Protein AF-0000000076581038 (afdb_homodimer)

Solvent-accessible surface area (backbone atoms only — not comparable to full-atom values): 29362 Å² total; per-residue (Å²): 140,92,84,80,91,83,83,88,86,78,83,76,82,76,78,74,77,76,75,76,72,80,78,78,79,77,73,75,74,76,73,72,72,69,72,64,71,64,76,73,76,75,49,70,55,57,52,50,34,45,50,47,41,51,53,52,46,51,52,49,62,71,68,61,69,85,53,66,61,55,73,74,45,67,60,78,71,39,43,80,50,76,55,88,66,41,22,48,43,40,33,36,36,78,54,90,86,31,41,36,38,36,43,33,49,62,84,66,49,65,72,66,48,67,80,57,34,60,64,59,61,66,53,83,82,69,84,74,78,71,70,77,70,70,72,54,38,56,35,35,39,35,43,29,47,91,62,31,29,46,33,34,38,33,36,21,63,32,70,45,74,42,75,58,34,49,30,74,47,50,46,60,81,56,55,71,61,86,76,73,76,82,75,82,67,78,74,84,54,62,64,60,38,84,75,47,56,69,68,56,50,49,50,53,51,51,54,39,35,77,71,38,59,34,34,66,37,26,33,45,46,37,53,41,52,53,49,49,51,49,55,50,47,51,53,46,45,52,52,51,40,51,56,70,72,99,135,87,78,84,78,82,84,75,82,80,81,81,78,77,80,80,80,81,78,79,76,79,78,77,81,75,75,76,74,77,70,76,72,70,71,64,73,62,75,69,74,71,49,71,67,56,50,49,52,46,50,51,43,52,50,50,43,52,52,51,59,71,68,60,70,83,54,67,61,55,74,72,46,65,60,77,69,39,44,79,50,77,55,87,94,50,59,51,43,39,32,37,33,78,56,89,86,28,42,38,39,37,41,33,50,62,84,71,45,68,69,65,49,65,77,59,30,54,64,56,59,69,52,79,82,73,80,77,77,73,70,74,71,69,70,55,38,55,36,35,39,35,44,30,47,91,63,31,31,46,33,33,38,34,37,22,64,32,70,46,72,44,75,59,33,52,32,71,45,46,47,67,78,58,56,66,60,86,77,69,69,90,67,85,66,55,62,54,55,64,63,60,37,89,75,46,54,67,69,52,48,49,32,54,50,49,46,40,36,76,72,40,60,34,36,67,37,26,33,44,47,38,52,41,53,53,49,50,52,51,53,51,48,52,52,47,46,51,53,50,42,51,57,73,72,103

Structure (mmCIF, N/CA/C/O backbone):
data_AF-0000000076581038-model_v1
#
loop_
_entity.id
_entity.type
_entity.pdbx_description
1 polymer 'Mitochondrial glycoprotein domain-containing protein'
#
loop_
_atom_site.group_PDB
_atom_site.id
_atom_site.type_symbol
_atom_site.label_atom_id
_atom_site.label_alt_id
_atom_site.label_comp_id
_atom_site.label_asym_id
_atom_site.label_entity_id
_atom_site.label_seq_id
_atom_site.pdbx_PDB_ins_code
_atom_site.Cartn_x
_atom_site.Cartn_y
_atom_site.Cartn_z
_atom_site.occupancy
_atom_site.B_iso_or_equiv
_atom_site.auth_seq_id
_atom_site.auth_comp_id
_atom_site.auth_asym_id
_atom_site.auth_atom_id
_atom_site.pdbx_PDB_model_num
ATOM 1 N N . MET A 1 1 ? 28.25 116.375 -14.672 1 19.3 1 MET A N 1
ATOM 2 C CA . MET A 1 1 ? 29.297 116.5 -15.68 1 19.3 1 MET A CA 1
ATOM 3 C C . MET A 1 1 ? 29.891 115.188 -16.047 1 19.3 1 MET A C 1
ATOM 5 O O . MET A 1 1 ? 29.844 114.75 -17.203 1 19.3 1 MET A O 1
ATOM 9 N N . LEU A 1 2 ? 31.25 114.812 -15.812 1 19.81 2 LEU A N 1
ATOM 10 C CA . LEU A 1 2 ? 32.406 114.5 -16.625 1 19.81 2 LEU A CA 1
ATOM 11 C C . LEU A 1 2 ? 32.562 113 -16.797 1 19.81 2 LEU A C 1
ATOM 13 O O . LEU A 1 2 ? 31.812 112.25 -16.203 1 19.81 2 LEU A O 1
ATOM 17 N N . SER A 1 3 ? 33.875 112.312 -16.578 1 18.75 3 SER A N 1
ATOM 18 C CA . SER A 1 3 ? 35 111.812 -17.359 1 18.75 3 SER A CA 1
ATOM 19 C C . SER A 1 3 ? 35.062 110.312 -17.406 1 18.75 3 SER A C 1
ATOM 21 O O . SER A 1 3 ? 35.188 109.688 -18.484 1 18.75 3 SER A O 1
ATOM 23 N N . SER A 1 4 ? 35.625 109.5 -16.438 1 18.16 4 SER A N 1
ATOM 24 C CA . SER A 1 4 ? 36.906 108.875 -16.641 1 18.16 4 SER A CA 1
ATOM 25 C C . SER A 1 4 ? 36.781 107.5 -17.328 1 18.16 4 SER A C 1
ATOM 27 O O . SER A 1 4 ? 37.469 107.25 -18.312 1 18.16 4 SER A O 1
ATOM 29 N N . SER A 1 5 ? 36.562 106.312 -16.516 1 21.77 5 SER A N 1
ATOM 30 C CA . SER A 1 5 ? 37.594 105.312 -16.391 1 21.77 5 SER A CA 1
ATOM 31 C C . SER A 1 5 ? 37.469 104.25 -17.484 1 21.77 5 SER A C 1
ATOM 33 O O . SER A 1 5 ? 36.375 103.75 -17.734 1 21.77 5 SER A O 1
ATOM 35 N N . SER A 1 6 ? 38.5 103.875 -18.266 1 19.55 6 SER A N 1
ATOM 36 C CA . SER A 1 6 ? 39.062 103.5 -19.547 1 19.55 6 SER A CA 1
ATOM 37 C C . SER A 1 6 ? 38.688 102.062 -19.922 1 19.55 6 SER A C 1
ATOM 39 O O . SER A 1 6 ? 37.938 101.438 -19.188 1 19.55 6 SER A O 1
ATOM 41 N N . SER A 1 7 ? 39.812 101.125 -20.062 1 18.39 7 SER A N 1
ATOM 42 C CA . SER A 1 7 ? 40.406 100.562 -21.281 1 18.39 7 SER A CA 1
ATOM 43 C C . SER A 1 7 ? 39.844 99.188 -21.547 1 18.39 7 SER A C 1
ATOM 45 O O . SER A 1 7 ? 39.375 98.875 -22.656 1 18.39 7 SER A O 1
ATOM 47 N N . LEU A 1 8 ? 40.438 98.062 -20.781 1 22.95 8 LEU A N 1
ATOM 48 C CA . LEU A 1 8 ? 41.375 97.125 -21.375 1 22.95 8 LEU A CA 1
ATOM 49 C C . LEU A 1 8 ? 40.625 96 -22.094 1 22.95 8 LEU A C 1
ATOM 51 O O . LEU A 1 8 ? 39.594 95.562 -21.609 1 22.95 8 LEU A O 1
ATOM 55 N N . ARG A 1 9 ? 41.219 95.5 -23.234 1 19.67 9 ARG A N 1
ATOM 56 C CA . ARG A 1 9 ? 40.969 94.875 -24.562 1 19.67 9 ARG A CA 1
ATOM 57 C C . ARG A 1 9 ? 40.5 93.438 -24.438 1 19.67 9 ARG A C 1
ATOM 59 O O . ARG A 1 9 ? 40.688 92.812 -23.391 1 19.67 9 ARG A O 1
ATOM 66 N N . HIS A 1 10 ? 40.531 92.625 -25.688 1 20.48 10 HIS A N 1
ATOM 67 C CA . HIS A 1 10 ? 39.781 91.812 -26.656 1 20.48 10 HIS A CA 1
ATOM 68 C C . HIS A 1 10 ? 40.156 90.375 -26.562 1 20.48 10 HIS A C 1
ATOM 70 O O . HIS A 1 10 ? 39.688 89.562 -27.359 1 20.48 10 HIS A O 1
ATOM 76 N N . HIS A 1 11 ? 41.125 89.938 -25.562 1 22.47 11 HIS A N 1
ATOM 77 C CA . HIS A 1 11 ? 41.969 88.875 -26.062 1 22.47 11 HIS A CA 1
ATOM 78 C C . HIS A 1 11 ? 41.156 87.625 -26.469 1 22.47 11 HIS A C 1
ATOM 80 O O . HIS A 1 11 ? 40.156 87.312 -25.812 1 22.47 11 HIS A O 1
ATOM 86 N N . SER A 1 12 ? 41.438 87.188 -27.688 1 21.52 12 SER A N 1
ATOM 87 C CA . SER A 1 12 ? 40.969 86.25 -28.688 1 21.52 12 SER A CA 1
ATOM 88 C C . SER A 1 12 ? 40.906 84.812 -28.125 1 21.52 12 SER A C 1
ATOM 90 O O . SER A 1 12 ? 41.719 84.438 -27.266 1 21.52 12 SER A O 1
ATOM 92 N N . ARG A 1 13 ? 39.719 84.188 -28.266 1 22.08 13 ARG A N 1
ATOM 93 C CA . ARG A 1 13 ? 39 82.938 -27.828 1 22.08 13 ARG A CA 1
ATOM 94 C C . ARG A 1 13 ? 39.656 81.688 -28.391 1 22.08 13 ARG A C 1
ATOM 96 O O . ARG A 1 13 ? 39.625 81.438 -29.594 1 22.08 13 ARG A O 1
ATOM 103 N N . GLY A 1 14 ? 40.969 81.438 -27.844 1 21.12 14 GLY A N 1
ATOM 104 C CA . GLY A 1 14 ? 41.781 80.312 -28.297 1 21.12 14 GLY A CA 1
ATOM 105 C C . GLY A 1 14 ? 40.969 79 -28.453 1 21.12 14 GLY A C 1
ATOM 106 O O . GLY A 1 14 ? 40.156 78.688 -27.594 1 21.12 14 GLY A O 1
ATOM 107 N N . SER A 1 15 ? 40.594 78.625 -29.688 1 23.81 15 SER A N 1
ATOM 108 C CA . SER A 1 15 ? 39.844 77.5 -30.203 1 23.81 15 SER A CA 1
ATOM 109 C C . SER A 1 15 ? 40.469 76.188 -29.797 1 23.81 15 SER A C 1
ATOM 111 O O . SER A 1 15 ? 41.531 75.75 -30.312 1 23.81 15 SER A O 1
ATOM 113 N N . THR A 1 16 ? 40.844 76 -28.469 1 24.17 16 THR A N 1
ATOM 114 C CA . THR A 1 16 ? 41.688 74.875 -28.125 1 24.17 16 THR A CA 1
ATOM 115 C C . THR A 1 16 ? 41.094 73.625 -28.688 1 24.17 16 THR A C 1
ATOM 117 O O . THR A 1 16 ? 39.875 73.438 -28.719 1 24.17 16 THR A O 1
ATOM 120 N N . SER A 1 17 ? 41.781 73 -29.656 1 25.77 17 SER A N 1
ATOM 121 C CA . SER A 1 17 ? 41.75 71.75 -30.453 1 25.77 17 SER A CA 1
ATOM 122 C C . SER A 1 17 ? 41.438 70.562 -29.578 1 25.77 17 SER A C 1
ATOM 124 O O . SER A 1 17 ? 42.125 70.312 -28.578 1 25.77 17 SER A O 1
ATOM 126 N N . SER A 1 18 ? 40.156 70.188 -29.453 1 24.52 18 SER A N 1
ATOM 127 C CA . SER A 1 18 ? 39.562 69.125 -28.625 1 24.52 18 SER A CA 1
ATOM 128 C C . SER A 1 18 ? 40.188 67.812 -28.891 1 24.52 18 SER A C 1
ATOM 130 O O . SER A 1 18 ? 40.281 67.375 -30.031 1 24.52 18 SER A O 1
ATOM 132 N N . ARG A 1 19 ? 41.25 67.562 -28.125 1 23.86 19 ARG A N 1
ATOM 133 C CA . ARG A 1 19 ? 42 66.312 -28.047 1 23.86 19 ARG A CA 1
ATOM 134 C C . ARG A 1 19 ? 41.094 65.062 -27.969 1 23.86 19 ARG A C 1
ATOM 136 O O . ARG A 1 19 ? 40.344 64.938 -27 1 23.86 19 ARG A O 1
ATOM 143 N N . ARG A 1 20 ? 40.469 64.75 -29.109 1 25 20 ARG A N 1
ATOM 144 C CA . ARG A 1 20 ? 39.562 63.625 -29.109 1 25 20 ARG A CA 1
ATOM 145 C C . ARG A 1 20 ? 40.281 62.375 -28.547 1 25 20 ARG A C 1
ATOM 147 O O . ARG A 1 20 ? 41.281 61.938 -29.078 1 25 20 ARG A O 1
ATOM 154 N N . HIS A 1 21 ? 40.438 62.281 -27.203 1 24.59 21 HIS A N 1
ATOM 155 C CA . HIS A 1 21 ? 41.094 61.125 -26.609 1 24.59 21 HIS A CA 1
ATOM 156 C C . HIS A 1 21 ? 40.594 59.812 -27.188 1 24.59 21 HIS A C 1
ATOM 158 O O . HIS A 1 21 ? 39.406 59.688 -27.484 1 24.59 21 HIS A O 1
ATOM 164 N N . PRO A 1 22 ? 41.375 59.062 -27.891 1 27.88 22 PRO A N 1
ATOM 165 C CA . PRO A 1 22 ? 41.062 57.781 -28.531 1 27.88 22 PRO A CA 1
ATOM 166 C C . PRO A 1 22 ? 40.406 56.812 -27.578 1 27.88 22 PRO A C 1
ATOM 168 O O . PRO A 1 22 ? 40.625 56.844 -26.375 1 27.88 22 PRO A O 1
ATOM 171 N N . ARG A 1 23 ? 39.125 56.375 -27.828 1 25.41 23 ARG A N 1
ATOM 172 C CA . ARG A 1 23 ? 38.312 55.438 -27.047 1 25.41 23 ARG A CA 1
ATOM 173 C C . ARG A 1 23 ? 39.031 54.125 -26.781 1 25.41 23 ARG A C 1
ATOM 175 O O . ARG A 1 23 ? 39.656 53.562 -27.688 1 25.41 23 ARG A O 1
ATOM 182 N N . PRO A 1 24 ? 39.5 53.875 -25.578 1 28 24 PRO A N 1
ATOM 183 C CA . PRO A 1 24 ? 40.219 52.625 -25.297 1 28 24 PRO A CA 1
ATOM 184 C C . PRO A 1 24 ? 39.469 51.375 -25.75 1 28 24 PRO A C 1
ATOM 186 O O . PRO A 1 24 ? 38.219 51.406 -25.828 1 28 24 PRO A O 1
ATOM 189 N N . PHE A 1 25 ? 40 50.5 -26.609 1 27.48 25 PHE A N 1
ATOM 190 C CA . PHE A 1 25 ? 39.594 49.188 -27.062 1 27.48 25 PHE A CA 1
ATOM 191 C C . PHE A 1 25 ? 39.281 48.281 -25.875 1 27.48 25 PHE A C 1
ATOM 193 O O . PHE A 1 25 ? 40.156 47.969 -25.078 1 27.48 25 PHE A O 1
ATOM 200 N N . VAL A 1 26 ? 38.094 48.375 -25.266 1 25.88 26 VAL A N 1
ATOM 201 C CA . VAL A 1 26 ? 37.688 47.469 -24.203 1 25.88 26 VAL A CA 1
ATOM 202 C C . VAL A 1 26 ? 37.906 46 -24.656 1 25.88 26 VAL A C 1
ATOM 204 O O . VAL A 1 26 ? 37.375 45.594 -25.688 1 25.88 26 VAL A O 1
ATOM 207 N N . THR A 1 27 ? 39.094 45.469 -24.547 1 27.86 27 THR A N 1
ATOM 208 C CA . THR A 1 27 ? 39.312 44.031 -24.641 1 27.86 27 THR A CA 1
ATOM 209 C C . THR A 1 27 ? 38.281 43.281 -23.812 1 27.86 27 THR A C 1
ATOM 211 O O . THR A 1 27 ? 38.156 43.5 -22.625 1 27.86 27 THR A O 1
ATOM 214 N N . SER A 1 28 ? 37.156 42.969 -24.422 1 27.53 28 SER A N 1
ATOM 215 C CA . SER A 1 28 ? 36.156 42.062 -23.828 1 27.53 28 SER A CA 1
ATOM 216 C C . SER A 1 28 ? 36.812 40.781 -23.281 1 27.53 28 SER A C 1
ATOM 218 O O . SER A 1 28 ? 37.406 40.031 -24.047 1 27.53 28 SER A O 1
ATOM 220 N N . TYR A 1 29 ? 37.5 40.812 -22.141 1 26.2 29 TYR A N 1
ATOM 221 C CA . TYR A 1 29 ? 37.844 39.594 -21.438 1 26.2 29 TYR A CA 1
ATOM 222 C C . TYR A 1 29 ? 36.625 38.656 -21.344 1 26.2 29 TYR A C 1
ATOM 224 O O . TYR A 1 29 ? 35.625 39 -20.719 1 26.2 29 TYR A O 1
ATOM 232 N N . SER A 1 30 ? 36.312 37.938 -22.438 1 30.08 30 SER A N 1
ATOM 233 C CA . SER A 1 30 ? 35.406 36.781 -22.328 1 30.08 30 SER A CA 1
ATOM 234 C C . SER A 1 30 ? 35.781 35.906 -21.125 1 30.08 30 SER A C 1
ATOM 236 O O . SER A 1 30 ? 36.781 35.219 -21.125 1 30.08 30 SER A O 1
ATOM 238 N N . ARG A 1 31 ? 35.531 36.406 -19.906 1 31.5 31 ARG A N 1
ATOM 239 C CA . ARG A 1 31 ? 35.562 35.531 -18.734 1 31.5 31 ARG A CA 1
ATOM 240 C C . ARG A 1 31 ? 34.875 34.219 -19.031 1 31.5 31 ARG A C 1
ATOM 242 O O . ARG A 1 31 ? 33.656 34.188 -19.297 1 31.5 31 ARG A O 1
ATOM 249 N N . ARG A 1 32 ? 35.562 33.25 -19.641 1 30.39 32 ARG A N 1
ATOM 250 C CA . ARG A 1 32 ? 35.156 31.828 -19.625 1 30.39 32 ARG A CA 1
ATOM 251 C C . ARG A 1 32 ? 34.688 31.406 -18.25 1 30.39 32 ARG A C 1
ATOM 253 O O . ARG A 1 32 ? 35.5 31.297 -17.312 1 30.39 32 ARG A O 1
ATOM 260 N N . ILE A 1 33 ? 33.625 31.984 -17.797 1 33.16 33 ILE A N 1
ATOM 261 C CA . ILE A 1 33 ? 33.031 31.359 -16.625 1 33.16 33 ILE A CA 1
ATOM 262 C C . ILE A 1 33 ? 33.062 29.844 -16.781 1 33.16 33 ILE A C 1
ATOM 264 O O . ILE A 1 33 ? 32.406 29.281 -17.672 1 33.16 33 ILE A O 1
ATOM 268 N N . CYS A 1 34 ? 34.25 29.219 -16.672 1 32.69 34 CYS A N 1
ATOM 269 C CA . CYS A 1 34 ? 34.25 27.766 -16.453 1 32.69 34 CYS A CA 1
ATOM 270 C C . CYS A 1 34 ? 33.188 27.359 -15.445 1 32.69 34 CYS A C 1
ATOM 272 O O . CYS A 1 34 ? 33.344 27.625 -14.25 1 32.69 34 CYS A O 1
ATOM 274 N N . VAL A 1 35 ? 32.031 27.531 -15.82 1 34.62 35 VAL A N 1
ATOM 275 C CA . VAL A 1 35 ? 31.078 26.75 -15.023 1 34.62 35 VAL A CA 1
ATOM 276 C C . VAL A 1 35 ? 31.656 25.375 -14.734 1 34.62 35 VAL A C 1
ATOM 278 O O . VAL A 1 35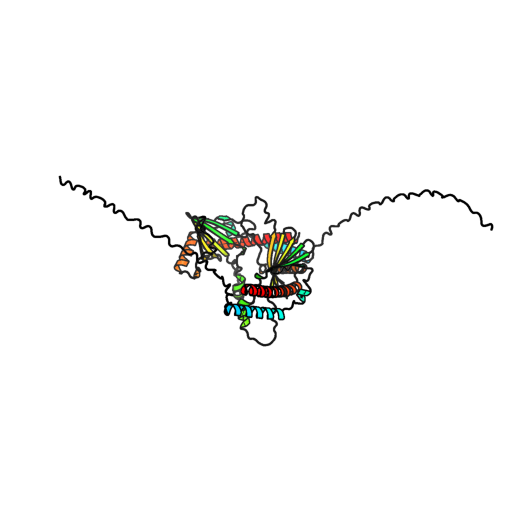 ? 31.781 24.531 -15.633 1 34.62 35 VAL A O 1
ATOM 281 N N . VAL A 1 36 ? 32.875 25.266 -14.109 1 34.34 36 VAL A N 1
ATOM 282 C CA . VAL A 1 36 ? 33.156 23.969 -13.531 1 34.34 36 VAL A CA 1
ATOM 283 C C . VAL A 1 36 ? 31.875 23.312 -13.023 1 34.34 36 VAL A C 1
ATOM 285 O O . VAL A 1 36 ? 31.219 23.844 -12.125 1 34.34 36 VAL A O 1
ATOM 288 N N . ALA A 1 37 ? 31.172 22.781 -13.938 1 37.47 37 ALA A N 1
ATOM 289 C CA . ALA A 1 37 ? 30.234 21.781 -13.438 1 37.47 37 ALA A CA 1
ATOM 290 C C . ALA A 1 37 ? 30.812 21.047 -12.234 1 37.47 37 ALA A C 1
ATOM 292 O O . ALA A 1 37 ? 31.75 20.25 -12.375 1 37.47 37 ALA A O 1
ATOM 293 N N . GLN A 1 38 ? 31.172 21.688 -11.078 1 36.16 38 GLN A N 1
ATOM 294 C CA . GLN A 1 38 ? 31.516 20.953 -9.859 1 36.16 38 GLN A CA 1
ATOM 295 C C . GLN A 1 38 ? 30.906 19.547 -9.875 1 36.16 38 GLN A C 1
ATOM 297 O O . GLN A 1 38 ? 29.703 19.391 -10.039 1 36.16 38 GLN A O 1
ATOM 302 N N . ALA A 1 39 ? 31.562 18.672 -10.477 1 42.62 39 ALA A N 1
ATOM 303 C CA . ALA A 1 39 ? 31.234 17.266 -10.234 1 42.62 39 ALA A CA 1
ATOM 304 C C . ALA A 1 39 ? 30.625 17.078 -8.852 1 42.62 39 ALA A C 1
ATOM 306 O O . ALA A 1 39 ? 31.328 17.156 -7.84 1 42.62 39 ALA A O 1
ATOM 307 N N . LYS A 1 40 ? 29.516 17.734 -8.531 1 50.94 40 LYS A N 1
ATOM 308 C CA . LYS A 1 40 ? 28.844 17.719 -7.234 1 50.94 40 LYS A CA 1
ATOM 309 C C . LYS A 1 40 ? 29.078 16.406 -6.5 1 50.94 40 LYS A C 1
ATOM 311 O O . LYS A 1 40 ? 28.75 15.336 -7.02 1 50.94 40 LYS A O 1
ATOM 316 N N . LYS A 1 41 ? 30.141 16.172 -5.66 1 62.38 41 LYS A N 1
ATOM 317 C CA . LYS A 1 41 ? 30.531 15.094 -4.754 1 62.38 41 LYS A CA 1
ATOM 318 C C . LYS A 1 41 ? 29.297 14.492 -4.066 1 62.38 41 LYS A C 1
ATOM 320 O O . LYS A 1 41 ? 28.5 15.219 -3.471 1 62.38 41 LYS A O 1
ATOM 325 N N . ARG A 1 42 ? 28.984 13.227 -4.434 1 74.56 42 ARG A N 1
ATOM 326 C CA . ARG A 1 42 ? 27.906 12.5 -3.771 1 74.56 42 ARG A CA 1
ATOM 327 C C . ARG A 1 42 ? 28.125 12.438 -2.266 1 74.56 42 ARG A C 1
ATOM 329 O O . ARG A 1 42 ? 29.266 12.336 -1.809 1 74.56 42 ARG A O 1
ATOM 336 N N . SER A 1 43 ? 27.141 12.719 -1.561 1 88.81 43 SER A N 1
ATOM 337 C CA . SER A 1 43 ? 27.203 12.656 -0.104 1 88.81 43 SER A CA 1
ATOM 338 C C . SER A 1 43 ? 27.609 11.266 0.377 1 88.81 43 SER A C 1
ATOM 340 O O . SER A 1 43 ? 27.297 10.266 -0.277 1 88.81 43 SER A O 1
ATOM 342 N N . PRO A 1 44 ? 28.375 11.227 1.461 1 93 44 PRO A N 1
ATOM 343 C CA . PRO A 1 44 ? 28.734 9.93 2.043 1 93 44 PRO A CA 1
ATOM 344 C C . PRO A 1 44 ? 27.516 9.047 2.301 1 93 44 PRO A C 1
ATOM 346 O O . PRO A 1 44 ? 27.609 7.82 2.195 1 93 44 PRO A O 1
ATOM 349 N N . VAL A 1 45 ? 26.453 9.625 2.67 1 95.19 45 VAL A N 1
ATOM 350 C CA . VAL A 1 45 ? 25.25 8.867 2.955 1 95.19 45 VAL A CA 1
ATOM 351 C C . VAL A 1 45 ? 24.734 8.211 1.676 1 95.19 45 VAL A C 1
ATOM 353 O O . VAL A 1 45 ? 24.375 7.031 1.677 1 95.19 45 VAL A O 1
ATOM 356 N N . THR A 1 46 ? 24.719 8.93 0.559 1 94.94 46 THR A N 1
ATOM 357 C CA . THR A 1 46 ? 24.266 8.398 -0.722 1 94.94 46 THR A CA 1
ATOM 358 C C . THR A 1 46 ? 25.203 7.293 -1.204 1 94.94 46 THR A C 1
ATOM 360 O O . THR A 1 46 ? 24.75 6.262 -1.707 1 94.94 46 THR A O 1
ATOM 363 N N . GLU A 1 47 ? 26.469 7.551 -1.002 1 95.75 47 GLU A N 1
ATOM 364 C CA . GLU A 1 47 ? 27.453 6.527 -1.368 1 95.75 47 GLU A CA 1
ATOM 365 C C . GLU A 1 47 ? 27.266 5.262 -0.54 1 95.75 47 GLU A C 1
ATOM 367 O O . GLU A 1 47 ? 27.406 4.148 -1.056 1 95.75 47 GLU A O 1
ATOM 372 N N . GLY A 1 48 ? 26.984 5.441 0.744 1 96.81 48 GLY A N 1
ATOM 373 C CA . GLY A 1 48 ? 26.703 4.305 1.61 1 96.81 48 GLY A CA 1
ATOM 374 C C . GLY A 1 48 ? 25.516 3.486 1.162 1 96.81 48 GLY A C 1
ATOM 375 O O . GLY A 1 48 ? 25.578 2.256 1.144 1 96.81 48 GLY A O 1
ATOM 376 N N . LEU A 1 49 ? 24.484 4.156 0.781 1 98.06 49 LEU A N 1
ATOM 377 C CA . LEU A 1 49 ? 23.297 3.467 0.305 1 98.06 49 LEU A CA 1
ATOM 378 C C . LEU A 1 49 ? 23.578 2.705 -0.983 1 98.06 49 LEU A C 1
ATOM 380 O O . LEU A 1 49 ? 23.156 1.557 -1.138 1 98.06 49 LEU A O 1
ATOM 384 N N . GLN A 1 50 ? 24.281 3.32 -1.873 1 97.31 50 GLN A N 1
ATOM 385 C CA . GLN A 1 50 ? 24.641 2.658 -3.121 1 97.31 50 GLN A CA 1
ATOM 386 C C . GLN A 1 50 ? 25.438 1.375 -2.857 1 97.31 50 GLN A C 1
ATOM 388 O O . GLN A 1 50 ? 25.188 0.348 -3.494 1 97.31 50 GLN A O 1
ATOM 393 N N . LEU A 1 51 ? 26.391 1.503 -1.962 1 97.5 51 LEU A N 1
ATOM 394 C CA . LEU A 1 51 ? 27.219 0.349 -1.645 1 97.5 51 LEU A CA 1
ATOM 395 C C . LEU A 1 51 ? 26.375 -0.786 -1.066 1 97.5 51 LEU A C 1
ATOM 397 O O . LEU A 1 51 ? 26.562 -1.948 -1.436 1 97.5 51 LEU A O 1
ATOM 401 N N . VAL A 1 52 ? 25.5 -0.475 -0.137 1 98.38 52 VAL A N 1
ATOM 402 C CA . VAL A 1 52 ? 24.656 -1.483 0.498 1 98.38 52 VAL A CA 1
ATOM 403 C C . VAL A 1 52 ? 23.75 -2.139 -0.547 1 98.38 52 VAL A C 1
ATOM 405 O O . VAL A 1 52 ? 23.562 -3.355 -0.529 1 98.38 52 VAL A O 1
ATOM 408 N N . LEU A 1 53 ? 23.219 -1.327 -1.484 1 98.31 53 LEU A N 1
ATOM 409 C CA . LEU A 1 53 ? 22.375 -1.841 -2.553 1 98.31 53 LEU A CA 1
ATOM 410 C C . LEU A 1 53 ? 23.141 -2.789 -3.459 1 98.31 53 LEU A C 1
ATOM 412 O O . LEU A 1 53 ? 22.656 -3.861 -3.814 1 98.31 53 LEU A O 1
ATOM 416 N N . LYS A 1 54 ? 24.328 -2.389 -3.787 1 97.81 54 LYS A N 1
ATOM 417 C CA . LYS A 1 54 ? 25.172 -3.219 -4.633 1 97.81 54 LYS A CA 1
ATOM 418 C C . LYS A 1 54 ? 25.5 -4.551 -3.957 1 97.81 54 LYS A C 1
ATOM 420 O O . LYS A 1 54 ? 25.438 -5.605 -4.594 1 97.81 54 LYS A O 1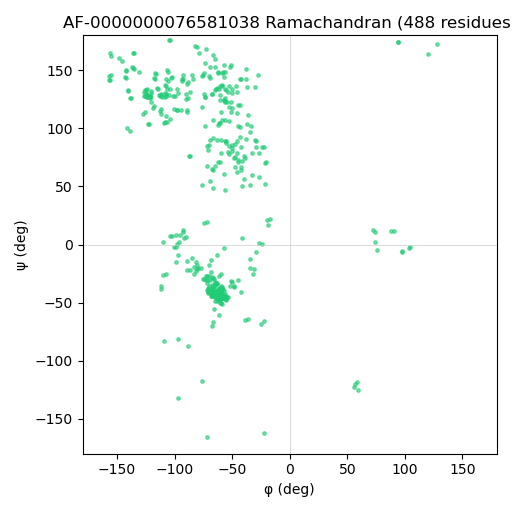
ATOM 425 N N . ASP A 1 55 ? 25.844 -4.457 -2.713 1 97.94 55 ASP A N 1
ATOM 426 C CA . ASP A 1 55 ? 26.156 -5.664 -1.958 1 97.94 55 ASP A CA 1
ATOM 427 C C . ASP A 1 55 ? 24.938 -6.59 -1.876 1 97.94 55 ASP A C 1
ATOM 429 O O . ASP A 1 55 ? 25.062 -7.805 -2.049 1 97.94 55 ASP A O 1
ATOM 433 N N . GLU A 1 56 ? 23.766 -6.027 -1.538 1 97.44 56 GLU A N 1
ATOM 434 C CA . GLU A 1 56 ? 22.531 -6.812 -1.456 1 97.44 56 GLU A CA 1
ATOM 435 C C . GLU A 1 56 ? 22.219 -7.488 -2.787 1 97.44 56 GLU A C 1
ATOM 437 O O . GLU A 1 56 ? 21.891 -8.672 -2.824 1 97.44 56 GLU A O 1
ATOM 442 N N . LEU A 1 57 ? 22.359 -6.758 -3.896 1 97.94 57 LEU A N 1
ATOM 443 C CA . LEU A 1 57 ? 22.094 -7.305 -5.223 1 97.94 57 LEU A CA 1
ATOM 444 C C . LEU A 1 57 ? 23.047 -8.453 -5.543 1 97.94 57 LEU A C 1
ATOM 446 O O . LEU A 1 57 ? 22.625 -9.484 -6.074 1 97.94 57 LEU A O 1
ATOM 450 N N . LYS A 1 58 ? 24.297 -8.234 -5.215 1 98.06 58 LYS A N 1
ATOM 451 C CA . LYS A 1 58 ? 25.281 -9.281 -5.445 1 98.06 58 LYS A CA 1
ATOM 452 C C . LYS A 1 58 ? 24.922 -10.562 -4.695 1 98.06 58 LYS A C 1
ATOM 454 O O . LYS A 1 58 ? 24.969 -11.656 -5.262 1 98.06 58 LYS A O 1
ATOM 459 N N . ILE A 1 59 ? 24.562 -10.438 -3.445 1 97.25 59 ILE A N 1
ATOM 460 C CA . ILE A 1 59 ? 24.203 -11.578 -2.605 1 97.25 59 ILE A CA 1
ATOM 461 C C . ILE A 1 59 ? 23 -12.297 -3.199 1 97.25 59 ILE A C 1
ATOM 463 O O . ILE A 1 59 ? 22.984 -13.523 -3.314 1 97.25 59 ILE A O 1
ATOM 467 N N . GLU A 1 60 ? 21.969 -11.531 -3.51 1 96.38 60 GLU A N 1
ATOM 468 C CA . GLU A 1 60 ? 20.75 -12.117 -4.059 1 96.38 60 GLU A CA 1
ATOM 469 C C . GLU A 1 60 ? 21.031 -12.844 -5.371 1 96.38 60 GLU A C 1
ATOM 471 O O . GLU A 1 60 ? 20.5 -13.938 -5.602 1 96.38 60 GLU A O 1
ATOM 476 N N . LYS A 1 61 ? 21.859 -12.258 -6.254 1 97.56 61 LYS A N 1
ATOM 477 C CA . LYS A 1 61 ? 22.172 -12.859 -7.543 1 97.56 61 LYS A CA 1
ATOM 478 C C . LYS A 1 61 ? 22.938 -14.172 -7.359 1 97.56 61 LYS A C 1
ATOM 480 O O . LYS A 1 61 ? 22.719 -15.133 -8.102 1 97.56 61 LYS A O 1
ATOM 485 N N . GLU A 1 62 ? 23.734 -14.203 -6.406 1 97.75 62 GLU A N 1
ATOM 486 C CA . GLU A 1 62 ? 24.531 -15.398 -6.148 1 97.75 62 GLU A CA 1
ATOM 487 C C . GLU A 1 62 ? 23.656 -16.531 -5.594 1 97.75 62 GLU A C 1
ATOM 489 O O . GLU A 1 62 ? 23.922 -17.703 -5.844 1 97.75 62 GLU A O 1
ATOM 494 N N . ARG A 1 63 ? 22.641 -16.141 -4.82 1 96.31 63 ARG A N 1
ATOM 495 C CA . ARG A 1 63 ? 21.797 -17.109 -4.141 1 96.31 63 ARG A CA 1
ATOM 496 C C . ARG A 1 63 ? 20.656 -17.578 -5.043 1 96.31 63 ARG A C 1
ATOM 498 O O . ARG A 1 63 ? 20.125 -18.672 -4.863 1 96.31 63 ARG A O 1
ATOM 505 N N . TYR A 1 64 ? 20.328 -16.812 -6.004 1 96.69 64 TYR A N 1
ATOM 506 C CA . TYR A 1 64 ? 19.109 -17.031 -6.777 1 96.69 64 TYR A CA 1
ATOM 507 C C . TYR A 1 64 ? 19.281 -18.234 -7.707 1 96.69 64 TYR A C 1
ATOM 509 O O . TYR A 1 64 ? 20.281 -18.359 -8.414 1 96.69 64 TYR A O 1
ATOM 517 N N . ARG A 1 65 ? 18.297 -19.109 -7.535 1 96.94 65 ARG A N 1
ATOM 518 C CA . ARG A 1 65 ? 18.094 -20.203 -8.477 1 96.94 65 ARG A CA 1
ATOM 519 C C . ARG A 1 65 ? 16.609 -20.438 -8.742 1 96.94 65 ARG A C 1
ATOM 521 O O . ARG A 1 65 ? 15.805 -20.484 -7.805 1 96.94 65 ARG A O 1
ATOM 528 N N . THR A 1 66 ? 16.359 -20.562 -10.055 1 96.5 66 THR A N 1
ATOM 529 C CA . THR A 1 66 ? 14.969 -20.875 -10.359 1 96.5 66 THR A CA 1
ATOM 530 C C . THR A 1 66 ? 14.609 -22.281 -9.875 1 96.5 66 THR A C 1
ATOM 532 O O . THR A 1 66 ? 15.312 -23.25 -10.172 1 96.5 66 THR A O 1
ATOM 535 N N . PRO A 1 67 ? 13.539 -22.375 -9.164 1 96.25 67 PRO A N 1
ATOM 536 C CA . PRO A 1 67 ? 13.125 -23.703 -8.719 1 96.25 67 PRO A CA 1
ATOM 537 C C . PRO A 1 67 ? 12.789 -24.641 -9.875 1 96.25 67 PRO A C 1
ATOM 539 O O . PRO A 1 67 ? 12.25 -24.203 -10.898 1 96.25 67 PRO A O 1
ATOM 542 N N . GLU A 1 68 ? 13.031 -25.891 -9.664 1 97.12 68 GLU A N 1
ATOM 543 C CA . GLU A 1 68 ? 12.766 -26.906 -10.68 1 97.12 68 GLU A CA 1
ATOM 544 C C . GLU A 1 68 ? 11.289 -26.922 -11.062 1 97.12 68 GLU A C 1
ATOM 546 O O . GLU A 1 68 ? 10.953 -27.062 -12.242 1 97.12 68 GLU A O 1
ATOM 551 N N . ALA A 1 69 ? 10.453 -26.781 -10.094 1 96 69 ALA A N 1
ATOM 552 C CA . ALA A 1 69 ? 9.016 -26.812 -10.344 1 96 69 ALA A CA 1
ATOM 553 C C . ALA A 1 69 ? 8.609 -25.734 -11.336 1 96 69 ALA A C 1
ATOM 555 O O . ALA A 1 69 ? 7.73 -25.953 -12.172 1 96 69 ALA A O 1
ATOM 556 N N . VAL A 1 70 ? 9.211 -24.641 -11.219 1 97.44 70 VAL A N 1
ATOM 557 C CA . VAL A 1 70 ? 8.906 -23.516 -12.102 1 97.44 70 VAL A CA 1
ATOM 558 C C . VAL A 1 70 ? 9.414 -23.812 -13.516 1 97.44 70 VAL A C 1
ATOM 560 O O . VAL A 1 70 ? 8.734 -23.516 -14.5 1 97.44 70 VAL A O 1
ATOM 563 N N . LEU A 1 71 ? 10.555 -24.438 -13.609 1 97.06 71 LEU A N 1
ATOM 564 C CA . LEU A 1 71 ? 11.141 -24.797 -14.898 1 97.06 71 LEU A CA 1
ATOM 565 C C . LEU A 1 71 ? 10.273 -25.812 -15.633 1 97.06 71 LEU A C 1
ATOM 567 O O . LEU A 1 71 ? 10.164 -25.781 -16.859 1 97.06 71 LEU A O 1
ATOM 571 N N . GLU A 1 72 ? 9.664 -26.656 -14.914 1 97 72 GLU A N 1
ATOM 572 C CA . GLU A 1 72 ? 8.82 -27.703 -15.492 1 97 72 GLU A CA 1
ATOM 573 C C . GLU A 1 72 ? 7.523 -27.125 -16.047 1 97 72 GLU A C 1
ATOM 575 O O . GLU A 1 72 ? 6.922 -27.688 -16.953 1 97 72 GLU A O 1
ATOM 580 N N . GLY A 1 73 ? 7.086 -26 -15.492 1 97.5 73 GLY A N 1
ATOM 581 C CA . GLY A 1 73 ? 5.871 -25.359 -15.953 1 97.5 73 GLY A CA 1
ATOM 582 C C . GLY A 1 73 ? 4.641 -25.75 -15.164 1 97.5 73 GLY A C 1
ATOM 583 O O . GLY A 1 73 ? 4.707 -26.625 -14.305 1 97.5 73 GLY A O 1
ATOM 584 N N . PRO A 1 74 ? 3.586 -25.094 -15.5 1 98.25 74 PRO A N 1
ATOM 585 C CA . PRO A 1 74 ? 2.361 -25.328 -14.734 1 98.25 74 PRO A CA 1
ATOM 586 C C . PRO A 1 74 ? 1.77 -26.719 -14.992 1 98.25 74 PRO A C 1
ATOM 588 O O . PRO A 1 74 ? 1.809 -27.219 -16.125 1 98.25 74 PRO A O 1
ATOM 591 N N . PRO A 1 75 ? 1.199 -27.297 -13.961 1 97.62 75 PRO A N 1
ATOM 592 C CA . PRO A 1 75 ? 0.493 -28.578 -14.156 1 97.62 75 PRO A CA 1
ATOM 593 C C . PRO A 1 75 ? -0.927 -28.375 -14.688 1 97.62 75 PRO A C 1
ATOM 595 O O . PRO A 1 75 ? -1.411 -27.25 -14.773 1 97.62 75 PRO A O 1
ATOM 598 N N . GLY A 1 76 ? -1.564 -29.469 -15.062 1 94.19 76 GLY A N 1
ATOM 599 C CA . GLY A 1 76 ? -2.99 -29.516 -15.344 1 94.19 76 GLY A CA 1
ATOM 600 C C . GLY A 1 76 ? -3.361 -28.828 -16.656 1 94.19 76 GLY A C 1
ATOM 601 O O . GLY A 1 76 ? -4.531 -28.516 -16.875 1 94.19 76 GLY A O 1
ATOM 602 N N . GLY A 1 77 ? -2.428 -28.5 -17.5 1 96.25 77 GLY A N 1
ATOM 603 C CA . GLY A 1 77 ? -2.725 -27.906 -18.797 1 96.25 77 GLY A CA 1
ATOM 604 C C . GLY A 1 77 ? -2.834 -26.406 -18.766 1 96.25 77 GLY A C 1
ATOM 605 O O . GLY A 1 77 ? -3.271 -25.781 -19.734 1 96.25 77 GLY A O 1
ATOM 606 N N . PHE A 1 78 ? -2.443 -25.812 -17.703 1 98.5 78 PHE A N 1
ATOM 607 C CA . PHE A 1 78 ? -2.467 -24.359 -17.609 1 98.5 78 PHE A CA 1
ATOM 608 C C . PHE A 1 78 ? -1.328 -23.75 -18.422 1 98.5 78 PHE A C 1
ATOM 610 O O . PHE A 1 78 ? -0.238 -24.312 -18.5 1 98.5 78 PHE A O 1
ATOM 617 N N . GLU A 1 79 ? -1.66 -22.531 -18.969 1 98.25 79 GLU A N 1
ATOM 618 C CA . GLU A 1 79 ? -0.66 -21.672 -19.609 1 98.25 79 GLU A CA 1
ATOM 619 C C . GLU A 1 79 ? -0.359 -20.453 -18.766 1 98.25 79 GLU A C 1
ATOM 621 O O . GLU A 1 79 ? -1.272 -19.828 -18.203 1 98.25 79 GLU A O 1
ATOM 626 N N . LEU A 1 80 ? 0.934 -20.172 -18.703 1 98.19 80 LEU A N 1
ATOM 627 C CA . LEU A 1 80 ? 1.369 -19.078 -17.859 1 98.19 80 LEU A CA 1
ATOM 628 C C . LEU A 1 80 ? 1.654 -17.828 -18.672 1 98.19 80 LEU A C 1
ATOM 630 O O . LEU A 1 80 ? 2.352 -17.891 -19.688 1 98.19 80 LEU A O 1
ATOM 634 N N . GLU A 1 81 ? 1.068 -16.75 -18.281 1 96.5 81 GLU A N 1
ATOM 635 C CA . GLU A 1 81 ? 1.43 -15.406 -18.766 1 96.5 81 GLU A CA 1
ATOM 636 C C . GLU A 1 81 ? 2.119 -14.602 -17.672 1 96.5 81 GLU A C 1
ATOM 638 O O . GLU A 1 81 ? 1.47 -14.148 -16.719 1 96.5 81 GLU A O 1
ATOM 643 N N . ASP A 1 82 ? 3.41 -14.438 -17.75 1 94.38 82 ASP A N 1
ATOM 644 C CA . ASP A 1 82 ? 4.25 -13.703 -16.812 1 94.38 82 ASP A CA 1
ATOM 645 C C . ASP A 1 82 ? 5.016 -12.586 -17.5 1 94.38 82 ASP A C 1
ATOM 647 O O . ASP A 1 82 ? 6.027 -12.828 -18.156 1 94.38 82 ASP A O 1
ATOM 651 N N . ARG A 1 83 ? 4.578 -11.383 -17.312 1 89.38 83 ARG A N 1
ATOM 652 C CA . ARG A 1 83 ? 5.242 -10.242 -17.938 1 89.38 83 ARG A CA 1
ATOM 653 C C . ARG A 1 83 ? 6.273 -9.625 -17 1 89.38 83 ARG A C 1
ATOM 655 O O . ARG A 1 83 ? 6.039 -9.516 -15.805 1 89.38 83 ARG A O 1
ATOM 662 N N . PRO A 1 84 ? 7.387 -9.195 -17.594 1 86 84 PRO A N 1
ATOM 663 C CA . PRO A 1 84 ? 8.398 -8.547 -16.766 1 86 84 PRO A CA 1
ATOM 664 C C . PRO A 1 84 ? 7.871 -7.289 -16.078 1 86 84 PRO A C 1
ATOM 666 O O . PRO A 1 84 ? 7.102 -6.527 -16.672 1 86 84 PRO A O 1
ATOM 669 N N . HIS A 1 85 ? 8.164 -7.094 -14.82 1 85.06 85 HIS A N 1
ATOM 670 C CA . HIS A 1 85 ? 7.902 -5.918 -14 1 85.06 85 HIS A CA 1
ATOM 671 C C . HIS A 1 85 ? 6.434 -5.844 -13.602 1 85.06 85 HIS A C 1
ATOM 673 O O . HIS A 1 85 ? 6.031 -4.941 -12.867 1 85.06 85 HIS A O 1
ATOM 679 N N . SER A 1 86 ? 5.707 -6.746 -14.133 1 87.75 86 SER A N 1
ATOM 680 C CA . SER A 1 86 ? 4.297 -6.789 -13.75 1 87.75 86 SER A CA 1
ATOM 681 C C . SER A 1 86 ? 4.121 -7.391 -12.359 1 87.75 86 SER A C 1
ATOM 683 O O . SER A 1 86 ? 4.84 -8.32 -11.977 1 87.75 86 SER A O 1
ATOM 685 N N . ASN A 1 87 ? 3.129 -6.84 -11.664 1 91.25 87 ASN A N 1
ATOM 686 C CA . ASN A 1 87 ? 2.816 -7.414 -10.359 1 91.25 87 ASN A CA 1
ATOM 687 C C . ASN A 1 87 ? 1.732 -8.484 -10.461 1 91.25 87 ASN A C 1
ATOM 689 O O . ASN A 1 87 ? 1.192 -8.922 -9.445 1 91.25 87 ASN A O 1
ATOM 693 N N . VAL A 1 88 ? 1.374 -8.914 -11.656 1 93.94 88 VAL A N 1
ATOM 694 C CA . VAL A 1 88 ? 0.28 -9.867 -11.82 1 93.94 88 VAL A CA 1
ATOM 695 C C . VAL A 1 88 ? 0.771 -11.086 -12.586 1 93.94 88 VAL A C 1
ATOM 697 O O . VAL A 1 88 ? 1.509 -10.961 -13.57 1 93.94 88 VAL A O 1
ATOM 700 N N . LEU A 1 89 ? 0.428 -12.258 -12.078 1 96.69 89 LEU A N 1
ATOM 701 C CA . LEU A 1 89 ? 0.569 -13.516 -12.797 1 96.69 89 LEU A CA 1
ATOM 702 C C . LEU A 1 89 ? -0.79 -14.039 -13.25 1 96.69 89 LEU A C 1
ATOM 704 O O . LEU A 1 89 ? -1.757 -14.008 -12.484 1 96.69 89 LEU A O 1
ATOM 708 N N . LEU A 1 90 ? -0.809 -14.453 -14.539 1 97.69 90 LEU A N 1
ATOM 709 C CA . LEU A 1 90 ? -2.049 -15 -15.07 1 97.69 90 LEU A CA 1
ATOM 710 C C . LEU A 1 90 ? -1.821 -16.406 -15.633 1 97.69 90 LEU A C 1
ATOM 712 O O . LEU A 1 90 ? -0.867 -16.625 -16.375 1 97.69 90 LEU A O 1
ATOM 716 N N . LEU A 1 91 ? -2.639 -17.328 -15.203 1 98.69 91 LEU A N 1
ATOM 717 C CA . LEU A 1 91 ? -2.686 -18.656 -15.797 1 98.69 91 LEU A CA 1
ATOM 718 C C . LEU A 1 91 ? -4.059 -18.938 -16.406 1 98.69 91 LEU A C 1
ATOM 720 O O . LEU A 1 91 ? -5.082 -18.547 -15.836 1 98.69 91 LEU A O 1
ATOM 724 N N . SER A 1 92 ? -4.039 -19.625 -17.516 1 98.5 92 SER A N 1
ATOM 725 C CA . SER A 1 92 ? -5.301 -19.906 -18.188 1 98.5 92 SER A CA 1
ATOM 726 C C . SER A 1 92 ? -5.355 -21.344 -18.672 1 98.5 92 SER A C 1
ATOM 728 O O . SER A 1 92 ? -4.316 -21.953 -18.953 1 98.5 92 SER A O 1
ATOM 730 N N . ARG A 1 93 ? -6.527 -21.828 -18.766 1 97.81 93 ARG A N 1
ATOM 731 C CA . ARG A 1 93 ? -6.824 -23.188 -19.25 1 97.81 93 ARG A CA 1
ATOM 732 C C . ARG A 1 93 ? -8.258 -23.281 -19.766 1 97.81 93 ARG A C 1
ATOM 734 O O . ARG A 1 93 ? -9.164 -22.656 -19.203 1 97.81 93 ARG A O 1
ATOM 741 N N . SER A 1 94 ? -8.344 -24.047 -20.844 1 97.62 94 SER A N 1
ATOM 742 C CA . SER A 1 94 ? -9.695 -24.375 -21.297 1 97.62 94 SER A CA 1
ATOM 743 C C . SER A 1 94 ? -10.164 -25.688 -20.703 1 97.62 94 SER A C 1
ATOM 745 O O . SER A 1 94 ? -9.383 -26.625 -20.547 1 97.62 94 SER A O 1
ATOM 747 N N . HIS A 1 95 ? -11.398 -25.797 -20.422 1 96.94 95 HIS A N 1
ATOM 748 C CA . HIS A 1 95 ? -12.07 -26.984 -19.922 1 96.94 95 HIS A CA 1
ATOM 749 C C . HIS A 1 95 ? -13.461 -27.141 -20.531 1 96.94 95 HIS A C 1
ATOM 751 O O . HIS A 1 95 ? -14.43 -26.547 -20.031 1 96.94 95 HIS A O 1
ATOM 757 N N . GLY A 1 96 ? -13.594 -27.969 -21.5 1 95.88 96 GLY A N 1
ATOM 758 C CA . GLY A 1 96 ? -14.836 -27.969 -22.25 1 95.88 96 GLY A CA 1
ATOM 759 C C . GLY A 1 96 ? -15.188 -26.609 -22.844 1 95.88 96 GLY A C 1
ATOM 760 O O . GLY A 1 96 ? -14.383 -26.031 -23.562 1 95.88 96 GLY A O 1
ATOM 761 N N . SER A 1 97 ? -16.359 -26.125 -22.484 1 96.12 97 SER A N 1
ATOM 762 C CA . SER A 1 97 ? -16.812 -24.828 -22.984 1 96.12 97 SER A CA 1
ATOM 763 C C . SER A 1 97 ? -16.422 -23.703 -22.031 1 96.12 97 SER A C 1
ATOM 765 O O . SER A 1 97 ? -16.812 -22.547 -22.219 1 96.12 97 SER A O 1
ATOM 767 N N . GLU A 1 98 ? -15.688 -24.047 -21.031 1 97.69 98 GLU A N 1
ATOM 768 C CA . GLU A 1 98 ? -15.305 -23.078 -20 1 97.69 98 GLU A CA 1
ATOM 769 C C . GLU A 1 98 ? -13.867 -22.609 -20.203 1 97.69 98 GLU A C 1
ATOM 771 O O . GLU A 1 98 ? -13.023 -23.359 -20.688 1 97.69 98 GLU A O 1
ATOM 776 N N . GLU A 1 99 ? -13.719 -21.328 -19.875 1 97.81 99 GLU A N 1
ATOM 777 C CA . GLU A 1 99 ? -12.359 -20.797 -19.734 1 97.81 99 GLU A CA 1
ATOM 778 C C . GLU A 1 99 ? -12.031 -20.531 -18.266 1 97.81 99 GLU A C 1
ATOM 780 O O . GLU A 1 99 ? -12.781 -19.844 -17.578 1 97.81 99 GLU A O 1
ATOM 785 N N . ILE A 1 100 ? -10.883 -21.031 -17.859 1 98.56 100 ILE A N 1
ATOM 786 C CA . ILE A 1 100 ? -10.469 -20.891 -16.469 1 98.56 100 ILE A CA 1
ATOM 787 C C . ILE A 1 100 ? -9.273 -19.938 -16.375 1 98.56 100 ILE A C 1
ATOM 789 O O . ILE A 1 100 ? -8.273 -20.125 -17.062 1 98.56 100 ILE A O 1
ATOM 793 N N . TYR A 1 101 ? -9.422 -18.922 -15.5 1 98.12 101 TYR A N 1
ATOM 794 C CA . TYR A 1 101 ? -8.344 -17.969 -15.273 1 98.12 101 TYR A CA 1
ATOM 795 C C . TYR A 1 101 ? -7.922 -17.969 -13.805 1 98.12 101 TYR A C 1
ATOM 797 O O . TYR A 1 101 ? -8.766 -17.891 -12.914 1 98.12 101 TYR A O 1
ATOM 805 N N . VAL A 1 102 ? -6.629 -18.047 -13.602 1 98.69 102 VAL A N 1
ATOM 806 C CA . VAL A 1 102 ? -6.047 -17.875 -12.273 1 98.69 102 VAL A CA 1
ATOM 807 C C . VAL A 1 102 ? -5.207 -16.594 -12.242 1 98.69 102 VAL A C 1
ATOM 809 O O . VAL A 1 102 ? -4.344 -16.391 -13.102 1 98.69 102 VAL A O 1
ATOM 812 N N . GLU A 1 103 ? -5.5 -15.789 -11.242 1 97.62 103 GLU A N 1
ATOM 813 C CA . GLU A 1 103 ? -4.789 -14.523 -11.133 1 97.62 103 GLU A CA 1
ATOM 814 C C . GLU A 1 103 ? -4.145 -14.367 -9.758 1 97.62 103 GLU A C 1
ATOM 816 O O . GLU A 1 103 ? -4.781 -14.609 -8.734 1 97.62 103 GLU A O 1
ATOM 821 N N . VAL A 1 104 ? -2.883 -13.969 -9.789 1 96.81 104 VAL A N 1
ATOM 822 C CA . VAL A 1 104 ? -2.148 -13.664 -8.562 1 96.81 104 VAL A CA 1
ATOM 823 C C . VAL A 1 104 ? -1.661 -12.219 -8.602 1 96.81 104 VAL A C 1
ATOM 825 O O . VAL A 1 104 ? -1.023 -11.797 -9.57 1 96.81 104 VAL A O 1
ATOM 828 N N . ASP A 1 105 ? -1.994 -11.516 -7.605 1 93.38 105 ASP A N 1
ATOM 829 C CA . ASP A 1 105 ? -1.488 -10.164 -7.402 1 93.38 105 ASP A CA 1
ATOM 830 C C . ASP A 1 105 ? -0.352 -10.148 -6.383 1 93.38 105 ASP A C 1
ATOM 832 O O . ASP A 1 105 ? -0.572 -10.406 -5.195 1 93.38 105 ASP A O 1
ATOM 836 N N . LEU A 1 106 ? 0.82 -9.773 -6.766 1 90.44 106 LEU A N 1
ATOM 837 C CA . LEU A 1 106 ? 2.008 -9.852 -5.922 1 90.44 106 LEU A CA 1
ATOM 838 C C . LEU A 1 106 ? 1.934 -8.828 -4.789 1 90.44 106 LEU A C 1
ATOM 840 O O . LEU A 1 106 ? 2.484 -9.055 -3.709 1 90.44 106 LEU A O 1
ATOM 844 N N . ASP A 1 107 ? 1.232 -7.742 -4.977 1 83 107 ASP A N 1
ATOM 845 C CA . ASP A 1 107 ? 1.188 -6.68 -3.979 1 83 107 ASP A CA 1
ATOM 846 C C . ASP A 1 107 ? 0.209 -7.02 -2.857 1 83 107 ASP A C 1
ATOM 848 O O . ASP A 1 107 ? 0.236 -6.398 -1.793 1 83 107 ASP A O 1
ATOM 852 N N . THR A 1 108 ? -0.629 -7.91 -3.07 1 80.44 108 THR A N 1
ATOM 853 C CA . THR A 1 108 ? -1.626 -8.266 -2.068 1 80.44 108 THR A CA 1
ATOM 854 C C . THR A 1 108 ? -1.184 -9.5 -1.282 1 80.44 108 THR A C 1
ATOM 856 O O . THR A 1 108 ? -1.928 -10.008 -0.439 1 80.44 108 THR A O 1
ATOM 859 N N . GLN A 1 109 ? -0.093 -10.023 -1.558 1 79.25 109 GLN A N 1
ATOM 860 C CA . GLN A 1 109 ? 0.363 -11.227 -0.863 1 79.25 109 GLN A CA 1
ATOM 861 C C . GLN A 1 109 ? 0.722 -10.914 0.588 1 79.25 109 GLN A C 1
ATOM 863 O O . GLN A 1 109 ? 1.316 -9.875 0.879 1 79.25 109 GLN A O 1
ATOM 868 N N . GLN A 1 110 ? -0.416 -10.953 1.526 1 59.84 110 GLN A N 1
ATOM 869 C CA . GLN A 1 110 ? -0.276 -10.656 2.949 1 59.84 110 GLN A CA 1
ATOM 870 C C . GLN A 1 110 ? 0.95 -11.352 3.535 1 59.84 110 GLN A C 1
ATOM 872 O O . GLN A 1 110 ? 1.247 -12.5 3.189 1 59.84 110 GLN A O 1
ATOM 877 N N . ASP A 1 111 ? 1.891 -10.672 4.062 1 52.56 111 ASP A N 1
ATOM 878 C CA . ASP A 1 111 ? 2.814 -11.367 4.953 1 52.56 111 ASP A CA 1
ATOM 879 C C . ASP A 1 111 ? 2.09 -11.906 6.184 1 52.56 111 ASP A C 1
ATOM 881 O O . ASP A 1 111 ? 1.409 -11.156 6.887 1 52.56 111 ASP A O 1
ATOM 885 N N . GLU A 1 112 ? 1.583 -13.078 6.168 1 45.31 112 GLU A N 1
ATOM 886 C CA . GLU A 1 112 ? 1.052 -13.695 7.379 1 45.31 112 GLU A CA 1
ATOM 887 C C . GLU A 1 112 ? 1.863 -13.289 8.609 1 45.31 112 GLU A C 1
ATOM 889 O O . GLU A 1 112 ? 1.549 -13.695 9.727 1 45.31 112 GLU A O 1
ATOM 894 N N . THR A 1 113 ? 3.035 -12.844 8.492 1 40.16 113 THR A N 1
ATOM 895 C CA . THR A 1 113 ? 3.844 -12.805 9.703 1 40.16 113 THR A CA 1
ATOM 896 C C . THR A 1 113 ? 3.258 -11.82 10.711 1 40.16 113 THR A C 1
ATOM 898 O O . THR A 1 113 ? 3.539 -11.906 11.906 1 40.16 113 THR A O 1
ATOM 901 N N . ASP A 1 114 ? 2.631 -10.75 10.367 1 38.22 114 ASP A N 1
ATOM 902 C CA . ASP A 1 114 ? 2.477 -9.828 11.484 1 38.22 114 ASP A CA 1
ATOM 903 C C . ASP A 1 114 ? 1.554 -10.406 12.555 1 38.22 114 ASP A C 1
ATOM 905 O O . ASP A 1 114 ? 1.816 -10.266 13.75 1 38.22 114 ASP A O 1
ATOM 909 N N . GLU A 1 115 ? 0.211 -10.609 12.305 1 36.84 115 GLU A N 1
ATOM 910 C CA . GLU A 1 115 ? -0.576 -11 13.469 1 36.84 115 GLU A CA 1
ATOM 911 C C . GLU A 1 115 ? -0.082 -12.32 14.047 1 36.84 115 GLU A C 1
ATOM 913 O O . GLU A 1 115 ? 0.032 -12.461 15.273 1 36.84 115 GLU A O 1
ATOM 918 N N . ASP A 1 116 ? -0.092 -13.469 13.312 1 35.5 116 ASP A N 1
ATOM 919 C CA . ASP A 1 116 ? 0.155 -14.797 13.867 1 35.5 116 ASP A CA 1
ATOM 920 C C . ASP A 1 116 ? 1.652 -15.062 14.023 1 35.5 116 ASP A C 1
ATOM 922 O O . ASP A 1 116 ? 2.055 -16.031 14.656 1 35.5 116 ASP A O 1
ATOM 926 N N . ALA A 1 117 ? 2.531 -14.43 13.328 1 34.38 117 ALA A N 1
ATOM 927 C CA . ALA A 1 117 ? 3.949 -14.742 13.484 1 34.38 117 ALA A CA 1
ATOM 928 C C . ALA A 1 117 ? 4.48 -14.242 14.828 1 34.38 117 ALA A C 1
ATOM 930 O O . ALA A 1 117 ? 5.434 -14.805 15.367 1 34.38 117 ALA A O 1
ATOM 931 N N . GLU A 1 118 ? 3.924 -13.156 15.375 1 33.16 118 GLU A N 1
ATOM 932 C CA . GLU A 1 118 ? 4.363 -12.898 16.75 1 33.16 118 GLU A CA 1
ATOM 933 C C . GLU A 1 118 ? 4.098 -14.102 17.641 1 33.16 118 GLU A C 1
ATOM 935 O O . GLU A 1 118 ? 4.891 -14.398 18.547 1 33.16 118 GLU A O 1
ATOM 940 N N . ALA A 1 119 ? 2.867 -14.734 17.516 1 30.81 119 ALA A N 1
ATOM 941 C CA . ALA A 1 119 ? 2.561 -15.859 18.391 1 30.81 119 ALA A CA 1
ATOM 942 C C . ALA A 1 119 ? 3.4 -17.078 18.031 1 30.81 119 ALA A C 1
ATOM 944 O O . ALA A 1 119 ? 3.771 -17.875 18.906 1 30.81 119 ALA A O 1
ATOM 945 N N . ALA A 1 120 ? 3.631 -17.234 16.75 1 30.25 120 ALA A N 1
ATOM 946 C CA . ALA A 1 120 ? 4.359 -18.453 16.391 1 30.25 120 ALA A CA 1
ATOM 947 C C . ALA A 1 120 ? 5.859 -18.281 16.625 1 30.25 120 ALA A C 1
ATOM 949 O O . ALA A 1 120 ? 6.621 -19.25 16.562 1 30.25 120 ALA A O 1
ATOM 950 N N . LEU A 1 121 ? 6.367 -17 16.672 1 31.2 121 LEU A N 1
ATOM 951 C CA . LEU A 1 121 ? 7.793 -16.891 16.969 1 31.2 121 LEU A CA 1
ATOM 952 C C . LEU A 1 121 ? 8.086 -17.297 18.406 1 31.2 121 LEU A C 1
ATOM 954 O O . LEU A 1 121 ? 9.25 -17.391 18.797 1 31.2 121 LEU A O 1
ATOM 958 N N . LEU A 1 122 ? 7.113 -17.078 19.328 1 30.67 122 LEU A N 1
ATOM 959 C CA . LEU A 1 122 ? 7.527 -17.5 20.656 1 30.67 122 LEU A CA 1
ATOM 960 C C . LEU A 1 122 ? 7.699 -19.016 20.719 1 30.67 122 LEU A C 1
ATOM 962 O O . LEU A 1 122 ? 8.031 -19.562 21.766 1 30.67 122 LEU A O 1
ATOM 966 N N . GLU A 1 123 ? 7.004 -19.797 19.953 1 30.7 123 GLU A N 1
ATOM 967 C CA . GLU A 1 123 ? 7.398 -21.172 20.219 1 30.7 123 GLU A CA 1
ATOM 968 C C . GLU A 1 123 ? 8.898 -21.375 20 1 30.7 123 GLU A C 1
ATOM 970 O O . GLU A 1 123 ? 9.523 -20.625 19.25 1 30.7 123 GLU A O 1
ATOM 975 N N . GLU A 1 124 ? 9.648 -22.453 20.703 1 30 124 GLU A N 1
ATOM 976 C CA . GLU A 1 124 ? 11.016 -22.906 20.938 1 30 124 GLU A CA 1
ATOM 977 C C . GLU A 1 124 ? 11.844 -22.844 19.656 1 30 124 GLU A C 1
ATOM 979 O O . GLU A 1 124 ? 11.328 -23.109 18.562 1 30 124 GLU A O 1
ATOM 984 N N . GLU A 1 125 ? 13 -22.078 19.531 1 33.03 125 GLU A N 1
ATOM 985 C CA . GLU A 1 125 ? 14.297 -22.312 18.906 1 33.03 125 GLU A CA 1
ATOM 986 C C . GLU A 1 125 ? 14.586 -23.812 18.797 1 33.03 125 GLU A C 1
ATOM 988 O O . GLU A 1 125 ? 15.664 -24.266 19.188 1 33.03 125 GLU A O 1
ATOM 993 N N . ASP A 1 126 ? 13.859 -24.781 19.156 1 31.56 126 ASP A N 1
ATOM 994 C CA . ASP A 1 126 ? 14.547 -26.047 18.953 1 31.56 126 ASP A CA 1
ATOM 995 C C . ASP A 1 126 ? 15.266 -26.078 17.609 1 31.56 126 ASP A C 1
ATOM 997 O O . ASP A 1 126 ? 14.859 -25.391 16.672 1 31.56 126 ASP A O 1
ATOM 1001 N N . GLU A 1 127 ? 16.594 -26.75 17.516 1 32.28 127 GLU A N 1
ATOM 1002 C CA . GLU A 1 127 ? 17.719 -27.047 16.641 1 32.28 127 GLU A CA 1
ATOM 1003 C C . GLU A 1 127 ? 17.234 -27.297 15.211 1 32.28 127 GLU A C 1
ATOM 1005 O O . GLU A 1 127 ? 18 -27.109 14.25 1 32.28 127 GLU A O 1
ATOM 1010 N N . GLU A 1 128 ? 16.422 -28.391 15.039 1 33.25 128 GLU A N 1
ATOM 1011 C CA . GLU A 1 128 ? 16.281 -29.016 13.727 1 33.25 128 GLU A CA 1
ATOM 1012 C C . GLU A 1 128 ? 15.703 -28.031 12.703 1 33.25 128 GLU A C 1
ATOM 1014 O O . GLU A 1 128 ? 14.883 -27.172 13.055 1 33.25 128 GLU A O 1
ATOM 1019 N N . GLY A 1 129 ? 16.406 -27.75 11.484 1 34.12 129 GLY A N 1
ATOM 1020 C CA . GLY A 1 129 ? 16.141 -27.172 10.172 1 34.12 129 GLY A CA 1
ATOM 1021 C C . GLY A 1 129 ? 14.664 -27.094 9.844 1 34.12 129 GLY A C 1
ATOM 1022 O O . GLY A 1 129 ? 14.195 -27.703 8.883 1 34.12 129 GLY A O 1
ATOM 1023 N N . SER A 1 130 ? 13.883 -27.094 10.648 1 36.22 130 SER A N 1
ATOM 1024 C CA . SER A 1 130 ? 12.547 -27.125 10.055 1 36.22 130 SER A CA 1
ATOM 1025 C C . SER A 1 130 ? 12.367 -26 9.047 1 36.22 130 SER A C 1
ATOM 1027 O O . SER A 1 130 ? 12.57 -24.828 9.375 1 36.22 130 SER A O 1
ATOM 1029 N N . MET A 1 131 ? 12.859 -26.016 7.711 1 39.84 131 MET A N 1
ATOM 1030 C CA . MET A 1 131 ? 12.672 -25.203 6.516 1 39.84 131 MET A CA 1
ATOM 1031 C C . MET A 1 131 ? 11.367 -24.422 6.598 1 39.84 131 MET A C 1
ATOM 1033 O O . MET A 1 131 ? 10.281 -25 6.539 1 39.84 131 MET A O 1
ATOM 1037 N N . ARG A 1 132 ? 11.242 -23.484 7.387 1 50.72 132 ARG A N 1
ATOM 1038 C CA . ARG A 1 132 ? 10.07 -22.625 7.348 1 50.72 132 ARG A CA 1
ATOM 1039 C C . ARG A 1 132 ? 9.516 -22.516 5.93 1 50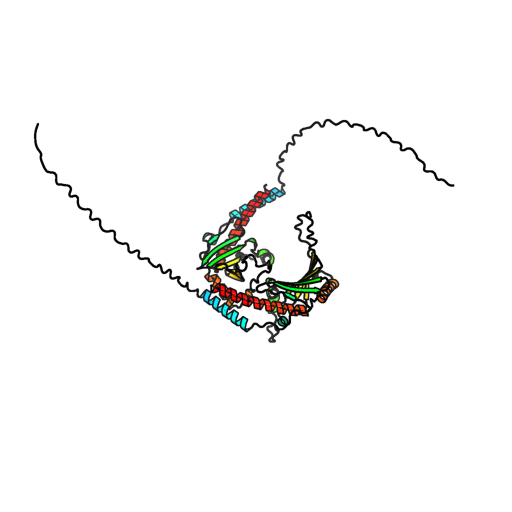.72 132 ARG A C 1
ATOM 1041 O O . ARG A 1 132 ? 10.234 -22.109 5.012 1 50.72 132 ARG A O 1
ATOM 1048 N N . GLY A 1 133 ? 8.617 -23.391 5.547 1 73.81 133 GLY A N 1
ATOM 1049 C CA . GLY A 1 133 ? 7.957 -23.406 4.254 1 73.81 133 GLY A CA 1
ATOM 1050 C C . GLY A 1 133 ? 7.633 -22.016 3.727 1 73.81 133 GLY A C 1
ATOM 1051 O O . GLY A 1 133 ? 7.785 -21.031 4.441 1 73.81 133 GLY A O 1
ATOM 1052 N N . LEU A 1 134 ? 7.602 -21.859 2.432 1 86.75 134 LEU A N 1
ATOM 1053 C CA . LEU A 1 134 ? 7.23 -20.641 1.744 1 86.75 134 LEU A CA 1
ATOM 1054 C C . LEU A 1 134 ? 5.879 -20.125 2.232 1 86.75 134 LEU A C 1
ATOM 1056 O O . LEU A 1 134 ? 4.984 -20.906 2.537 1 86.75 134 LEU A O 1
ATOM 1060 N N . PRO A 1 135 ? 5.793 -18.781 2.453 1 89.44 135 PRO A N 1
ATOM 1061 C CA . PRO A 1 135 ? 4.5 -18.219 2.852 1 89.44 135 PRO A CA 1
ATOM 1062 C C . PRO A 1 135 ? 3.365 -18.641 1.915 1 89.44 135 PRO A C 1
ATOM 1064 O O . PRO A 1 135 ? 3.596 -18.875 0.726 1 89.44 135 PRO A O 1
ATOM 1067 N N . PRO A 1 136 ? 2.191 -18.641 2.447 1 94.81 136 PRO A N 1
ATOM 1068 C CA . PRO A 1 136 ? 1.036 -18.969 1.604 1 94.81 136 PRO A CA 1
ATOM 1069 C C . PRO A 1 136 ? 0.78 -17.906 0.529 1 94.81 136 PRO A C 1
ATOM 1071 O O . PRO A 1 136 ? 1.249 -16.781 0.648 1 94.81 136 PRO A O 1
ATOM 1074 N N . VAL A 1 137 ? 0.011 -18.312 -0.45 1 96.56 137 VAL A N 1
ATOM 1075 C CA . VAL A 1 137 ? -0.254 -17.453 -1.599 1 96.56 137 VAL A CA 1
ATOM 1076 C C . VAL A 1 137 ? -1.76 -17.266 -1.767 1 96.56 137 VAL A C 1
ATOM 1078 O O . VAL A 1 137 ? -2.52 -18.234 -1.748 1 96.56 137 VAL A O 1
ATOM 1081 N N . ALA A 1 138 ? -2.154 -16.031 -1.839 1 97.12 138 ALA A N 1
ATOM 1082 C CA . ALA A 1 138 ? -3.535 -15.703 -2.184 1 97.12 138 ALA A CA 1
ATOM 1083 C C . ALA A 1 138 ? -3.711 -15.594 -3.695 1 97.12 138 ALA A C 1
ATOM 1085 O O . ALA A 1 138 ? -2.85 -15.047 -4.387 1 97.12 138 ALA A O 1
ATOM 1086 N N . PHE A 1 139 ? -4.852 -16.109 -4.215 1 97.81 139 PHE A N 1
ATOM 1087 C CA . PHE A 1 139 ? -5.121 -16.031 -5.645 1 97.81 139 PHE A CA 1
ATOM 1088 C C . PHE A 1 139 ? -6.617 -16.109 -5.922 1 97.81 139 PHE A C 1
ATOM 1090 O O . PHE A 1 139 ? -7.395 -16.484 -5.039 1 97.81 139 PHE A O 1
ATOM 1097 N N . SER A 1 140 ? -6.93 -15.719 -7.145 1 97.94 140 SER A N 1
ATOM 1098 C CA . SER A 1 140 ? -8.32 -15.828 -7.578 1 97.94 140 SER A CA 1
ATOM 1099 C C . SER A 1 140 ? -8.461 -16.797 -8.75 1 97.94 140 SER A C 1
ATOM 1101 O O . SER A 1 140 ? -7.551 -16.922 -9.57 1 97.94 140 SER A O 1
ATOM 1103 N N . VAL A 1 141 ? -9.586 -17.469 -8.789 1 98.69 141 VAL A N 1
ATOM 1104 C CA . VAL A 1 141 ? -9.953 -18.328 -9.898 1 98.69 141 VAL A CA 1
ATOM 1105 C C . VAL A 1 141 ? -11.273 -17.875 -10.508 1 98.69 141 VAL A C 1
ATOM 1107 O O . VAL A 1 141 ? -12.266 -17.719 -9.797 1 98.69 141 VAL A O 1
ATOM 1110 N N . ASN A 1 142 ? -11.234 -17.672 -11.789 1 98.12 142 ASN A N 1
ATOM 1111 C CA . ASN A 1 142 ? -12.461 -17.328 -12.508 1 98.12 142 ASN A CA 1
ATOM 1112 C C . ASN A 1 142 ? -12.805 -18.391 -13.555 1 98.12 142 ASN A C 1
ATOM 1114 O O . ASN A 1 142 ? -12.008 -18.672 -14.453 1 98.12 142 ASN A O 1
ATOM 1118 N N . VAL A 1 143 ? -13.953 -18.969 -13.375 1 98.31 143 VAL A N 1
ATOM 1119 C CA . VAL A 1 143 ? -14.508 -19.875 -14.367 1 98.31 143 VAL A CA 1
ATOM 1120 C C . VAL A 1 143 ? -15.516 -19.125 -15.242 1 98.31 143 VAL A C 1
ATOM 1122 O O . VAL A 1 143 ? -16.594 -18.75 -14.773 1 98.31 143 VAL A O 1
ATOM 1125 N N . VAL A 1 144 ? -15.195 -19.031 -16.484 1 97.5 144 VAL A N 1
ATOM 1126 C CA . VAL A 1 144 ? -15.977 -18.156 -17.344 1 97.5 144 VAL A CA 1
ATOM 1127 C C . VAL A 1 144 ? -16.766 -18.984 -18.359 1 97.5 144 VAL A C 1
ATOM 1129 O O . VAL A 1 144 ? -16.219 -19.891 -18.984 1 97.5 144 VAL A O 1
ATOM 1132 N N . LYS A 1 145 ? -18.016 -18.719 -18.438 1 95.75 145 LYS A N 1
ATOM 1133 C CA . LYS A 1 145 ? -18.922 -19.234 -19.453 1 95.75 145 LYS A CA 1
ATOM 1134 C C . LYS A 1 145 ? -19.688 -18.109 -20.141 1 95.75 145 LYS A C 1
ATOM 1136 O O . LYS A 1 145 ? -20.578 -17.516 -19.547 1 95.75 145 LYS A O 1
ATOM 1141 N N . GLY A 1 146 ? -19.375 -17.938 -21.375 1 91.25 146 GLY A N 1
ATOM 1142 C CA . GLY A 1 146 ? -20.016 -16.797 -22.016 1 91.25 146 GLY A CA 1
ATOM 1143 C C . GLY A 1 146 ? -19.703 -15.484 -21.312 1 91.25 146 GLY A C 1
ATOM 1144 O O . GLY A 1 146 ? -18.547 -15.109 -21.172 1 91.25 146 GLY A O 1
ATOM 1145 N N . ARG A 1 147 ? -20.781 -14.82 -20.797 1 89.69 147 ARG A N 1
ATOM 1146 C CA . ARG A 1 147 ? -20.594 -13.5 -20.188 1 89.69 147 ARG A CA 1
ATOM 1147 C C . ARG A 1 147 ? -20.562 -13.586 -18.672 1 89.69 147 ARG A C 1
ATOM 1149 O O . ARG A 1 147 ? -20.391 -12.578 -17.984 1 89.69 147 ARG A O 1
ATOM 1156 N N . ALA A 1 148 ? -20.734 -14.742 -18.203 1 92.06 148 ALA A N 1
ATOM 1157 C CA . ALA A 1 148 ? -20.797 -14.914 -16.75 1 92.06 148 ALA A CA 1
ATOM 1158 C C . ALA A 1 148 ? -19.516 -15.555 -16.234 1 92.06 148 ALA A C 1
ATOM 1160 O O . ALA A 1 148 ? -18.859 -16.312 -16.938 1 92.06 148 ALA A O 1
ATOM 1161 N N . ALA A 1 149 ? -19.188 -15.203 -15.008 1 95.38 149 ALA A N 1
ATOM 1162 C CA . ALA A 1 149 ? -18 -15.773 -14.383 1 95.38 149 ALA A CA 1
ATOM 1163 C C . ALA A 1 149 ? -18.266 -16.125 -12.922 1 95.38 149 ALA A C 1
ATOM 1165 O O . ALA A 1 149 ? -18.781 -15.305 -12.156 1 95.38 149 ALA A O 1
ATOM 1166 N N . LEU A 1 150 ? -18 -17.281 -12.625 1 96.69 150 LEU A N 1
ATOM 1167 C CA . LEU A 1 150 ? -17.953 -17.703 -11.227 1 96.69 150 LEU A CA 1
ATOM 1168 C C . LEU A 1 150 ? -16.547 -17.516 -10.641 1 96.69 150 LEU A C 1
ATOM 1170 O O . LEU A 1 150 ? -15.609 -18.188 -11.055 1 96.69 150 LEU A O 1
ATOM 1174 N N . GL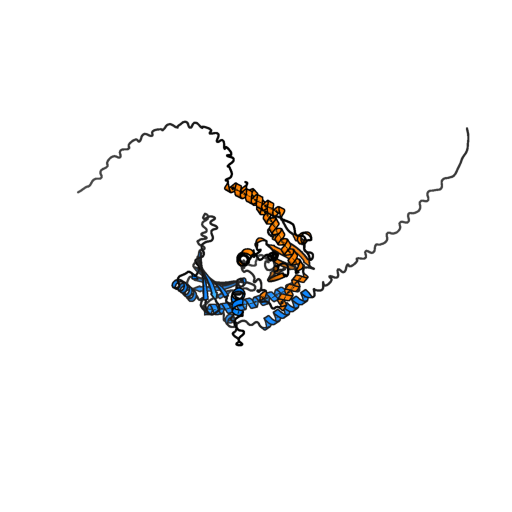Y A 1 151 ? -16.531 -16.625 -9.656 1 96.88 151 GLY A N 1
ATOM 1175 C CA . GLY A 1 151 ? -15.227 -16.266 -9.109 1 96.88 151 GLY A CA 1
ATOM 1176 C C . GLY A 1 151 ? -14.984 -16.844 -7.73 1 96.88 151 GLY A C 1
ATOM 1177 O O . GLY A 1 151 ? -15.883 -16.859 -6.891 1 96.88 151 GLY A O 1
ATOM 1178 N N . PHE A 1 152 ? -13.695 -17.25 -7.531 1 97.88 152 PHE A N 1
ATOM 1179 C CA . PHE A 1 152 ? -13.281 -17.828 -6.254 1 97.88 152 PHE A CA 1
ATOM 1180 C C . PHE A 1 152 ? -12.078 -17.078 -5.691 1 97.88 152 PHE A C 1
ATOM 1182 O O . PHE A 1 152 ? -11.078 -16.875 -6.395 1 97.88 152 PHE A O 1
ATOM 1189 N N . SER A 1 153 ? -12.172 -16.625 -4.422 1 97.12 153 SER A N 1
ATOM 1190 C CA . SER A 1 153 ? -11 -16.188 -3.676 1 97.12 153 SER A CA 1
ATOM 1191 C C . SER A 1 153 ? -10.367 -17.344 -2.91 1 97.12 153 SER A C 1
ATOM 1193 O O . SER A 1 153 ? -11.023 -17.984 -2.086 1 97.12 153 SER A O 1
ATOM 1195 N N . CYS A 1 154 ? -9.07 -17.484 -3.203 1 97.81 154 CYS A N 1
ATOM 1196 C CA . CYS A 1 154 ? -8.445 -18.703 -2.674 1 97.81 154 CYS A CA 1
ATOM 1197 C C . CYS A 1 154 ? -7.094 -18.375 -2.047 1 97.81 154 CYS A C 1
ATOM 1199 O O . CYS A 1 154 ? -6.559 -17.281 -2.234 1 97.81 154 CYS A O 1
ATOM 1201 N N . GLN A 1 155 ? -6.605 -19.328 -1.267 1 97.56 155 GLN A N 1
ATOM 1202 C CA . GLN A 1 155 ? -5.25 -19.328 -0.722 1 97.56 155 GLN A CA 1
ATOM 1203 C C . GLN A 1 155 ? -4.668 -20.75 -0.7 1 97.56 155 GLN A C 1
ATOM 1205 O O . GLN A 1 155 ? -5.406 -21.719 -0.596 1 97.56 155 GLN A O 1
ATOM 1210 N N . THR A 1 156 ? -3.334 -20.828 -0.855 1 97.5 156 THR A N 1
ATOM 1211 C CA . THR A 1 156 ? -2.674 -22.125 -0.756 1 97.5 156 THR A CA 1
ATOM 1212 C C . THR A 1 156 ? -1.322 -21.984 -0.059 1 97.5 156 THR A C 1
ATOM 1214 O O . THR A 1 156 ? -0.631 -20.984 -0.221 1 97.5 156 THR A O 1
ATOM 1217 N N . ASP A 1 157 ? -0.971 -22.922 0.712 1 95.75 157 ASP A N 1
ATOM 1218 C CA . ASP A 1 157 ? 0.359 -23.016 1.307 1 95.75 157 ASP A CA 1
ATOM 1219 C C . ASP A 1 157 ? 1.215 -24.047 0.573 1 95.75 157 ASP A C 1
ATOM 1221 O O . ASP A 1 157 ? 2.301 -24.406 1.037 1 95.75 157 ASP A O 1
ATOM 1225 N N . GLY A 1 158 ? 0.699 -24.562 -0.532 1 96.81 158 GLY A N 1
ATOM 1226 C CA . GLY A 1 158 ? 1.407 -25.578 -1.302 1 96.81 158 GLY A CA 1
ATOM 1227 C C . GLY A 1 158 ? 0.954 -26.984 -0.991 1 96.81 158 GLY A C 1
ATOM 1228 O O . GLY A 1 158 ? 1.355 -27.938 -1.667 1 96.81 158 GLY A O 1
ATOM 1229 N N . GLU A 1 159 ? 0.108 -27.141 -0.003 1 97.06 159 GLU A N 1
ATOM 1230 C CA . GLU A 1 159 ? -0.38 -28.469 0.372 1 97.06 159 GLU A CA 1
ATOM 1231 C C . GLU A 1 159 ? -1.863 -28.625 0.047 1 97.06 159 GLU A C 1
ATOM 1233 O O . GLU A 1 159 ? -2.318 -29.703 -0.302 1 97.06 159 GLU A O 1
ATOM 1238 N N . ALA A 1 160 ? -2.582 -27.562 0.209 1 97.75 160 ALA A N 1
ATOM 1239 C CA . ALA A 1 160 ? -4.016 -27.578 -0.068 1 97.75 160 ALA A CA 1
ATOM 1240 C C . ALA A 1 160 ? -4.488 -26.203 -0.573 1 97.75 160 ALA A C 1
ATOM 1242 O O . ALA A 1 160 ? -3.82 -25.203 -0.357 1 97.75 160 ALA A O 1
ATOM 1243 N N . VAL A 1 161 ? -5.613 -26.234 -1.199 1 98.25 161 VAL A N 1
ATOM 1244 C CA . VAL A 1 161 ? -6.254 -25 -1.647 1 98.25 161 VAL A CA 1
ATOM 1245 C C . VAL A 1 161 ? -7.48 -24.703 -0.783 1 98.25 161 VAL A C 1
ATOM 1247 O O . VAL A 1 161 ? -8.328 -25.578 -0.585 1 98.25 161 VAL A O 1
ATOM 1250 N N . VAL A 1 162 ? -7.523 -23.484 -0.29 1 97.62 162 VAL A N 1
ATOM 1251 C CA . VAL A 1 162 ? -8.641 -23.062 0.555 1 97.62 162 VAL A CA 1
ATOM 1252 C C . VAL A 1 162 ? -9.43 -21.953 -0.138 1 97.62 162 VAL A C 1
ATOM 1254 O O . VAL A 1 162 ? -8.852 -20.984 -0.626 1 97.62 162 VAL A O 1
ATOM 1257 N N . ILE A 1 163 ? -10.734 -22.094 -0.107 1 98.19 163 ILE A N 1
ATOM 1258 C CA . ILE A 1 163 ? -11.609 -21.078 -0.682 1 98.19 163 ILE A CA 1
ATOM 1259 C C . ILE A 1 163 ? -12.117 -20.156 0.42 1 98.19 163 ILE A C 1
ATOM 1261 O O . ILE A 1 163 ? -12.578 -20.625 1.466 1 98.19 163 ILE A O 1
ATOM 1265 N N . SER A 1 164 ? -12.086 -18.859 0.212 1 96 164 SER A N 1
ATOM 1266 C CA . SER A 1 164 ? -12.562 -17.922 1.216 1 96 164 SER A CA 1
ATOM 1267 C C . SER A 1 164 ? -13.859 -17.234 0.771 1 96 164 SER A C 1
ATOM 1269 O O . SER A 1 164 ? -14.625 -16.75 1.602 1 96 164 SER A O 1
ATOM 1271 N N . HIS A 1 165 ? -14.031 -17.141 -0.55 1 96.06 165 HIS A N 1
ATOM 1272 C CA . HIS A 1 165 ? -15.195 -16.438 -1.072 1 96.06 165 HIS A CA 1
ATOM 1273 C C . HIS A 1 165 ? -15.555 -16.938 -2.471 1 96.06 165 HIS A C 1
ATOM 1275 O O . HIS A 1 165 ? -14.672 -17.312 -3.244 1 96.06 165 HIS A O 1
ATOM 1281 N N . VAL A 1 166 ? -16.859 -16.938 -2.711 1 96.88 166 VAL A N 1
ATOM 1282 C CA . VAL A 1 166 ? -17.375 -17.25 -4.039 1 96.88 166 VAL A CA 1
ATOM 1283 C C . VAL A 1 166 ? -18.312 -16.141 -4.512 1 96.88 166 VAL A C 1
ATOM 1285 O O . VAL A 1 166 ? -19.188 -15.703 -3.768 1 96.88 166 VAL A O 1
ATOM 1288 N N . SER A 1 167 ? -18.062 -15.727 -5.715 1 93.88 167 SER A N 1
ATOM 1289 C CA . SER A 1 167 ? -18.906 -14.672 -6.277 1 93.88 167 SER A CA 1
ATOM 1290 C C . SER A 1 167 ? -19.312 -15 -7.711 1 93.88 167 SER A C 1
ATOM 1292 O O . SER A 1 167 ? -18.625 -15.75 -8.406 1 93.88 167 SER A O 1
ATOM 1294 N N . LEU A 1 168 ? -20.5 -14.484 -8.078 1 93 168 LEU A N 1
ATOM 1295 C CA . LEU A 1 168 ? -20.969 -14.586 -9.453 1 93 168 LEU A CA 1
ATOM 1296 C C . LEU A 1 168 ? -21.016 -13.211 -10.109 1 93 168 LEU A C 1
ATOM 1298 O O . LEU A 1 168 ? -21.672 -12.297 -9.609 1 93 168 LEU A O 1
ATOM 1302 N N . ASN A 1 169 ? -20.172 -13.133 -11.078 1 85.31 169 ASN A N 1
ATOM 1303 C CA . ASN A 1 169 ? -20.172 -11.891 -11.844 1 85.31 169 ASN A CA 1
ATOM 1304 C C . ASN A 1 169 ? -20.781 -12.094 -13.227 1 85.31 169 ASN A C 1
ATOM 1306 O O . ASN A 1 169 ? -20.359 -12.969 -13.984 1 85.31 169 ASN A O 1
ATOM 1310 N N . ASP A 1 170 ? -21.922 -11.547 -13.445 1 75.06 170 ASP A N 1
ATOM 1311 C CA . ASP A 1 170 ? -22.578 -11.648 -14.75 1 75.06 170 ASP A CA 1
ATOM 1312 C C . ASP A 1 170 ? -22.516 -10.32 -15.5 1 75.06 170 ASP A C 1
ATOM 1314 O O . ASP A 1 170 ? -22.609 -9.25 -14.891 1 75.06 170 ASP A O 1
ATOM 1318 N N . SER A 1 171 ? -21.656 -10.281 -16.484 1 60.94 171 SER A N 1
ATOM 1319 C CA . SER A 1 171 ? -21.719 -9.078 -17.297 1 60.94 171 SER A CA 1
ATOM 1320 C C . SER A 1 171 ? -23.156 -8.773 -17.703 1 60.94 171 SER A C 1
ATOM 1322 O O . SER A 1 171 ? -23.438 -7.707 -18.266 1 60.94 171 SER A O 1
ATOM 1324 N N . ALA A 1 172 ? -24.016 -9.852 -17.969 1 47.94 172 ALA A N 1
ATOM 1325 C CA . ALA A 1 172 ? -25.375 -9.469 -18.344 1 47.94 172 ALA A CA 1
ATOM 1326 C C . ALA A 1 172 ? -25.938 -8.438 -17.375 1 47.94 172 ALA A C 1
ATOM 1328 O O . ALA A 1 172 ? -26.938 -7.777 -17.656 1 47.94 172 ALA A O 1
ATOM 1329 N N . GLY A 1 173 ? -25.656 -8.523 -16.188 1 46.56 173 GLY A N 1
ATOM 1330 C CA . GLY A 1 173 ? -26.078 -7.375 -15.406 1 46.56 173 GLY A CA 1
ATOM 1331 C C . GLY A 1 173 ? -25.641 -6.051 -15.992 1 46.56 173 GLY A C 1
ATOM 1332 O O . GLY A 1 173 ? -26.016 -4.988 -15.492 1 46.56 173 GLY A O 1
ATOM 1333 N N . GLY A 1 174 ? -24.438 -6.117 -16.688 1 40.97 174 GLY A N 1
ATOM 1334 C CA . GLY A 1 174 ? -24.266 -4.98 -17.578 1 40.97 174 GLY A CA 1
ATOM 1335 C C . GLY A 1 174 ? -25.188 -5.023 -18.797 1 40.97 174 GLY A C 1
ATOM 1336 O O . GLY A 1 174 ? -24.719 -5.102 -19.922 1 40.97 174 GLY A O 1
ATOM 1337 N N . THR A 1 175 ? -26.266 -5.754 -18.828 1 36.44 175 THR A N 1
ATOM 1338 C CA . THR A 1 175 ? -27.062 -5.543 -20.031 1 36.44 175 THR A CA 1
ATOM 1339 C C . THR A 1 175 ? -26.969 -4.09 -20.5 1 36.44 175 THR A C 1
ATOM 1341 O O . THR A 1 175 ? -27.172 -3.166 -19.703 1 36.44 175 THR A O 1
ATOM 1344 N N . GLY A 1 176 ? -26.219 -3.777 -21.484 1 37.28 176 GLY A N 1
ATOM 1345 C CA . GLY A 1 176 ? -26.266 -2.623 -22.359 1 37.28 176 GLY A CA 1
ATOM 1346 C C . GLY A 1 176 ? -27.672 -2.094 -22.578 1 37.28 176 GLY A C 1
ATOM 1347 O O . GLY A 1 176 ? -27.922 -1.383 -23.547 1 37.28 176 GLY A O 1
ATOM 1348 N N . GLY A 1 177 ? -28.781 -2.822 -22.391 1 38.09 177 GLY A N 1
ATOM 1349 C CA . GLY A 1 177 ? -29.844 -1.933 -22.859 1 38.09 177 GLY A CA 1
ATOM 1350 C C . GLY A 1 177 ? -29.703 -0.518 -22.328 1 38.09 177 GLY A C 1
ATOM 1351 O O . GLY A 1 177 ? -29.031 -0.29 -21.312 1 38.09 177 GLY A O 1
ATOM 1352 N N . GLU A 1 178 ? -29.797 0.559 -23.266 1 40.22 178 GLU A N 1
ATOM 1353 C CA . GLU A 1 178 ? -29.844 2.006 -23.078 1 40.22 178 GLU A CA 1
ATOM 1354 C C . GLU A 1 178 ? -30.312 2.371 -21.688 1 40.22 178 GLU A C 1
ATOM 1356 O O . GLU A 1 178 ? -29.797 3.312 -21.078 1 40.22 178 GLU A O 1
ATOM 1361 N N . ASP A 1 179 ? -31.609 2.031 -21.375 1 38.66 179 ASP A N 1
ATOM 1362 C CA . ASP A 1 179 ? -32.406 2.682 -20.328 1 38.66 179 ASP A CA 1
ATOM 1363 C C . ASP A 1 179 ? -31.953 2.221 -18.938 1 38.66 179 ASP A C 1
ATOM 1365 O O . ASP A 1 179 ? -32.625 2.518 -17.953 1 38.66 179 ASP A O 1
ATOM 1369 N N . GLU A 1 180 ? -31.469 1.035 -18.828 1 42.19 180 GLU A N 1
ATOM 1370 C CA . GLU A 1 180 ? -31.375 0.734 -17.406 1 42.19 180 GLU A CA 1
ATOM 1371 C C . GLU A 1 180 ? -30.297 1.568 -16.719 1 42.19 180 GLU A C 1
ATOM 1373 O O . GLU A 1 180 ? -29.125 1.457 -17.062 1 42.19 180 GLU A O 1
ATOM 1378 N N . GLU A 1 181 ? -30.625 2.668 -16.234 1 41.81 181 GLU A N 1
ATOM 1379 C CA . GLU A 1 181 ? -30.156 3.76 -15.383 1 41.81 181 GLU A CA 1
ATOM 1380 C C . GLU A 1 181 ? -29.031 3.295 -14.461 1 41.81 181 GLU A C 1
ATOM 1382 O O . GLU A 1 181 ? -28.797 2.094 -14.32 1 41.81 181 GLU A O 1
ATOM 1387 N N . ASP A 1 182 ? -28.766 4.211 -13.242 1 43.22 182 ASP A N 1
ATOM 1388 C CA . ASP A 1 182 ? -28.125 4.777 -12.062 1 43.22 182 ASP A CA 1
ATOM 1389 C C . ASP A 1 182 ? -27.953 3.717 -10.977 1 43.22 182 ASP A C 1
ATOM 1391 O O . ASP A 1 182 ? -27.781 4.047 -9.805 1 43.22 182 ASP A O 1
ATOM 1395 N N . ASP A 1 183 ? -28.375 2.523 -11.07 1 46.72 183 ASP A N 1
ATOM 1396 C CA . ASP A 1 183 ? -28.359 1.874 -9.766 1 46.72 183 ASP A CA 1
ATOM 1397 C C . ASP A 1 183 ? -26.938 1.567 -9.328 1 46.72 183 ASP A C 1
ATOM 1399 O O . ASP A 1 183 ? -26.281 0.671 -9.875 1 46.72 183 ASP A O 1
ATOM 1403 N N . ASP A 1 184 ? -26.062 2.467 -9.023 1 52.78 184 ASP A N 1
ATOM 1404 C CA . ASP A 1 184 ? -24.797 2.535 -8.289 1 52.78 184 ASP A CA 1
ATOM 1405 C C . ASP A 1 184 ? -24.719 1.45 -7.223 1 52.78 184 ASP A C 1
ATOM 1407 O O . ASP A 1 184 ? -23.859 1.502 -6.336 1 52.78 184 ASP A O 1
ATOM 1411 N N . SER A 1 185 ? -25.781 0.604 -7.141 1 61.91 185 SER A N 1
ATOM 1412 C CA . SER A 1 185 ? -25.734 -0.335 -6.023 1 61.91 185 SER A CA 1
ATOM 1413 C C . SER A 1 185 ? -24.75 -1.466 -6.293 1 61.91 185 SER A C 1
ATOM 1415 O O . SER A 1 185 ? -24.688 -1.991 -7.406 1 61.91 185 SER A O 1
ATOM 1417 N N . MET A 1 186 ? -23.719 -1.646 -5.527 1 67.5 186 MET A N 1
ATOM 1418 C CA . MET A 1 186 ? -22.797 -2.781 -5.555 1 67.5 186 MET A CA 1
ATOM 1419 C C . MET A 1 186 ? -23.531 -4.086 -5.289 1 67.5 186 MET A C 1
ATOM 1421 O O . MET A 1 186 ? -24.219 -4.219 -4.281 1 67.5 186 MET A O 1
ATOM 1425 N N . PRO A 1 187 ? -23.547 -4.934 -6.324 1 73.56 187 PRO A N 1
ATOM 1426 C CA . PRO A 1 187 ? -24.266 -6.195 -6.125 1 73.56 187 PRO A CA 1
ATOM 1427 C C . PRO A 1 187 ? -23.719 -7 -4.945 1 73.56 187 PRO A C 1
ATOM 1429 O O . PRO A 1 187 ? -22.562 -6.812 -4.547 1 73.56 187 PRO A O 1
ATOM 1432 N N . TYR A 1 188 ? -24.625 -7.703 -4.355 1 81.81 188 TYR A N 1
ATOM 1433 C CA . TYR A 1 188 ? -24.219 -8.695 -3.363 1 81.81 188 TYR A CA 1
ATOM 1434 C C . TYR A 1 188 ? -23.188 -9.656 -3.947 1 81.81 188 TYR A C 1
ATOM 1436 O O . TYR A 1 188 ? -23.391 -10.195 -5.043 1 81.81 188 TYR A O 1
ATOM 1444 N N . THR A 1 189 ? -22.094 -9.891 -3.248 1 83.62 189 THR A N 1
ATOM 1445 C CA . THR A 1 189 ? -21 -10.695 -3.811 1 83.62 189 THR A CA 1
ATOM 1446 C C . THR A 1 189 ? -21.094 -12.141 -3.338 1 83.62 189 THR A C 1
ATOM 1448 O O . THR A 1 189 ? -20.484 -13.031 -3.922 1 83.62 189 THR A O 1
ATOM 1451 N N . GLY A 1 190 ? -21.922 -12.477 -2.428 1 83.94 190 GLY A N 1
ATOM 1452 C CA . GLY A 1 190 ? -22.047 -13.828 -1.909 1 83.94 190 GLY A CA 1
ATOM 1453 C C . GLY A 1 190 ? -21.781 -13.922 -0.419 1 83.94 190 GLY A C 1
ATOM 1454 O O . GLY A 1 190 ? -21.297 -12.969 0.192 1 83.94 190 GLY A O 1
ATOM 1455 N N . PRO A 1 191 ? -22.172 -15 0.153 1 86.5 191 PRO A N 1
ATOM 1456 C CA . PRO A 1 191 ? -21.922 -15.219 1.58 1 86.5 191 PRO A CA 1
ATOM 1457 C C . PRO A 1 191 ? -20.453 -15.523 1.886 1 86.5 191 PRO A C 1
ATOM 1459 O O . PRO A 1 191 ? -19.656 -15.742 0.968 1 86.5 191 PRO A O 1
ATOM 1462 N N . LEU A 1 192 ? -20.219 -15.453 3.234 1 91.19 192 LEU A N 1
ATOM 1463 C CA . LEU A 1 192 ? -18.938 -15.984 3.658 1 91.19 192 LEU A CA 1
ATOM 1464 C C . LEU A 1 192 ? -18.859 -17.484 3.406 1 91.19 192 LEU A C 1
ATOM 1466 O O . LEU A 1 192 ? -19.797 -18.219 3.736 1 91.19 192 LEU A O 1
ATOM 1470 N N . PHE A 1 193 ? -17.812 -17.859 2.863 1 96.19 193 PHE A N 1
ATOM 1471 C CA . PHE A 1 193 ? -17.672 -19.25 2.463 1 96.19 193 PHE A CA 1
ATOM 1472 C C . PHE A 1 193 ? -17.797 -20.188 3.666 1 96.19 193 PHE A C 1
ATOM 1474 O O . PHE A 1 193 ? -18.406 -21.25 3.566 1 96.19 193 PHE A O 1
ATOM 1481 N N . THR A 1 194 ? -17.281 -19.719 4.793 1 94.44 194 THR A N 1
ATOM 1482 C CA . THR A 1 194 ? -17.266 -20.531 5.996 1 94.44 194 THR A CA 1
ATOM 1483 C C . THR A 1 194 ? -18.672 -20.703 6.562 1 94.44 194 THR A C 1
ATOM 1485 O O . THR A 1 194 ? -18.906 -21.578 7.398 1 94.44 194 THR A O 1
ATOM 1488 N N . GLU A 1 195 ? -19.547 -19.859 6.145 1 94.19 195 GLU A N 1
ATOM 1489 C CA . GLU A 1 195 ? -20.922 -19.938 6.621 1 94.19 195 GLU A CA 1
ATOM 1490 C C . GLU A 1 195 ? -21.734 -20.938 5.801 1 94.19 195 GLU A C 1
ATOM 1492 O O . GLU A 1 195 ? -22.844 -21.328 6.191 1 94.19 195 GLU A O 1
ATOM 1497 N N . LEU A 1 196 ? -21.203 -21.359 4.727 1 96.38 196 LEU A N 1
ATOM 1498 C CA . LEU A 1 196 ? -21.891 -22.359 3.91 1 96.38 196 LEU A CA 1
ATOM 1499 C C . LEU A 1 196 ? -21.828 -23.719 4.578 1 96.38 196 LEU A C 1
ATOM 1501 O O . LEU A 1 196 ? -20.906 -24.016 5.344 1 96.38 196 LEU A O 1
ATOM 1505 N N . ASP A 1 197 ? -22.844 -24.625 4.211 1 97 197 ASP A N 1
ATOM 1506 C CA . ASP A 1 197 ? -22.844 -26.016 4.648 1 97 197 ASP A CA 1
ATOM 1507 C C . ASP A 1 197 ? -21.578 -26.734 4.191 1 97 197 ASP A C 1
ATOM 1509 O O . ASP A 1 197 ? -21.109 -26.516 3.07 1 97 197 ASP A O 1
ATOM 1513 N N . ASP A 1 198 ? -21.125 -27.688 5.023 1 97.62 198 ASP A N 1
ATOM 1514 C CA . ASP A 1 198 ? -19.891 -28.422 4.738 1 97.62 198 ASP A CA 1
ATOM 1515 C C . ASP A 1 198 ? -19.984 -29.156 3.4 1 97.62 198 ASP A C 1
ATOM 1517 O O . ASP A 1 198 ? -19 -29.25 2.674 1 97.62 198 ASP A O 1
ATOM 1521 N N . THR A 1 199 ? -21.109 -29.656 3.16 1 98.38 199 THR A N 1
ATOM 1522 C CA . THR A 1 199 ? -21.281 -30.406 1.923 1 98.38 199 THR A CA 1
ATOM 1523 C C . THR A 1 199 ? -21.156 -29.5 0.709 1 98.38 199 THR A C 1
ATOM 1525 O O . THR A 1 199 ? -20.547 -29.875 -0.298 1 98.38 199 THR A O 1
ATOM 1528 N N . LEU A 1 200 ? -21.672 -28.312 0.849 1 98.12 200 LEU A N 1
ATOM 1529 C CA . LEU A 1 200 ? -21.562 -27.344 -0.24 1 98.12 200 LEU A CA 1
ATOM 1530 C C . LEU A 1 200 ? -20.125 -26.844 -0.394 1 98.12 200 LEU A C 1
ATOM 1532 O O . LEU A 1 200 ? -19.641 -26.703 -1.515 1 98.12 200 LEU A O 1
ATOM 1536 N N . GLN A 1 201 ? -19.484 -26.578 0.727 1 98.19 201 GLN A N 1
ATOM 1537 C CA . GLN A 1 201 ? -18.062 -26.203 0.689 1 98.19 201 GLN A CA 1
ATOM 1538 C C . GLN A 1 201 ? -17.234 -27.25 -0.041 1 98.19 201 GLN A C 1
ATOM 1540 O O . GLN A 1 201 ? -16.453 -26.922 -0.929 1 98.19 201 GLN A O 1
ATOM 1545 N N . GLN A 1 202 ? -17.484 -28.453 0.329 1 98.38 202 GLN A N 1
ATOM 1546 C CA . GLN A 1 202 ? -16.734 -29.547 -0.284 1 98.38 202 GLN A CA 1
ATOM 1547 C C . GLN A 1 202 ? -17.031 -29.641 -1.778 1 98.38 202 GLN A C 1
ATOM 1549 O O . GLN A 1 202 ? -16.141 -29.906 -2.578 1 98.38 202 GLN A O 1
ATOM 1554 N N . ALA A 1 203 ? -18.266 -29.484 -2.166 1 98.69 203 ALA A N 1
ATOM 1555 C CA . ALA A 1 203 ? -18.656 -29.562 -3.572 1 98.69 203 ALA A CA 1
ATOM 1556 C C . ALA A 1 203 ? -17.938 -28.5 -4.398 1 98.69 203 ALA A C 1
ATOM 1558 O O . ALA A 1 203 ? -17.531 -28.766 -5.531 1 98.69 203 ALA A O 1
ATOM 1559 N N . PHE A 1 204 ? -17.75 -27.328 -3.832 1 98.56 204 PHE A N 1
ATOM 1560 C CA . PHE A 1 204 ? -17.016 -26.266 -4.527 1 98.56 204 PHE A CA 1
ATOM 1561 C C . PHE A 1 204 ? -15.547 -26.641 -4.656 1 98.56 204 PHE A C 1
ATOM 1563 O O . PHE A 1 204 ? -14.922 -26.375 -5.688 1 98.56 204 PHE A O 1
ATOM 1570 N N . SER A 1 205 ? -15.008 -27.188 -3.648 1 98.5 205 SER A N 1
ATOM 1571 C CA . SER A 1 205 ? -13.617 -27.625 -3.707 1 98.5 205 SER A CA 1
ATOM 1572 C C . SER A 1 205 ? -13.414 -28.688 -4.793 1 98.5 205 SER A C 1
ATOM 1574 O O . SER A 1 205 ? -12.461 -28.594 -5.57 1 98.5 205 SER A O 1
ATOM 1576 N N . ASP A 1 206 ? -14.32 -29.625 -4.848 1 98.69 206 ASP A N 1
ATOM 1577 C CA . ASP A 1 206 ? -14.258 -30.656 -5.875 1 98.69 206 ASP A CA 1
ATOM 1578 C C . ASP A 1 206 ? -14.391 -30.047 -7.27 1 98.69 206 ASP A C 1
ATOM 1580 O O . ASP A 1 206 ? -13.727 -30.5 -8.211 1 98.69 206 ASP A O 1
ATOM 1584 N N . TYR A 1 207 ? -15.258 -29.109 -7.301 1 98.69 207 TYR A N 1
ATOM 1585 C CA . TYR A 1 207 ? -15.477 -28.391 -8.555 1 98.69 207 TYR A CA 1
ATOM 1586 C C . TYR A 1 207 ? -14.18 -27.781 -9.07 1 98.69 207 TYR A C 1
ATOM 1588 O O . TYR A 1 207 ? -13.836 -27.938 -10.242 1 98.69 207 TYR A O 1
ATOM 1596 N N . LEU A 1 208 ? -13.43 -27.172 -8.266 1 98.62 208 LEU A N 1
ATOM 1597 C CA . LEU A 1 208 ? -12.164 -26.547 -8.648 1 98.62 208 LEU A CA 1
ATOM 1598 C C . LEU A 1 208 ? -11.117 -27.609 -8.961 1 98.62 208 LEU A C 1
ATOM 1600 O O . LEU A 1 208 ? -10.336 -27.453 -9.906 1 98.62 208 LEU A O 1
ATOM 1604 N N . GLU A 1 209 ? -11.102 -28.641 -8.211 1 98.44 209 GLU A N 1
ATOM 1605 C CA . GLU A 1 209 ? -10.125 -29.703 -8.445 1 98.44 209 GLU A CA 1
ATOM 1606 C C . GLU A 1 209 ? -10.297 -30.312 -9.836 1 98.44 209 GLU A C 1
ATOM 1608 O O . GLU A 1 209 ? -9.312 -30.562 -10.531 1 98.44 209 GLU A O 1
ATOM 1613 N N . GLU A 1 210 ? -11.508 -30.547 -10.227 1 98.25 210 GLU A N 1
ATOM 1614 C CA . GLU A 1 210 ? -11.789 -31.094 -11.547 1 98.25 210 GLU A CA 1
ATOM 1615 C C . GLU A 1 210 ? -11.266 -30.172 -12.648 1 98.25 210 GLU A C 1
ATOM 1617 O O . GLU A 1 210 ? -10.93 -30.625 -13.742 1 98.25 210 GLU A O 1
ATOM 1622 N N . ARG A 1 211 ? -11.164 -28.969 -12.305 1 98.25 211 ARG A N 1
ATOM 1623 C CA . ARG A 1 211 ? -10.758 -27.969 -13.289 1 98.25 211 ARG A CA 1
ATOM 1624 C C . ARG A 1 211 ? -9.273 -27.641 -13.164 1 98.25 211 ARG A C 1
ATOM 1626 O O . ARG A 1 211 ? -8.789 -26.688 -13.758 1 98.25 211 ARG A O 1
ATOM 1633 N N . GLY A 1 212 ? -8.578 -28.375 -12.367 1 98.19 212 GLY A N 1
ATOM 1634 C CA . GLY A 1 212 ? -7.125 -28.328 -12.359 1 98.19 212 GLY A CA 1
ATOM 1635 C C . GLY A 1 212 ? -6.566 -27.578 -11.164 1 98.19 212 GLY A C 1
ATOM 1636 O O . GLY A 1 212 ? -5.348 -27.453 -11.016 1 98.19 212 GLY A O 1
ATOM 1637 N N . ILE A 1 213 ? -7.449 -27.047 -10.328 1 98.81 213 ILE A N 1
ATOM 1638 C CA . ILE A 1 213 ? -6.996 -26.344 -9.125 1 98.81 213 ILE A CA 1
ATOM 1639 C C . ILE A 1 213 ? -6.816 -27.359 -7.992 1 98.81 213 ILE A C 1
ATOM 1641 O O . ILE A 1 213 ? -7.641 -27.422 -7.078 1 98.81 213 ILE A O 1
ATOM 1645 N N . THR A 1 214 ? -5.73 -28.094 -8.094 1 98.44 214 THR A N 1
ATOM 1646 C CA . THR A 1 214 ? -5.406 -29.188 -7.184 1 98.44 214 THR A CA 1
ATOM 1647 C C . THR A 1 214 ? -4.312 -28.766 -6.203 1 98.44 214 THR A C 1
ATOM 1649 O O . THR A 1 214 ? -3.793 -27.656 -6.285 1 98.44 214 THR A O 1
ATOM 1652 N N . ALA A 1 215 ? -4.031 -29.672 -5.293 1 98.06 215 ALA A N 1
ATOM 1653 C CA . ALA A 1 215 ? -2.904 -29.469 -4.391 1 98.06 215 ALA A CA 1
ATOM 1654 C C . ALA A 1 215 ? -1.6 -29.312 -5.172 1 98.06 215 ALA A C 1
ATOM 1656 O O . ALA A 1 215 ? -0.739 -28.516 -4.809 1 98.06 215 ALA A O 1
ATOM 1657 N N . GLU A 1 216 ? -1.485 -30.078 -6.211 1 98.06 216 GLU A N 1
ATOM 1658 C CA . GLU A 1 216 ? -0.306 -29.984 -7.066 1 98.06 216 GLU A CA 1
ATOM 1659 C C . GLU A 1 216 ? -0.193 -28.594 -7.703 1 98.06 216 GLU A C 1
ATOM 1661 O O . GLU A 1 216 ? 0.893 -28.016 -7.75 1 98.06 216 GLU A O 1
ATOM 1666 N N . PHE A 1 217 ? -1.271 -28.141 -8.188 1 98.5 217 PHE A N 1
ATOM 1667 C CA . PHE A 1 217 ? -1.297 -26.797 -8.742 1 98.5 217 PHE A CA 1
ATOM 1668 C C . PHE A 1 217 ? -0.908 -25.766 -7.684 1 98.5 217 PHE A C 1
ATOM 1670 O O . PHE A 1 217 ? -0.127 -24.859 -7.953 1 98.5 217 PHE A O 1
ATOM 1677 N N . GLY A 1 218 ? -1.467 -25.891 -6.512 1 98.31 218 GLY A N 1
ATOM 1678 C CA . GLY A 1 218 ? -1.095 -25.031 -5.402 1 98.31 218 GLY A CA 1
ATOM 1679 C C . GLY A 1 218 ? 0.394 -25.031 -5.113 1 98.31 218 GLY A C 1
ATOM 1680 O O . GLY A 1 218 ? 0.993 -23.984 -4.887 1 98.31 218 GLY A O 1
ATOM 1681 N N . ALA A 1 219 ? 0.96 -26.219 -5.094 1 98 219 ALA A N 1
ATOM 1682 C CA . ALA A 1 219 ? 2.396 -26.359 -4.859 1 98 219 ALA A CA 1
ATOM 1683 C C . ALA A 1 219 ? 3.193 -25.609 -5.926 1 98 219 ALA A C 1
ATOM 1685 O O . ALA A 1 219 ? 4.156 -24.906 -5.609 1 98 219 ALA A O 1
ATOM 1686 N N . TYR A 1 220 ? 2.777 -25.75 -7.125 1 98.38 220 TYR A N 1
ATOM 1687 C CA . TYR A 1 220 ? 3.406 -25.031 -8.227 1 98.38 220 TYR A CA 1
ATOM 1688 C C . TYR A 1 220 ? 3.293 -23.531 -8.039 1 98.38 220 TYR A C 1
ATOM 1690 O O . TYR A 1 220 ? 4.27 -22.797 -8.219 1 98.38 220 TYR A O 1
ATOM 1698 N N . LEU A 1 221 ? 2.109 -23.078 -7.664 1 98.31 221 LEU A N 1
ATOM 1699 C CA . LEU A 1 221 ? 1.832 -21.656 -7.539 1 98.31 221 LEU A CA 1
ATOM 1700 C C . LEU A 1 221 ? 2.721 -21.016 -6.477 1 98.31 221 LEU A C 1
ATOM 1702 O O . LEU A 1 221 ? 3.24 -19.922 -6.676 1 98.31 221 LEU A O 1
ATOM 1706 N N . VAL A 1 222 ? 2.836 -21.656 -5.363 1 97.12 222 VAL A N 1
ATOM 1707 C CA . VAL A 1 222 ? 3.67 -21.156 -4.281 1 97.12 222 VAL A CA 1
ATOM 1708 C C . VAL A 1 222 ? 5.098 -20.953 -4.781 1 97.12 222 VAL A C 1
ATOM 1710 O O . VAL A 1 222 ? 5.691 -19.891 -4.562 1 97.12 222 VAL A O 1
ATOM 1713 N N . GLU A 1 223 ? 5.633 -21.922 -5.488 1 97.62 223 GLU A N 1
ATOM 1714 C CA . GLU A 1 223 ? 6.984 -21.812 -6.031 1 97.62 223 GLU A CA 1
ATOM 1715 C C . GLU A 1 223 ? 7.074 -20.703 -7.066 1 97.62 223 GLU A C 1
ATOM 1717 O O . GLU A 1 223 ? 8.039 -19.938 -7.078 1 97.62 223 GLU A O 1
ATOM 1722 N N . LEU A 1 224 ? 6.098 -20.641 -7.902 1 97.94 224 LEU A N 1
ATOM 1723 C CA . LEU A 1 224 ? 6.082 -19.641 -8.969 1 97.94 224 LEU A CA 1
ATOM 1724 C C . LEU A 1 224 ? 6.074 -18.234 -8.391 1 97.94 224 LEU A C 1
ATOM 1726 O O . LEU A 1 224 ? 6.855 -17.375 -8.812 1 97.94 224 LEU A O 1
ATOM 1730 N N . VAL A 1 225 ? 5.195 -17.984 -7.414 1 96.31 225 VAL A N 1
ATOM 1731 C CA . VAL A 1 225 ? 5.035 -16.656 -6.836 1 96.31 225 VAL A CA 1
ATOM 1732 C C . VAL A 1 225 ? 6.312 -16.234 -6.109 1 96.31 225 VAL A C 1
ATOM 1734 O O . VAL A 1 225 ? 6.785 -15.109 -6.258 1 96.31 225 VAL A O 1
ATOM 1737 N N . HIS A 1 226 ? 6.84 -17.125 -5.375 1 93.81 226 HIS A N 1
ATOM 1738 C CA . HIS A 1 226 ? 8.062 -16.812 -4.648 1 93.81 226 HIS A CA 1
ATOM 1739 C C . HIS A 1 226 ? 9.219 -16.547 -5.609 1 93.81 226 HIS A C 1
ATOM 1741 O O . HIS A 1 226 ? 10.031 -15.648 -5.375 1 93.81 226 HIS A O 1
ATOM 1747 N N . ASP A 1 227 ? 9.305 -17.328 -6.645 1 95.81 227 ASP A N 1
ATOM 1748 C CA . ASP A 1 227 ? 10.32 -17.094 -7.664 1 95.81 227 ASP A CA 1
ATOM 1749 C C . ASP A 1 227 ? 10.148 -15.719 -8.297 1 95.81 227 ASP A C 1
ATOM 1751 O O . ASP A 1 227 ? 11.117 -14.961 -8.43 1 95.81 227 ASP A O 1
ATOM 1755 N N . LYS A 1 228 ? 8.914 -15.43 -8.656 1 95.88 228 LYS A N 1
ATOM 1756 C CA . LYS A 1 228 ? 8.625 -14.141 -9.273 1 95.88 228 LYS A CA 1
ATOM 1757 C C . LYS A 1 228 ? 8.969 -12.984 -8.336 1 95.88 228 LYS A C 1
ATOM 1759 O O . LYS A 1 228 ? 9.547 -11.984 -8.758 1 95.88 228 LYS A O 1
ATOM 1764 N N . LEU A 1 229 ? 8.656 -13.094 -7.055 1 93.12 229 LEU A N 1
ATOM 1765 C CA . LEU A 1 229 ? 8.961 -12.07 -6.07 1 93.12 229 LEU A CA 1
ATOM 1766 C C . LEU A 1 229 ? 10.469 -11.844 -5.961 1 93.12 229 LEU A C 1
ATOM 1768 O O . LEU A 1 229 ? 10.922 -10.703 -5.828 1 93.12 229 LEU A O 1
ATOM 1772 N N . GLU A 1 230 ? 11.195 -12.93 -6.047 1 93.38 230 GLU A N 1
ATOM 1773 C CA . GLU A 1 230 ? 12.648 -12.82 -5.98 1 93.38 230 GLU A CA 1
ATOM 1774 C C . GLU A 1 230 ? 13.203 -12.109 -7.207 1 93.38 230 GLU A C 1
ATOM 1776 O O . GLU A 1 230 ? 14.055 -11.219 -7.086 1 93.38 230 GLU A O 1
ATOM 1781 N N . VAL A 1 231 ? 12.727 -12.469 -8.312 1 95.31 231 VAL A N 1
ATOM 1782 C CA . VAL A 1 231 ? 13.164 -11.867 -9.57 1 95.31 231 VAL A CA 1
ATOM 1783 C C . VAL A 1 231 ? 12.844 -10.375 -9.57 1 95.31 231 VAL A C 1
ATOM 1785 O O . VAL A 1 231 ? 13.695 -9.555 -9.898 1 95.31 231 VAL A O 1
ATOM 1788 N N . GLU A 1 232 ? 11.617 -10.078 -9.172 1 93.69 232 GLU A N 1
ATOM 1789 C CA . GLU A 1 232 ? 11.203 -8.68 -9.133 1 93.69 232 GLU A CA 1
ATOM 1790 C C . GLU A 1 232 ? 11.984 -7.902 -8.078 1 93.69 232 GLU A C 1
ATOM 1792 O O . GLU A 1 232 ? 12.266 -6.715 -8.258 1 93.69 232 GLU A O 1
ATOM 1797 N N . TYR A 1 233 ? 12.258 -8.562 -6.953 1 94.5 233 TYR A N 1
ATOM 1798 C CA . TYR A 1 233 ? 13.062 -7.926 -5.914 1 94.5 233 TYR A CA 1
ATOM 1799 C C . TYR A 1 233 ? 14.438 -7.535 -6.453 1 94.5 233 TYR A C 1
ATOM 1801 O O . TYR A 1 233 ? 14.883 -6.402 -6.258 1 94.5 233 TYR A O 1
ATOM 1809 N N . MET A 1 234 ? 15.133 -8.359 -7.156 1 96.5 234 MET A N 1
ATOM 1810 C CA . MET A 1 234 ? 16.438 -8.062 -7.738 1 96.5 234 MET A CA 1
ATOM 1811 C C . MET A 1 234 ? 16.328 -6.938 -8.766 1 96.5 234 MET A C 1
ATOM 1813 O O . MET A 1 234 ? 17.203 -6.07 -8.836 1 96.5 234 MET A O 1
ATOM 1817 N N . ALA A 1 235 ? 15.281 -7 -9.578 1 94.94 235 ALA A N 1
ATOM 1818 C CA . ALA A 1 235 ? 15.055 -5.926 -10.539 1 94.94 235 ALA A CA 1
ATOM 1819 C C . ALA A 1 235 ? 14.859 -4.59 -9.836 1 94.94 235 ALA A C 1
ATOM 1821 O O . ALA A 1 235 ? 15.375 -3.561 -10.281 1 94.94 235 ALA A O 1
ATOM 1822 N N . TRP A 1 236 ? 14.125 -4.629 -8.805 1 94.31 236 TRP A N 1
ATOM 1823 C CA . TRP A 1 236 ? 13.898 -3.441 -7.984 1 94.31 236 TRP A CA 1
ATOM 1824 C C . TRP A 1 236 ? 15.211 -2.904 -7.43 1 94.31 236 TRP A C 1
ATOM 1826 O O . TRP A 1 236 ? 15.484 -1.706 -7.523 1 94.31 236 TRP A O 1
ATOM 1836 N N . LEU A 1 237 ? 15.977 -3.771 -6.844 1 96.62 237 LEU A N 1
ATOM 1837 C CA . LEU A 1 237 ? 17.281 -3.377 -6.324 1 96.62 237 LEU A CA 1
ATOM 1838 C C . LEU A 1 237 ? 18.109 -2.689 -7.406 1 96.62 237 LEU A C 1
ATOM 1840 O O . LEU A 1 237 ? 18.734 -1.66 -7.152 1 96.62 237 LEU A O 1
ATOM 1844 N N . THR A 1 238 ? 18.125 -3.236 -8.57 1 96.38 238 THR A N 1
ATOM 1845 C CA . THR A 1 238 ? 18.875 -2.682 -9.688 1 96.38 238 THR A CA 1
ATOM 1846 C C . THR A 1 238 ? 18.375 -1.281 -10.031 1 96.38 238 THR A C 1
ATOM 1848 O O . THR A 1 238 ? 19.172 -0.352 -10.18 1 96.38 238 THR A O 1
ATOM 1851 N N . ARG A 1 239 ? 17.141 -1.162 -10.102 1 94.25 239 ARG A N 1
ATOM 1852 C CA . ARG A 1 239 ? 16.547 0.113 -10.5 1 94.25 239 ARG A CA 1
ATOM 1853 C C . ARG A 1 239 ? 16.766 1.173 -9.43 1 94.25 239 ARG A C 1
ATOM 1855 O O . ARG A 1 239 ? 17.016 2.34 -9.742 1 94.25 239 ARG A O 1
ATOM 1862 N N . VAL A 1 240 ? 16.594 0.78 -8.211 1 96.44 240 VAL A N 1
ATOM 1863 C CA . VAL A 1 240 ? 16.828 1.714 -7.113 1 96.44 240 VAL A CA 1
ATOM 1864 C C . VAL A 1 240 ? 18.297 2.143 -7.098 1 96.44 240 VAL A C 1
ATOM 1866 O O . VAL A 1 240 ? 18.594 3.318 -6.887 1 96.44 240 VAL A O 1
ATOM 1869 N N . GLN A 1 241 ? 19.172 1.196 -7.27 1 96.5 241 GLN A N 1
ATOM 1870 C CA . GLN A 1 241 ? 20.594 1.522 -7.355 1 96.5 241 GLN A CA 1
ATOM 1871 C C . GLN A 1 241 ? 20.844 2.555 -8.445 1 96.5 241 GLN A C 1
ATOM 1873 O O . GLN A 1 241 ? 21.594 3.512 -8.242 1 96.5 241 GLN A O 1
ATOM 1878 N N . ASP A 1 242 ? 20.266 2.369 -9.594 1 95.19 242 ASP A N 1
ATOM 1879 C CA . ASP A 1 242 ? 20.438 3.295 -10.711 1 95.19 242 ASP A CA 1
ATOM 1880 C C . ASP A 1 242 ? 19.906 4.684 -10.359 1 95.19 242 ASP A C 1
ATOM 1882 O O . ASP A 1 242 ? 20.516 5.695 -10.695 1 95.19 242 ASP A O 1
ATOM 1886 N N . PHE A 1 243 ? 18.812 4.723 -9.758 1 96.38 243 PHE A N 1
ATOM 1887 C CA . PHE A 1 243 ? 18.219 5.988 -9.336 1 96.38 243 PHE A CA 1
ATOM 1888 C C . PHE A 1 243 ? 19.156 6.738 -8.398 1 96.38 243 PHE A C 1
ATOM 1890 O O . PHE A 1 243 ? 19.406 7.934 -8.586 1 96.38 243 PHE A O 1
ATOM 1897 N N . VAL A 1 244 ? 19.609 6.004 -7.375 1 96.06 244 VAL A N 1
ATOM 1898 C CA . VAL A 1 244 ? 20.438 6.621 -6.352 1 96.06 244 VAL A CA 1
ATOM 1899 C C . VAL A 1 244 ? 21.75 7.098 -6.98 1 96.06 244 VAL A C 1
ATOM 1901 O O . VAL A 1 244 ? 22.281 8.141 -6.598 1 96.06 244 VAL A O 1
ATOM 1904 N N . ALA A 1 245 ? 22.25 6.441 -7.938 1 92.69 245 ALA A N 1
ATOM 1905 C CA . ALA A 1 245 ? 23.531 6.746 -8.578 1 92.69 245 ALA A CA 1
ATOM 1906 C C . ALA A 1 245 ? 23.391 7.926 -9.531 1 92.69 245 ALA A C 1
ATOM 1908 O O . ALA A 1 245 ? 24.391 8.539 -9.922 1 92.69 245 ALA A O 1
ATOM 1909 N N . SER A 1 246 ? 22.203 8.219 -9.961 1 87.88 246 SER A N 1
ATOM 1910 C CA . SER A 1 246 ? 21.984 9.258 -10.961 1 87.88 246 SER A CA 1
ATOM 1911 C C . SER A 1 246 ? 22.094 10.648 -10.344 1 87.88 246 SER A C 1
ATOM 1913 O O . SER A 1 246 ? 21.875 10.828 -9.148 1 87.88 246 SER A O 1
ATOM 1915 N N . MET B 1 1 ? -82.562 -34.531 -44.75 1 23.42 1 MET B N 1
ATOM 1916 C CA . MET B 1 1 ? -82.75 -33.188 -45.344 1 23.42 1 MET B CA 1
ATOM 1917 C C . MET B 1 1 ? -82.938 -32.156 -44.25 1 23.42 1 MET B C 1
ATOM 1919 O O . MET B 1 1 ? -84.062 -31.578 -44.094 1 23.42 1 MET B O 1
ATOM 1923 N N . LEU B 1 2 ? -82.312 -32.438 -43.094 1 27 2 LEU B N 1
ATOM 1924 C CA . LEU B 1 2 ? -82.5 -31.875 -41.719 1 27 2 LEU B CA 1
ATOM 1925 C C . LEU B 1 2 ? -81.875 -30.484 -41.625 1 27 2 LEU B C 1
ATOM 1927 O O . LEU B 1 2 ? -80.75 -30.328 -41.188 1 27 2 LEU B O 1
ATOM 1931 N N . SER B 1 3 ? -82.25 -29.516 -42.656 1 26.42 3 SER B N 1
ATOM 1932 C CA . SER B 1 3 ? -81.625 -28.25 -43.094 1 26.42 3 SER B CA 1
ATOM 1933 C C . SER B 1 3 ? -81.812 -27.172 -42 1 26.42 3 SER B C 1
ATOM 1935 O O . SER B 1 3 ? -82.938 -26.766 -41.719 1 26.42 3 SER B O 1
ATOM 1937 N N . SER B 1 4 ? -80.938 -27.172 -40.906 1 29.7 4 SER B N 1
ATOM 1938 C CA . SER B 1 4 ? -80.938 -26.469 -39.625 1 29.7 4 SER B CA 1
ATOM 1939 C C . SER B 1 4 ? -80.688 -24.984 -39.812 1 29.7 4 SER B C 1
ATOM 1941 O O . SER B 1 4 ? -79.562 -24.547 -39.906 1 29.7 4 SER B O 1
ATOM 1943 N N . SER B 1 5 ? -81.562 -24.25 -40.719 1 25.91 5 SER B N 1
ATOM 1944 C CA . SER B 1 5 ? -81.375 -22.922 -41.281 1 25.91 5 SER B CA 1
ATOM 1945 C C . SER B 1 5 ? -81.25 -21.859 -40.188 1 25.91 5 SER B C 1
ATOM 1947 O O . SER B 1 5 ? -81.812 -22.031 -39.125 1 25.91 5 SER B O 1
ATOM 1949 N N . SER B 1 6 ? -80.312 -20.922 -40.312 1 27.33 6 SER B N 1
ATOM 1950 C CA . SER B 1 6 ? -79.438 -19.859 -39.812 1 27.33 6 SER B CA 1
ATOM 1951 C C . SER B 1 6 ? -80.25 -18.594 -39.5 1 27.33 6 SER B C 1
ATOM 1953 O O . SER B 1 6 ? -80.812 -18 -40.406 1 27.33 6 SER B O 1
ATOM 1955 N N . SER B 1 7 ? -80.875 -18.469 -38.25 1 23.8 7 SER B N 1
ATOM 1956 C CA . SER B 1 7 ? -81.812 -17.469 -37.719 1 23.8 7 SER B CA 1
ATOM 1957 C C . SER B 1 7 ? -81.188 -16.078 -37.688 1 23.8 7 SER B C 1
ATOM 1959 O O . SER B 1 7 ? -80.062 -15.922 -37.156 1 23.8 7 SER B O 1
ATOM 1961 N N . LEU B 1 8 ? -81.5 -15.141 -38.562 1 25.45 8 LEU B N 1
ATOM 1962 C CA . LEU B 1 8 ? -81.062 -13.836 -39.094 1 25.45 8 LEU B CA 1
ATOM 1963 C C . LEU B 1 8 ? -81.375 -12.734 -38.062 1 25.45 8 LEU B C 1
ATOM 1965 O O . LEU B 1 8 ? -81.312 -11.547 -38.375 1 25.45 8 LEU B O 1
ATOM 1969 N N . ARG B 1 9 ? -81.625 -13.07 -36.688 1 24.78 9 ARG B N 1
ATOM 1970 C CA . ARG B 1 9 ? -82.438 -12 -36.094 1 24.78 9 ARG B CA 1
ATOM 1971 C C . ARG B 1 9 ? -81.688 -10.688 -36.062 1 24.78 9 ARG B C 1
ATOM 1973 O O . ARG B 1 9 ? -80.438 -10.68 -35.938 1 24.78 9 ARG B O 1
ATOM 1980 N N . HIS B 1 10 ? -82.312 -9.555 -36.469 1 24.25 10 HIS B N 1
ATOM 1981 C CA . HIS B 1 10 ? -82.25 -8.141 -36.812 1 24.25 10 HIS B CA 1
ATOM 1982 C C . HIS B 1 10 ? -81.812 -7.305 -35.625 1 24.25 10 HIS B C 1
ATOM 1984 O O . HIS B 1 10 ? -82.25 -7.508 -34.5 1 24.25 10 HIS B O 1
ATOM 1990 N N . HIS B 1 11 ? -80.5 -6.859 -35.594 1 25.64 11 HIS B N 1
ATOM 1991 C CA . HIS B 1 11 ? -79.562 -6.109 -34.781 1 25.64 11 HIS B CA 1
ATOM 1992 C C . HIS B 1 11 ? -80.062 -4.719 -34.469 1 25.64 11 HIS B C 1
ATOM 1994 O O . HIS B 1 11 ? -80.438 -3.963 -35.375 1 25.64 11 HIS B O 1
ATOM 2000 N N . SER B 1 12 ? -80.875 -4.559 -33.281 1 23.81 12 SER B N 1
ATOM 2001 C CA . SER B 1 12 ? -81.562 -3.422 -32.688 1 23.81 12 SER B CA 1
ATOM 2002 C C . SER B 1 12 ? -80.625 -2.26 -32.438 1 23.81 12 SER B C 1
ATOM 2004 O O . SER B 1 12 ? -79.562 -2.422 -31.75 1 23.81 12 SER B O 1
ATOM 2006 N N . ARG B 1 13 ? -80.375 -1.362 -33.344 1 27.66 13 ARG B N 1
ATOM 2007 C CA . ARG B 1 13 ? -79.438 -0.215 -33.438 1 27.66 13 ARG B CA 1
ATOM 2008 C C . ARG B 1 13 ? -79.812 0.853 -32.438 1 27.66 13 ARG B C 1
ATOM 2010 O O . ARG B 1 13 ? -80.75 1.644 -32.625 1 27.66 13 ARG B O 1
ATOM 2017 N N . GLY B 1 14 ? -80.062 0.489 -31.062 1 24.45 14 GLY B N 1
ATOM 2018 C CA . GLY B 1 14 ? -80.625 1.537 -30.234 1 24.45 14 GLY B CA 1
ATOM 2019 C C . GLY B 1 14 ? -79.75 2.807 -30.219 1 24.45 14 GLY B C 1
ATOM 2020 O O . GLY B 1 14 ? -78.562 2.76 -30.406 1 24.45 14 GLY B O 1
ATOM 2021 N N . SER B 1 15 ? -80.312 4 -30.609 1 27.14 15 SER B N 1
ATOM 2022 C CA . SER B 1 15 ? -79.938 5.395 -30.875 1 27.14 15 SER B CA 1
ATOM 2023 C C . SER B 1 15 ? -79.5 6.09 -29.594 1 27.14 15 SER B C 1
ATOM 2025 O O . SER B 1 15 ? -80.25 6.273 -28.656 1 27.14 15 SER B O 1
ATOM 2027 N N . THR B 1 16 ? -78.375 5.648 -28.953 1 27.48 16 THR B N 1
ATOM 2028 C CA . THR B 1 16 ? -78 6.18 -27.641 1 27.48 16 THR B CA 1
ATOM 2029 C C . THR B 1 16 ? -77.75 7.684 -27.719 1 27.48 16 THR B C 1
ATOM 2031 O O . THR B 1 16 ? -77.062 8.156 -28.609 1 27.48 16 THR B O 1
ATOM 2034 N N . SER B 1 17 ? -78.688 8.57 -27.219 1 27.59 17 SER B N 1
ATOM 2035 C CA . SER B 1 17 ? -78.875 10.016 -27.125 1 27.59 17 SER B CA 1
ATOM 2036 C C . SER B 1 17 ? -77.75 10.672 -26.375 1 27.59 17 SER B C 1
ATOM 2038 O O . SER B 1 17 ? -77.312 10.188 -25.312 1 27.59 17 SER B O 1
ATOM 2040 N N . SER B 1 18 ? -76.875 11.383 -27.062 1 28.8 18 SER B N 1
ATOM 2041 C CA . SER B 1 18 ? -75.625 12.078 -26.734 1 28.8 18 SER B CA 1
ATOM 2042 C C . SER B 1 18 ? -75.875 13.273 -25.828 1 28.8 18 SER B C 1
ATOM 2044 O O . SER B 1 18 ? -76.5 14.234 -26.234 1 28.8 18 SER B O 1
ATOM 2046 N N . ARG B 1 19 ? -76.375 13.07 -24.516 1 29.02 19 ARG B N 1
ATOM 2047 C CA . ARG B 1 19 ? -76.688 14.203 -23.656 1 29.02 19 ARG B CA 1
ATOM 2048 C C . ARG B 1 19 ? -75.5 15.117 -23.469 1 29.02 19 ARG B C 1
ATOM 2050 O O . ARG B 1 19 ? -74.438 14.656 -23.109 1 29.02 19 ARG B O 1
ATOM 2057 N N . ARG B 1 20 ? -75.562 16.281 -24.109 1 29.11 20 ARG B N 1
ATOM 2058 C CA . ARG B 1 20 ? -74.625 17.391 -24.141 1 29.11 20 ARG B CA 1
ATOM 2059 C C . ARG B 1 20 ? -74.438 18.016 -22.766 1 29.11 20 ARG B C 1
ATOM 2061 O O . ARG B 1 20 ? -75.375 18.5 -22.172 1 29.11 20 ARG B O 1
ATOM 2068 N N . HIS B 1 21 ? -73.75 17.359 -21.75 1 29.66 21 HIS B N 1
ATOM 2069 C CA . HIS B 1 21 ? -73.688 17.922 -20.406 1 29.66 21 HIS B CA 1
ATOM 2070 C C . HIS B 1 21 ? -73.125 19.328 -20.422 1 29.66 21 HIS B C 1
ATOM 2072 O O . HIS B 1 21 ? -72.25 19.641 -21.266 1 29.66 21 HIS B O 1
ATOM 2078 N N . PRO B 1 22 ? -73.812 20.344 -19.906 1 34.25 22 PRO B N 1
ATOM 2079 C CA . PRO B 1 22 ? -73.5 21.781 -19.859 1 34.25 22 PRO B CA 1
ATOM 2080 C C . PRO B 1 22 ? -72.188 22.078 -19.188 1 34.25 22 PRO B C 1
ATOM 2082 O O . PRO B 1 22 ? -71.75 21.297 -18.344 1 34.25 22 PRO B O 1
ATOM 2085 N N . ARG B 1 23 ? -71.25 22.812 -19.891 1 32.22 23 ARG B N 1
ATOM 2086 C CA . ARG B 1 23 ? -69.938 23.234 -19.547 1 32.22 23 ARG B CA 1
ATOM 2087 C C . ARG B 1 23 ? -69.938 24.109 -18.297 1 32.22 23 ARG B C 1
ATOM 2089 O O . ARG B 1 23 ? -70.625 25.109 -18.234 1 32.22 23 ARG B O 1
ATOM 2096 N N . PRO B 1 24 ? -69.812 23.562 -17.031 1 37.41 24 PRO B N 1
ATOM 2097 C CA . PRO B 1 24 ? -69.875 24.453 -15.883 1 37.41 24 PRO B CA 1
ATOM 2098 C C . PRO B 1 24 ? -68.875 25.594 -15.961 1 37.41 24 PRO B C 1
ATOM 2100 O O . PRO B 1 24 ? -67.812 25.469 -16.625 1 37.41 24 PRO B O 1
ATOM 2103 N N . PHE B 1 25 ? -69.312 26.859 -15.898 1 35.47 25 PHE B N 1
ATOM 2104 C CA . PHE B 1 25 ? -68.562 28.109 -15.812 1 35.47 25 PHE B CA 1
ATOM 2105 C C . PHE B 1 25 ? -67.562 28.078 -14.656 1 35.47 25 PHE B C 1
ATOM 2107 O O . PHE B 1 25 ? -68 27.969 -13.492 1 35.47 25 PHE B O 1
ATOM 2114 N N . VAL B 1 26 ? -66.375 27.531 -14.867 1 33.75 26 VAL B N 1
ATOM 2115 C CA . VAL B 1 26 ? -65.312 27.516 -13.867 1 33.75 26 VAL B CA 1
ATOM 2116 C C . VAL B 1 26 ? -64.938 28.938 -13.469 1 33.75 26 VAL B C 1
ATOM 2118 O O . VAL B 1 26 ? -64.625 29.75 -14.328 1 33.75 26 VAL B O 1
ATOM 2121 N N . THR B 1 27 ? -65.812 29.547 -12.562 1 36.66 27 THR B N 1
ATOM 2122 C CA . THR B 1 27 ? -65.312 30.766 -11.906 1 36.66 27 THR B CA 1
ATOM 2123 C C . THR B 1 27 ? -63.875 30.609 -11.414 1 36.66 27 THR B C 1
ATOM 2125 O O . THR B 1 27 ? -63.562 29.609 -10.766 1 36.66 27 THR B O 1
ATOM 2128 N N . SER B 1 28 ? -62.969 31.188 -12.195 1 35 28 SER B N 1
ATOM 2129 C CA . SER B 1 28 ? -61.562 31.281 -11.883 1 35 28 SER B CA 1
ATOM 2130 C C . SER B 1 28 ? -61.344 31.984 -10.547 1 35 28 SER B C 1
ATOM 2132 O O . SER B 1 28 ? -61.5 33.188 -10.445 1 35 28 SER B O 1
ATOM 2134 N N . TYR B 1 29 ? -61.875 31.453 -9.391 1 35.59 29 TYR B N 1
ATOM 2135 C CA . TYR B 1 29 ? -61.406 32.031 -8.133 1 35.59 29 TYR B CA 1
ATOM 2136 C C . TYR B 1 29 ? -59.906 32.094 -8.086 1 35.59 29 TYR B C 1
ATOM 2138 O O . TYR B 1 29 ? -59.219 31.062 -8.203 1 35.59 29 TYR B O 1
ATOM 2146 N N . SER B 1 30 ? -59.312 33.188 -8.656 1 37 30 SER B N 1
ATOM 2147 C CA . SER B 1 30 ? -57.906 33.469 -8.398 1 37 30 SER B CA 1
ATOM 2148 C C . SER B 1 30 ? -57.594 33.375 -6.914 1 37 30 SER B C 1
ATOM 2150 O O . SER B 1 30 ? -57.969 34.25 -6.125 1 37 30 SER B O 1
ATOM 2152 N N . ARG B 1 31 ? -57.688 32.188 -6.34 1 39.47 31 ARG B N 1
ATOM 2153 C CA . ARG B 1 31 ? -57.125 32 -5.004 1 39.47 31 ARG B CA 1
ATOM 2154 C C . ARG B 1 31 ? -55.719 32.562 -4.922 1 39.47 31 ARG B C 1
ATOM 2156 O O . ARG B 1 31 ? -54.844 32.125 -5.66 1 39.47 31 ARG B O 1
ATOM 2163 N N . ARG B 1 32 ? -55.625 33.875 -4.613 1 39.25 32 ARG B N 1
ATOM 2164 C CA . ARG B 1 32 ? -54.344 34.406 -4.098 1 39.25 32 ARG B CA 1
ATOM 2165 C C . ARG B 1 32 ? -53.719 33.406 -3.125 1 39.25 32 ARG B C 1
ATOM 2167 O O . ARG B 1 32 ? -54.25 33.156 -2.047 1 39.25 32 ARG B O 1
ATOM 2174 N N . ILE B 1 33 ? -53.125 32.312 -3.621 1 41.19 33 ILE B N 1
ATOM 2175 C CA . ILE B 1 33 ? -52.281 31.5 -2.797 1 41.19 33 ILE B CA 1
ATOM 2176 C C . ILE B 1 33 ? -51.312 32.375 -1.995 1 41.19 33 ILE B C 1
ATOM 2178 O O . ILE B 1 33 ? -50.438 33.062 -2.566 1 41.19 33 ILE B O 1
ATOM 2182 N N . CYS B 1 34 ? -51.844 33.219 -1.135 1 38.41 34 CYS B N 1
ATOM 2183 C CA . CYS B 1 34 ? -50.875 33.75 -0.159 1 38.41 34 CYS B CA 1
ATOM 2184 C C . CYS B 1 34 ? -49.906 32.688 0.288 1 38.41 34 CYS B C 1
ATOM 2186 O O . CYS B 1 34 ? -50.25 31.75 1.002 1 38.41 34 CYS B O 1
ATOM 2188 N N . VAL B 1 35 ? -48.969 32.344 -0.582 1 41.59 35 VAL B N 1
ATOM 2189 C CA . VAL B 1 35 ? -47.812 31.641 -0.055 1 41.59 35 VAL B CA 1
ATOM 2190 C C . VAL B 1 35 ? -47.375 32.281 1.272 1 41.59 35 VAL B C 1
ATOM 2192 O O . VAL B 1 35 ? -46.812 33.375 1.298 1 41.59 35 VAL B O 1
ATOM 2195 N N . VAL B 1 36 ? -48.281 32.469 2.18 1 41.88 36 VAL B N 1
ATOM 2196 C CA . VAL B 1 36 ? -47.688 32.656 3.498 1 41.88 36 VAL B CA 1
ATOM 2197 C C . VAL B 1 36 ? -46.375 31.906 3.602 1 41.88 36 VAL B C 1
ATOM 2199 O O . VAL B 1 36 ? -46.344 30.672 3.439 1 41.88 36 VAL B O 1
ATOM 2202 N N . ALA B 1 37 ? -45.312 32.5 3.152 1 41.16 37 ALA B N 1
ATOM 2203 C CA . ALA B 1 37 ? -44.031 32 3.674 1 41.16 37 ALA B CA 1
ATOM 2204 C C . ALA B 1 37 ? -44.156 31.562 5.125 1 41.16 37 ALA B C 1
ATOM 2206 O O . ALA B 1 37 ? -44.281 32.375 6.027 1 41.16 37 ALA B O 1
ATOM 2207 N N . GLN B 1 38 ? -45.156 30.719 5.43 1 44.09 38 GLN B N 1
ATOM 2208 C CA . GLN B 1 38 ? -45.031 30.156 6.773 1 44.09 38 GLN B CA 1
ATOM 2209 C C . GLN B 1 38 ? -43.594 30.109 7.25 1 44.09 38 GLN B C 1
ATOM 2211 O O . GLN B 1 38 ? -42.75 29.5 6.605 1 44.09 38 GLN B O 1
ATOM 2216 N N . ALA B 1 39 ? -43.031 31.109 7.672 1 49.12 39 ALA B N 1
ATOM 2217 C CA . ALA B 1 39 ? -41.844 31 8.523 1 49.12 39 ALA B CA 1
ATOM 2218 C C . ALA B 1 39 ? -41.781 29.625 9.203 1 49.12 39 ALA B C 1
ATOM 2220 O O . ALA B 1 39 ? -42.562 29.344 10.102 1 49.12 39 ALA B O 1
ATOM 2221 N N . LYS B 1 40 ? -41.875 28.625 8.469 1 52.41 40 LYS B N 1
ATOM 2222 C CA . LYS B 1 40 ? -41.781 27.234 8.914 1 52.41 40 LYS B CA 1
ATOM 2223 C C . LYS B 1 40 ? -41 27.125 10.219 1 52.41 40 LYS B C 1
ATOM 2225 O O . LYS B 1 40 ? -39.812 27.5 10.273 1 52.41 40 LYS B O 1
ATOM 2230 N N . LYS B 1 41 ? -41.562 27.312 11.297 1 62.22 41 LYS B N 1
ATOM 2231 C CA . LYS B 1 41 ? -41.031 27.125 12.656 1 62.22 41 LYS B CA 1
ATOM 2232 C C . LYS B 1 41 ? -40.125 25.906 12.734 1 62.22 41 LYS B C 1
ATOM 2234 O O . LYS B 1 41 ? -40.531 24.812 12.336 1 62.22 41 LYS B O 1
ATOM 2239 N N . ARG B 1 42 ? -38.75 26.172 12.781 1 73.06 42 ARG B N 1
ATOM 2240 C CA . ARG B 1 42 ? -37.812 25.078 12.891 1 73.06 42 ARG B CA 1
ATOM 2241 C C . ARG B 1 42 ? -38.188 24.125 14.016 1 73.06 42 ARG B C 1
ATOM 2243 O O . ARG B 1 42 ? -38.719 24.531 15.031 1 73.06 42 ARG B O 1
ATOM 2250 N N . SER B 1 43 ? -38.219 22.953 13.719 1 87.31 43 SER B N 1
ATOM 2251 C CA . SER B 1 43 ? -38.469 21.922 14.727 1 87.31 43 SER B CA 1
ATOM 2252 C C . SER B 1 43 ? -37.562 22.109 15.938 1 87.31 43 SER B C 1
ATOM 2254 O O . SER B 1 43 ? -36.438 22.578 15.82 1 87.31 43 SER B O 1
ATOM 2256 N N . PRO B 1 44 ? -38.219 22.016 17.078 1 91.56 44 PRO B N 1
ATOM 2257 C CA . PRO B 1 44 ? -37.375 22.078 18.281 1 91.56 44 PRO B CA 1
ATOM 2258 C C . PRO B 1 44 ? -36.125 21.219 18.188 1 91.56 44 PRO B C 1
ATOM 2260 O O . PRO B 1 44 ? -35.094 21.562 18.766 1 91.56 44 PRO B O 1
ATOM 2263 N N . VAL B 1 45 ? -36.156 20.156 17.484 1 93.44 45 VAL B N 1
ATOM 2264 C CA . VAL B 1 45 ? -35.031 19.266 17.328 1 93.44 45 VAL B CA 1
ATOM 2265 C C . VAL B 1 45 ? -33.938 19.953 16.5 1 93.44 45 VAL B C 1
ATOM 2267 O O . VAL B 1 45 ? -32.75 19.875 16.812 1 93.44 45 VAL B O 1
ATOM 2270 N N . THR B 1 46 ? -34.375 20.641 15.477 1 94.12 46 THR B N 1
ATOM 2271 C CA . THR B 1 46 ? -33.438 21.359 14.633 1 94.12 46 THR B CA 1
ATOM 2272 C C . THR B 1 46 ? -32.812 22.516 15.406 1 94.12 46 THR B C 1
ATOM 2274 O O . THR B 1 46 ? -31.594 22.75 15.305 1 94.12 46 THR B O 1
ATOM 2277 N N . GLU B 1 47 ? -33.531 23.141 16.109 1 93.94 47 GLU B N 1
ATOM 2278 C CA . GLU B 1 47 ? -33.031 24.234 16.922 1 93.94 47 GLU B CA 1
ATOM 2279 C C . GLU B 1 47 ? -32.062 23.734 17.984 1 93.94 47 GLU B C 1
ATOM 2281 O O . GLU B 1 47 ? -31.062 24.406 18.281 1 93.94 47 GLU B O 1
ATOM 2286 N N . GLY B 1 48 ? -32.406 22.641 18.516 1 95.81 48 GLY B N 1
ATOM 2287 C CA . GLY B 1 48 ? -31.5 22.016 19.469 1 95.81 48 GLY B CA 1
ATOM 2288 C C . GLY B 1 48 ? -30.141 21.703 18.875 1 95.81 48 GLY B C 1
ATOM 2289 O O . GLY B 1 48 ? -29.109 21.953 19.5 1 95.81 48 GLY B O 1
ATOM 2290 N N . LEU B 1 49 ? -30.109 21.141 17.703 1 97.38 49 LEU B N 1
ATOM 2291 C CA . LEU B 1 49 ? -28.859 20.828 17.016 1 97.38 49 LEU B CA 1
ATOM 2292 C C . LEU B 1 49 ? -28.047 22.094 16.734 1 97.38 49 LEU B C 1
ATOM 2294 O O . LEU B 1 49 ? -26.844 22.125 16.938 1 97.38 49 LEU B O 1
ATOM 2298 N N . GLN B 1 50 ? -28.703 23.141 16.312 1 96.12 50 GLN B N 1
ATOM 2299 C CA . GLN B 1 50 ? -28.047 24.406 16.047 1 96.12 50 GLN B CA 1
ATOM 2300 C C . GLN B 1 50 ? -27.359 24.953 17.297 1 96.12 50 GLN B C 1
ATOM 2302 O O . GLN B 1 50 ? -26.234 25.453 17.219 1 96.12 50 GLN B O 1
ATOM 2307 N N . LEU B 1 51 ? -28.094 24.875 18.344 1 96.38 51 LEU B N 1
ATOM 2308 C CA . LEU B 1 51 ? -27.562 25.391 19.609 1 96.38 51 LEU B CA 1
ATOM 2309 C C . LEU B 1 51 ? -26.328 24.609 20.031 1 96.38 51 LEU B C 1
ATOM 2311 O O . LEU B 1 51 ? -25.344 25.203 20.469 1 96.38 51 LEU B O 1
ATOM 2315 N N . VAL B 1 52 ? -26.375 23.312 19.891 1 98 52 VAL B N 1
ATOM 2316 C CA . VAL B 1 52 ? -25.25 22.453 20.281 1 98 52 VAL B CA 1
ATOM 2317 C C . VAL B 1 52 ? -24.047 22.766 19.391 1 98 52 VAL B C 1
ATOM 2319 O O . VAL B 1 52 ? -22.922 22.812 19.859 1 98 52 VAL B O 1
ATOM 2322 N N . LEU B 1 53 ? -24.281 22.969 18.141 1 98.31 53 LEU B N 1
ATOM 2323 C CA . LEU B 1 53 ? -23.219 23.281 17.203 1 98.31 53 LEU B CA 1
ATOM 2324 C C . LEU B 1 53 ? -22.562 24.625 17.547 1 98.31 53 LEU B C 1
ATOM 2326 O O . LEU B 1 53 ? -21.328 24.734 17.531 1 98.31 53 LEU B O 1
ATOM 2330 N N . LYS B 1 54 ? -23.391 25.531 17.828 1 97.25 54 LYS B N 1
ATOM 2331 C CA . LYS B 1 54 ? -22.891 26.844 18.203 1 97.25 54 LYS B CA 1
ATOM 2332 C C . LYS B 1 54 ? -22.047 26.781 19.469 1 97.25 54 LYS B C 1
ATOM 2334 O O . LYS B 1 54 ? -20.984 27.391 19.547 1 97.25 54 LYS B O 1
ATOM 2339 N N . ASP B 1 55 ? -22.547 26.047 20.406 1 97.88 55 ASP B N 1
ATOM 2340 C CA . ASP B 1 55 ? -21.828 25.906 21.656 1 97.88 55 ASP B CA 1
ATOM 2341 C C . ASP B 1 55 ? -20.484 25.203 21.453 1 97.88 55 ASP B C 1
ATOM 2343 O O . ASP B 1 55 ? -19.469 25.625 22 1 97.88 55 ASP B O 1
ATOM 2347 N N . GLU B 1 56 ? -20.469 24.125 20.656 1 98.19 56 GLU B N 1
ATOM 2348 C CA . GLU B 1 56 ? -19.25 23.391 20.359 1 98.19 56 GLU B CA 1
ATOM 2349 C C . GLU B 1 56 ? -18.234 24.297 19.656 1 98.19 56 GLU B C 1
ATOM 2351 O O . GLU B 1 56 ? -17.047 24.312 20.016 1 98.19 56 GLU B O 1
ATOM 2356 N N . LEU B 1 57 ? -18.703 25.016 18.734 1 98.19 57 LEU B N 1
ATOM 2357 C CA . LEU B 1 57 ? -17.812 25.906 18 1 98.19 57 LEU B CA 1
ATOM 2358 C C . LEU B 1 57 ? -17.219 26.969 18.922 1 98.19 57 LEU B C 1
ATOM 2360 O O . LEU B 1 57 ? -16.031 27.266 18.828 1 98.19 57 LEU B O 1
ATOM 2364 N N . LYS B 1 58 ? -18.047 27.469 19.75 1 98.06 58 LYS B N 1
ATOM 2365 C CA . LYS B 1 58 ? -17.578 28.469 20.703 1 98.06 58 LYS B CA 1
ATOM 2366 C C . LYS B 1 58 ? -16.484 27.906 21.609 1 98.06 58 LYS B C 1
ATOM 2368 O O . LYS B 1 58 ? -15.453 28.547 21.812 1 98.06 58 LYS B O 1
ATOM 2373 N N . ILE B 1 59 ? -16.641 26.734 22.062 1 97.88 59 ILE B N 1
ATOM 2374 C CA . ILE B 1 59 ? -15.68 26.078 22.938 1 97.88 59 ILE B CA 1
ATOM 2375 C C . ILE B 1 59 ? -14.367 25.859 22.188 1 97.88 59 ILE B C 1
ATOM 2377 O O . ILE B 1 59 ? -13.289 26.141 22.719 1 97.88 59 ILE B O 1
ATOM 2381 N N . GLU B 1 60 ? -14.477 25.328 21.031 1 97.19 60 GLU B N 1
ATOM 2382 C CA . GLU B 1 60 ? -13.281 25.031 20.234 1 97.19 60 GLU B CA 1
ATOM 2383 C C . GLU B 1 60 ? -12.5 26.312 19.938 1 97.19 60 GLU B C 1
ATOM 2385 O O . GLU B 1 60 ? -11.273 26.328 20.016 1 97.19 60 GLU B O 1
ATOM 2390 N N . LYS B 1 61 ? -13.211 27.359 19.656 1 97.38 61 LYS B N 1
ATOM 2391 C CA . LYS B 1 61 ? -12.57 28.625 19.344 1 97.38 61 LYS B CA 1
ATOM 2392 C C . LYS B 1 61 ? -11.844 29.203 20.562 1 97.38 61 LYS B C 1
ATOM 2394 O O . LYS B 1 61 ? -10.766 29.781 20.422 1 97.38 61 LYS B O 1
ATOM 2399 N N . GLU B 1 62 ? -12.438 28.969 21.625 1 97.56 62 GLU B N 1
ATOM 2400 C CA . GLU B 1 62 ? -11.844 29.5 22.859 1 97.56 62 GLU B CA 1
ATOM 2401 C C . GLU B 1 62 ? -10.594 28.719 23.234 1 97.56 62 GLU B C 1
ATOM 2403 O O . GLU B 1 62 ? -9.656 29.281 23.812 1 97.56 62 GLU B O 1
ATOM 2408 N N . ARG B 1 63 ? -10.586 27.484 22.891 1 96.25 63 ARG B N 1
ATOM 2409 C CA . ARG B 1 63 ? -9.5 26.594 23.297 1 96.25 63 ARG B CA 1
ATOM 2410 C C . ARG B 1 63 ? -8.375 26.609 22.266 1 96.25 63 ARG B C 1
ATOM 2412 O O . ARG B 1 6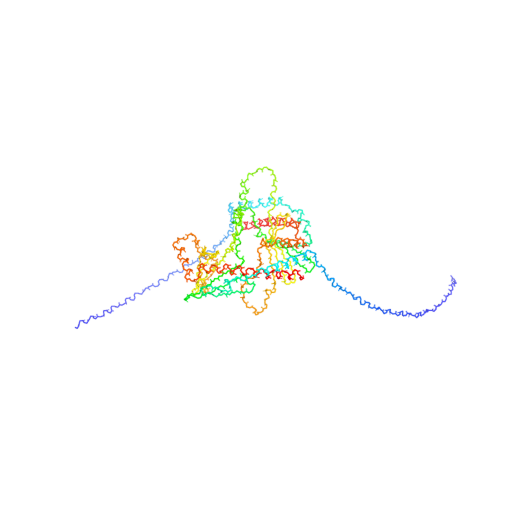3 ? -7.219 26.328 22.578 1 96.25 63 ARG B O 1
ATOM 2419 N N . TYR B 1 64 ? -8.688 26.984 21.109 1 96.56 64 TYR B N 1
ATOM 2420 C CA . TYR B 1 64 ? -7.758 26.828 20 1 96.56 64 TYR B CA 1
ATOM 2421 C C . TYR B 1 64 ? -6.625 27.844 20.094 1 96.56 64 TYR B C 1
ATOM 2423 O O . TYR B 1 64 ? -6.863 29.031 20.297 1 96.56 64 TYR B O 1
ATOM 2431 N N . ARG B 1 65 ? -5.434 27.25 20.031 1 96.56 65 ARG B N 1
ATOM 2432 C CA . ARG B 1 65 ? -4.211 28.016 19.859 1 96.56 65 ARG B CA 1
ATOM 2433 C C . ARG B 1 65 ? -3.25 27.312 18.906 1 96.56 65 ARG B C 1
ATOM 2435 O O . ARG B 1 65 ? -3.01 26.109 19.031 1 96.56 65 ARG B O 1
ATOM 2442 N N . THR B 1 66 ? -2.771 28.141 17.984 1 96.19 66 THR B N 1
ATOM 2443 C CA . THR B 1 66 ? -1.778 27.547 17.109 1 96.19 66 THR B CA 1
ATOM 2444 C C . THR B 1 66 ? -0.503 27.219 17.875 1 96.19 66 THR B C 1
ATOM 2446 O O . THR B 1 66 ? 0.051 28.062 18.578 1 96.19 66 THR B O 1
ATOM 2449 N N . PRO B 1 67 ? -0.065 26.031 17.719 1 95.94 67 PRO B N 1
ATOM 2450 C CA . PRO B 1 67 ? 1.185 25.672 18.391 1 95.94 67 PRO B CA 1
ATOM 2451 C C . PRO B 1 67 ? 2.371 26.5 17.922 1 95.94 67 PRO B C 1
ATOM 2453 O O . PRO B 1 67 ? 2.455 26.859 16.734 1 95.94 67 PRO B O 1
ATOM 2456 N N . GLU B 1 68 ? 3.268 26.734 18.828 1 97 68 GLU B N 1
ATOM 2457 C CA . GLU B 1 68 ? 4.453 27.547 18.531 1 97 68 GLU B CA 1
ATOM 2458 C C . GLU B 1 68 ? 5.27 26.922 17.406 1 97 68 GLU B C 1
ATOM 2460 O O . GLU B 1 68 ? 5.785 27.641 16.547 1 97 68 GLU B O 1
ATOM 2465 N N . ALA B 1 69 ? 5.379 25.641 17.391 1 95.69 69 ALA B N 1
ATOM 2466 C CA . ALA B 1 69 ? 6.148 24.938 16.375 1 95.69 69 ALA B CA 1
ATOM 2467 C C . ALA B 1 69 ? 5.605 25.234 14.977 1 95.69 69 ALA B C 1
ATOM 2469 O O . ALA B 1 69 ? 6.371 25.359 14.016 1 95.69 69 ALA B O 1
ATOM 2470 N N . VAL B 1 70 ? 4.359 25.344 14.875 1 97.44 70 VAL B N 1
ATOM 2471 C CA . VAL B 1 70 ? 3.721 25.609 13.594 1 97.44 70 VAL B CA 1
ATOM 2472 C C . VAL B 1 70 ? 3.992 27.062 13.172 1 97.44 70 VAL B C 1
ATOM 2474 O O . VAL B 1 70 ? 4.262 27.328 12 1 97.44 70 VAL B O 1
ATOM 2477 N N . LEU B 1 71 ? 3.953 27.953 14.148 1 97 71 LEU B N 1
ATOM 2478 C CA . LEU B 1 71 ? 4.211 29.359 13.883 1 97 71 LEU B CA 1
ATOM 2479 C C . LEU B 1 71 ? 5.641 29.562 13.391 1 97 71 LEU B C 1
ATOM 2481 O O . LEU B 1 71 ? 5.891 30.422 12.539 1 97 71 LEU B O 1
ATOM 2485 N N . GLU B 1 72 ? 6.555 28.766 13.867 1 96.94 72 GLU B N 1
ATOM 2486 C CA . GLU B 1 72 ? 7.965 28.875 13.492 1 96.94 72 GLU B CA 1
ATOM 2487 C C . GLU B 1 72 ? 8.195 28.375 12.07 1 96.94 72 GLU B C 1
ATOM 2489 O O . GLU B 1 72 ? 9.148 28.797 11.414 1 96.94 72 GLU B O 1
ATOM 2494 N N . GLY B 1 73 ? 7.363 27.5 11.633 1 97.56 73 GLY B N 1
ATOM 2495 C CA . GLY B 1 73 ? 7.477 26.969 10.281 1 97.56 73 GLY B CA 1
ATOM 2496 C C . GLY B 1 73 ? 8.266 25.688 10.211 1 97.56 73 GLY B C 1
ATOM 2497 O O . GLY B 1 73 ? 8.836 25.234 11.211 1 97.56 73 GLY B O 1
ATOM 2498 N N . PRO B 1 74 ? 8.289 25.109 9.023 1 98.25 74 PRO B N 1
ATOM 2499 C CA . PRO B 1 74 ? 8.945 23.812 8.867 1 98.25 74 PRO B CA 1
ATOM 2500 C C . PRO B 1 74 ? 10.461 23.891 9.023 1 98.25 74 PRO B C 1
ATOM 2502 O O . PRO B 1 74 ? 11.078 24.859 8.586 1 98.25 74 PRO B O 1
ATOM 2505 N N . PRO B 1 75 ? 11.023 22.891 9.609 1 97.5 75 PRO B N 1
ATOM 2506 C CA . PRO B 1 75 ? 12.492 22.828 9.672 1 97.5 75 PRO B CA 1
ATOM 2507 C C . PRO B 1 75 ? 13.117 22.312 8.383 1 97.5 75 PRO B C 1
ATOM 2509 O O . PRO B 1 75 ? 12.406 21.875 7.477 1 97.5 75 PRO B O 1
ATOM 2512 N N . GLY B 1 76 ? 14.43 22.422 8.289 1 94.31 76 GLY B N 1
ATOM 2513 C CA . GLY B 1 76 ? 15.211 21.766 7.266 1 94.31 76 GLY B CA 1
ATOM 2514 C C . GLY B 1 76 ? 15.07 22.391 5.895 1 94.31 76 GLY B C 1
ATOM 2515 O O . GLY B 1 76 ? 15.406 21.781 4.883 1 94.31 76 GLY B O 1
ATOM 2516 N N . GLY B 1 77 ? 14.461 23.547 5.77 1 96.25 77 GLY B N 1
ATOM 2517 C CA . GLY B 1 77 ? 14.359 24.234 4.496 1 96.25 77 GLY B CA 1
ATOM 2518 C C . GLY B 1 77 ? 13.117 23.875 3.707 1 96.25 77 GLY B C 1
ATOM 2519 O O . GLY B 1 77 ? 13.008 24.203 2.525 1 96.25 77 GLY B O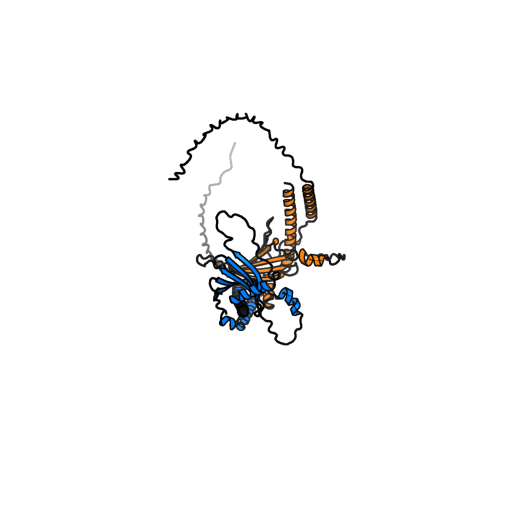 1
ATOM 2520 N N . PHE B 1 78 ? 12.211 23.219 4.312 1 98.56 78 PHE B N 1
ATOM 2521 C CA . PHE B 1 78 ? 10.961 22.859 3.639 1 98.56 78 PHE B CA 1
ATOM 2522 C C . PHE B 1 78 ? 10.047 24.078 3.533 1 98.56 78 PHE B C 1
ATOM 2524 O O . PHE B 1 78 ? 10.016 24.922 4.434 1 98.56 78 PHE B O 1
ATOM 2531 N N . GLU B 1 79 ? 9.312 24.078 2.41 1 98.44 79 GLU B N 1
ATOM 2532 C CA . GLU B 1 79 ? 8.219 25.031 2.213 1 98.44 79 GLU B CA 1
ATOM 2533 C C . GLU B 1 79 ? 6.863 24.344 2.328 1 98.44 79 GLU B C 1
ATOM 2535 O O . GLU B 1 79 ? 6.68 23.234 1.818 1 98.44 79 GLU B O 1
ATOM 2540 N N . LEU B 1 80 ? 6.004 25.031 3.033 1 98.5 80 LEU B N 1
ATOM 2541 C CA . LEU B 1 80 ? 4.688 24.453 3.289 1 98.5 80 LEU B CA 1
ATOM 2542 C C . LEU B 1 80 ? 3.645 25.031 2.342 1 98.5 80 LEU B C 1
ATOM 2544 O O . LEU B 1 80 ? 3.561 26.25 2.174 1 98.5 80 LEU B O 1
ATOM 2548 N N . GLU B 1 81 ? 2.924 24.188 1.678 1 98 81 GLU B N 1
ATOM 2549 C CA . GLU B 1 81 ? 1.705 24.531 0.953 1 98 81 GLU B CA 1
ATOM 2550 C C . GLU B 1 81 ? 0.47 23.984 1.654 1 98 81 GLU B C 1
ATOM 2552 O O . GLU B 1 81 ? 0.228 22.766 1.631 1 98 81 GLU B O 1
ATOM 2557 N N . ASP B 1 82 ? -0.267 24.812 2.293 1 96.38 82 ASP B N 1
ATOM 2558 C CA . ASP B 1 82 ? -1.482 24.484 3.033 1 96.38 82 ASP B CA 1
ATOM 2559 C C . ASP B 1 82 ? -2.668 25.297 2.527 1 96.38 82 ASP B C 1
ATOM 2561 O O . ASP B 1 82 ? -2.783 26.484 2.832 1 96.38 82 ASP B O 1
ATOM 2565 N N . ARG B 1 83 ? -3.539 24.703 1.775 1 94.25 83 ARG B N 1
ATOM 2566 C CA . ARG B 1 83 ? -4.707 25.406 1.249 1 94.25 83 ARG B CA 1
ATOM 2567 C C . ARG B 1 83 ? -5.918 25.219 2.156 1 94.25 83 ARG B C 1
ATOM 2569 O O . ARG B 1 83 ? -6.141 24.125 2.676 1 94.25 83 ARG B O 1
ATOM 2576 N N . PRO B 1 84 ? -6.641 26.281 2.281 1 90.44 84 PRO B N 1
ATOM 2577 C CA . PRO B 1 84 ? -7.855 26.141 3.088 1 90.44 84 PRO B CA 1
ATOM 2578 C C . PRO B 1 84 ? -8.812 25.078 2.537 1 90.44 84 PRO B C 1
ATOM 2580 O O . PRO B 1 84 ? -8.961 24.953 1.319 1 90.44 84 PRO B O 1
ATOM 2583 N N . HIS B 1 85 ? -9.391 24.25 3.402 1 91.69 85 HIS B N 1
ATOM 2584 C CA . HIS B 1 85 ? -10.422 23.266 3.133 1 91.69 85 HIS B CA 1
ATOM 2585 C C . HIS B 1 85 ? -9.844 22.062 2.396 1 91.69 85 HIS B C 1
ATOM 2587 O O . HIS B 1 85 ? -10.586 21.141 2.029 1 91.69 85 HIS B O 1
ATOM 2593 N N . SER B 1 86 ? -8.586 22.141 2.205 1 93.31 86 SER B N 1
ATOM 2594 C CA . SER B 1 86 ? -7.945 20.969 1.606 1 93.31 86 SER B CA 1
ATOM 2595 C C . SER B 1 86 ? -7.609 19.922 2.662 1 93.31 86 SER B C 1
ATOM 2597 O O . SER B 1 86 ? -7.215 20.266 3.779 1 93.31 86 SER B O 1
ATOM 2599 N N . ASN B 1 87 ? -7.781 18.688 2.256 1 94.75 87 ASN B N 1
ATOM 2600 C CA . ASN B 1 87 ? -7.398 17.609 3.154 1 94.75 87 ASN B CA 1
ATOM 2601 C C . ASN B 1 87 ? -5.969 17.141 2.895 1 94.75 87 ASN B C 1
ATOM 2603 O O . ASN B 1 87 ? -5.562 16.078 3.365 1 94.75 87 ASN B O 1
ATOM 2607 N N . VAL B 1 88 ? -5.223 17.859 2.156 1 96.69 88 VAL B N 1
ATOM 2608 C CA . VAL B 1 88 ? -3.859 17.469 1.822 1 96.69 88 VAL B CA 1
ATOM 2609 C C . VAL B 1 88 ? -2.887 18.578 2.219 1 96.69 88 VAL B C 1
ATOM 2611 O O . VAL B 1 88 ? -3.148 19.766 1.974 1 96.69 88 VAL B O 1
ATOM 2614 N N . LEU B 1 89 ? -1.795 18.25 2.941 1 98.19 89 LEU B N 1
ATOM 2615 C CA . LEU B 1 89 ? -0.652 19.109 3.193 1 98.19 89 LEU B CA 1
ATOM 2616 C C . LEU B 1 89 ? 0.54 18.703 2.332 1 98.19 89 LEU B C 1
ATOM 2618 O O . LEU B 1 89 ? 0.838 17.516 2.195 1 98.19 89 LEU B O 1
ATOM 2622 N N . LEU B 1 90 ? 1.159 19.703 1.721 1 98.56 90 LEU B N 1
ATOM 2623 C CA . LEU B 1 90 ? 2.34 19.438 0.904 1 98.56 90 LEU B CA 1
ATOM 2624 C C . LEU B 1 90 ? 3.527 20.266 1.382 1 98.56 90 LEU B C 1
ATOM 2626 O O . LEU B 1 90 ? 3.396 21.469 1.615 1 98.56 90 LEU B O 1
ATOM 2630 N N . LEU B 1 91 ? 4.625 19.641 1.612 1 98.81 91 LEU B N 1
ATOM 2631 C CA . LEU B 1 91 ? 5.895 20.312 1.868 1 98.81 91 LEU B CA 1
ATOM 2632 C C . LEU B 1 91 ? 6.914 19.984 0.785 1 98.81 91 LEU B C 1
ATOM 2634 O O . LEU B 1 91 ? 6.98 18.844 0.317 1 98.81 91 LEU B O 1
ATOM 2638 N N . SER B 1 92 ? 7.691 20.938 0.429 1 98.56 92 SER B N 1
ATOM 2639 C CA . SER B 1 92 ? 8.672 20.734 -0.626 1 98.56 92 SER B CA 1
ATOM 2640 C C . SER B 1 92 ? 10.023 21.344 -0.259 1 98.56 92 SER B C 1
ATOM 2642 O O . SER B 1 92 ? 10.086 22.312 0.496 1 98.56 92 SER B O 1
ATOM 2644 N N . ARG B 1 93 ? 11.039 20.766 -0.787 1 97.81 93 ARG B N 1
ATOM 2645 C CA . ARG B 1 93 ? 12.414 21.203 -0.607 1 97.81 93 ARG B CA 1
ATOM 2646 C C . ARG B 1 93 ? 13.297 20.734 -1.756 1 97.81 93 ARG B C 1
ATOM 2648 O O . ARG B 1 93 ? 13.117 19.625 -2.266 1 97.81 93 ARG B O 1
ATOM 2655 N N . SER B 1 94 ? 14.219 21.609 -2.141 1 97 94 SER B N 1
ATOM 2656 C CA . SER B 1 94 ? 15.234 21.188 -3.094 1 97 94 SER B CA 1
ATOM 2657 C C . SER B 1 94 ? 16.484 20.672 -2.377 1 97 94 SER B C 1
ATOM 2659 O O . SER B 1 94 ? 16.875 21.219 -1.341 1 97 94 SER B O 1
ATOM 2661 N N . HIS B 1 95 ? 17.094 19.688 -2.879 1 94.81 95 HIS B N 1
ATOM 2662 C CA . HIS B 1 95 ? 18.344 19.109 -2.41 1 94.81 95 HIS B CA 1
ATOM 2663 C C . HIS B 1 95 ? 19.266 18.75 -3.578 1 94.81 95 HIS B C 1
ATOM 2665 O O . HIS B 1 95 ? 19.125 17.656 -4.16 1 94.81 95 HIS B O 1
ATOM 2671 N N . GLY B 1 96 ? 20.203 19.641 -3.877 1 91.81 96 GLY B N 1
ATOM 2672 C CA . GLY B 1 96 ? 20.953 19.453 -5.109 1 91.81 96 GLY B CA 1
ATOM 2673 C C . GLY B 1 96 ? 20.062 19.438 -6.344 1 91.81 96 GLY B C 1
ATOM 2674 O O . GLY B 1 96 ? 19.297 20.359 -6.578 1 91.81 96 GLY B O 1
ATOM 2675 N N . SER B 1 97 ? 20.203 18.344 -7.094 1 92.31 97 SER B N 1
ATOM 2676 C CA . SER B 1 97 ? 19.406 18.203 -8.305 1 92.31 97 SER B CA 1
ATOM 2677 C C . SER B 1 97 ? 18.078 17.5 -8.016 1 92.31 97 SER B C 1
ATOM 2679 O O . SER B 1 97 ? 17.328 17.172 -8.938 1 92.31 97 SER B O 1
ATOM 2681 N N . GLU B 1 98 ? 17.828 17.281 -6.742 1 96.56 98 GLU B N 1
ATOM 2682 C CA . GLU B 1 98 ? 16.625 16.562 -6.34 1 96.56 98 GLU B CA 1
ATOM 2683 C C . GLU B 1 98 ? 15.555 17.5 -5.797 1 96.56 98 GLU B C 1
ATOM 2685 O O . GLU B 1 98 ? 15.883 18.531 -5.207 1 96.56 98 GLU B O 1
ATOM 2690 N N . GLU B 1 99 ? 14.328 17.125 -6.141 1 97.62 99 GLU B N 1
ATOM 2691 C CA . GLU B 1 99 ? 13.195 17.75 -5.469 1 97.62 99 GLU B CA 1
ATOM 2692 C C . GLU B 1 99 ? 12.531 16.781 -4.492 1 97.62 99 GLU B C 1
ATOM 2694 O O . GLU B 1 99 ? 12.18 15.656 -4.863 1 97.62 99 GLU B O 1
ATOM 2699 N N . ILE B 1 100 ? 12.359 17.219 -3.262 1 98.5 100 ILE B N 1
ATOM 2700 C CA . ILE B 1 100 ? 11.766 16.391 -2.221 1 98.5 100 ILE B CA 1
ATOM 2701 C C . ILE B 1 100 ? 10.359 16.891 -1.894 1 98.5 100 ILE B C 1
ATOM 2703 O O . ILE B 1 100 ? 10.164 18.062 -1.607 1 98.5 100 ILE B O 1
ATOM 2707 N N . TYR B 1 101 ? 9.375 16 -1.94 1 98.5 101 TYR B N 1
ATOM 2708 C CA . TYR B 1 101 ? 7.988 16.312 -1.611 1 98.5 101 TYR B CA 1
ATOM 2709 C C . TYR B 1 101 ? 7.492 15.461 -0.452 1 98.5 101 TYR B C 1
ATOM 2711 O O . TYR B 1 101 ? 7.676 14.242 -0.449 1 98.5 101 TYR B O 1
ATOM 2719 N N . VAL B 1 102 ? 6.914 16.078 0.51 1 98.81 102 VAL B N 1
ATOM 2720 C CA . VAL B 1 102 ? 6.227 15.398 1.6 1 98.81 102 VAL B CA 1
ATOM 2721 C C . VAL B 1 102 ? 4.727 15.656 1.507 1 98.81 102 VAL B C 1
ATOM 2723 O O . VAL B 1 102 ? 4.293 16.812 1.397 1 98.81 102 VAL B O 1
ATOM 2726 N N . GLU B 1 103 ? 3.982 14.586 1.54 1 98.56 103 GLU B N 1
ATOM 2727 C CA . GLU B 1 103 ? 2.533 14.703 1.426 1 98.56 103 GLU B CA 1
ATOM 2728 C C . GLU B 1 103 ? 1.829 14.039 2.602 1 98.56 103 GLU B C 1
ATOM 2730 O O . GLU B 1 103 ? 2.166 12.914 2.977 1 98.56 103 GLU B O 1
ATOM 2735 N N . VAL B 1 104 ? 0.897 14.711 3.178 1 98.12 104 VAL B N 1
ATOM 2736 C CA . VAL B 1 104 ? 0.041 14.18 4.23 1 98.12 104 VAL B CA 1
ATOM 2737 C C . VAL B 1 104 ? -1.421 14.25 3.793 1 98.12 104 VAL B C 1
ATOM 2739 O O . VAL B 1 104 ? -1.914 15.312 3.42 1 98.12 104 VAL B O 1
ATOM 2742 N N . ASP B 1 105 ? -2.037 13.148 3.793 1 96.62 105 ASP B N 1
ATOM 2743 C CA . ASP B 1 105 ? -3.475 13.062 3.559 1 96.62 105 ASP B CA 1
ATOM 2744 C C . ASP B 1 105 ? -4.242 12.961 4.875 1 96.62 105 ASP B C 1
ATOM 2746 O O . ASP B 1 105 ? -4.145 11.961 5.582 1 96.62 105 ASP B O 1
ATOM 2750 N N . LEU B 1 106 ? -5.027 13.938 5.168 1 93.75 106 LEU B N 1
ATOM 2751 C CA . LEU B 1 106 ? -5.699 14.016 6.461 1 93.75 106 LEU B CA 1
ATOM 2752 C C . LEU B 1 106 ? -6.746 12.914 6.602 1 93.75 106 LEU B C 1
ATOM 2754 O O . LEU B 1 106 ? -7.031 12.461 7.711 1 93.75 106 LEU B O 1
ATOM 2758 N N . ASP B 1 107 ? -7.266 12.367 5.531 1 89.81 107 ASP B N 1
ATOM 2759 C CA . ASP B 1 107 ? -8.312 11.359 5.57 1 89.81 107 ASP B CA 1
ATOM 2760 C C . ASP B 1 107 ? -7.738 9.977 5.875 1 89.81 107 ASP B C 1
ATOM 2762 O O . ASP B 1 107 ? -8.469 9.07 6.277 1 89.81 107 ASP B O 1
ATOM 2766 N N . THR B 1 108 ? -6.523 9.82 5.66 1 86.25 108 THR B N 1
ATOM 2767 C CA . THR B 1 108 ? -5.91 8.516 5.867 1 86.25 108 THR B CA 1
ATOM 2768 C C . THR B 1 108 ? -5.266 8.43 7.246 1 86.25 108 THR B C 1
ATOM 2770 O O . THR B 1 108 ? -4.645 7.422 7.586 1 86.25 108 THR B O 1
ATOM 2773 N N . GLN B 1 109 ? -5.379 9.438 8.008 1 82.38 109 GLN B N 1
ATOM 2774 C CA . GLN B 1 109 ? -4.762 9.43 9.328 1 82.38 109 GLN B CA 1
ATOM 2775 C C . GLN B 1 109 ? -5.535 8.531 10.289 1 82.38 109 GLN B C 1
ATOM 2777 O O . GLN B 1 109 ? -6.766 8.477 10.234 1 82.38 109 GLN B O 1
ATOM 2782 N N . GLN B 1 110 ? -4.973 7.266 10.539 1 63.88 110 GLN B N 1
ATOM 2783 C CA . GLN B 1 110 ? -5.637 6.309 11.414 1 63.88 110 GLN B CA 1
ATOM 2784 C C . GLN B 1 110 ? -5.969 6.938 12.766 1 63.88 110 GLN B C 1
ATOM 2786 O O . GLN B 1 110 ? -5.18 7.715 13.305 1 63.88 110 GLN B O 1
ATOM 2791 N N . ASP B 1 111 ? -7.238 6.992 13.062 1 54.81 111 ASP B N 1
ATOM 2792 C CA . ASP B 1 111 ? -7.605 7.375 14.422 1 54.81 111 ASP B CA 1
ATOM 2793 C C . ASP B 1 111 ? -7.164 6.32 15.43 1 54.81 111 ASP B C 1
ATOM 2795 O O . ASP B 1 111 ? -7.422 5.129 15.242 1 54.81 111 ASP B O 1
ATOM 2799 N N . GLU B 1 112 ? -6.008 6.418 15.992 1 48.03 112 GLU B N 1
ATOM 2800 C CA . GLU B 1 112 ? -5.699 5.531 17.109 1 48.03 112 GLU B CA 1
ATOM 2801 C C . GLU B 1 112 ? -6.953 5.207 17.922 1 48.03 112 GLU B C 1
ATOM 2803 O O . GLU B 1 112 ? -6.922 4.352 18.797 1 48.03 112 GLU B O 1
ATOM 2808 N N . THR B 1 113 ? -7.91 6.051 17.891 1 42.34 113 THR B N 1
ATOM 2809 C CA . THR B 1 113 ? -8.914 5.938 18.953 1 42.34 113 THR B CA 1
ATOM 2810 C C . THR B 1 113 ? -9.672 4.617 18.844 1 42.34 113 THR B C 1
ATOM 2812 O O . THR B 1 113 ? -10.094 4.055 19.844 1 42.34 113 THR B O 1
ATOM 2815 N N . ASP B 1 114 ? -10.133 4.16 17.703 1 39.62 114 ASP B N 1
ATOM 2816 C CA . ASP B 1 114 ? -11.18 3.152 17.828 1 39.62 114 ASP B CA 1
ATOM 2817 C C . ASP B 1 114 ? -10.633 1.858 18.422 1 39.62 114 ASP B C 1
ATOM 2819 O O . ASP B 1 114 ? -11.258 1.248 19.281 1 39.62 114 ASP B O 1
ATOM 2823 N N . GLU B 1 115 ? -9.773 1.066 17.672 1 39.31 115 GLU B N 1
ATOM 2824 C CA . GLU B 1 115 ? -9.547 -0.248 18.266 1 39.31 115 GLU B CA 1
ATOM 2825 C C . GLU B 1 115 ? -8.797 -0.133 19.594 1 39.31 115 GLU B C 1
ATOM 2827 O O . GLU B 1 115 ? -9.141 -0.808 20.562 1 39.31 115 GLU B O 1
ATOM 2832 N N . ASP B 1 116 ? -7.66 0.477 19.656 1 37.25 116 ASP B N 1
ATOM 2833 C CA . ASP B 1 116 ? -6.84 0.482 20.875 1 37.25 116 ASP B CA 1
ATOM 2834 C C . ASP B 1 116 ? -7.297 1.569 21.844 1 37.25 116 ASP B C 1
ATOM 2836 O O . ASP B 1 116 ? -6.953 1.538 23.016 1 37.25 116 ASP B O 1
ATOM 2840 N N . ALA B 1 117 ? -8.023 2.568 21.422 1 36.75 117 ALA B N 1
ATOM 2841 C CA . ALA B 1 117 ? -8.523 3.566 22.359 1 36.75 117 ALA B CA 1
ATOM 2842 C C . ALA B 1 117 ? -9.617 2.984 23.25 1 36.75 117 ALA B C 1
ATOM 2844 O O . ALA B 1 117 ? -9.719 3.328 24.422 1 36.75 117 ALA B O 1
ATOM 2845 N N . GLU B 1 118 ? -10.492 2.121 22.75 1 34.81 118 GLU B N 1
ATOM 2846 C CA . GLU B 1 118 ? -11.391 1.469 23.703 1 34.81 118 GLU B CA 1
ATOM 2847 C C . GLU B 1 118 ? -10.609 0.674 24.75 1 34.81 118 GLU B C 1
ATOM 2849 O O . GLU B 1 118 ? -10.984 0.638 25.922 1 34.81 118 GLU B O 1
ATOM 2854 N N . ALA B 1 119 ? -9.609 -0.113 24.297 1 34.34 119 ALA B N 1
ATOM 2855 C CA . ALA B 1 119 ? -8.859 -0.847 25.312 1 34.34 119 ALA B CA 1
ATOM 2856 C C . ALA B 1 119 ? -8.078 0.106 26.219 1 34.34 119 ALA B C 1
ATOM 2858 O O . ALA B 1 119 ? -7.887 -0.172 27.406 1 34.34 119 ALA B O 1
ATOM 2859 N N . ALA B 1 120 ? -7.699 1.255 25.625 1 32.09 120 ALA B N 1
ATOM 2860 C CA . ALA B 1 120 ? -6.969 2.199 26.469 1 32.09 120 ALA B CA 1
ATOM 2861 C C . ALA B 1 120 ? -7.926 3.051 27.297 1 32.09 120 ALA B C 1
ATOM 2863 O O . ALA B 1 120 ? -7.508 3.73 28.234 1 32.09 120 ALA B O 1
ATOM 2864 N N . LEU B 1 121 ? -9.188 3.225 26.781 1 33.72 121 LEU B N 1
ATOM 2865 C CA . LEU B 1 121 ? -10.07 3.973 27.672 1 33.72 121 LEU B CA 1
ATOM 2866 C C . LEU B 1 121 ? -10.383 3.172 28.922 1 33.72 121 LEU B C 1
ATOM 2868 O O . LEU B 1 121 ? -10.773 3.742 29.953 1 33.72 121 LEU B O 1
ATOM 2872 N N . LEU B 1 122 ? -10.695 1.846 28.828 1 33.25 122 LEU B N 1
ATOM 2873 C CA . LEU B 1 122 ? -11.055 1.199 30.094 1 33.25 122 LEU B CA 1
ATOM 2874 C C . LEU B 1 122 ? -9.883 1.209 31.062 1 33.25 122 LEU B C 1
ATOM 2876 O O . LEU B 1 122 ? -10 0.71 32.188 1 33.25 122 LEU B O 1
ATOM 2880 N N . GLU B 1 123 ? -8.633 1.116 30.734 1 33.09 123 GLU B N 1
ATOM 2881 C CA . GLU B 1 123 ? -7.754 1.263 31.891 1 33.09 123 GLU B CA 1
ATOM 2882 C C . GLU B 1 123 ? -8.016 2.578 32.625 1 33.09 123 GLU B C 1
ATOM 2884 O O . GLU B 1 123 ? -8.438 3.561 32 1 33.09 123 GLU B O 1
ATOM 2889 N N . GLU B 1 124 ? -8.148 2.639 34.094 1 31.38 124 GLU B N 1
ATOM 2890 C CA . GLU B 1 124 ? -8.391 3.633 35.125 1 31.38 124 GLU B CA 1
ATOM 2891 C C . GLU B 1 124 ? -7.855 5.004 34.719 1 31.38 124 GLU B C 1
ATOM 2893 O O . GLU B 1 124 ? -6.902 5.098 33.938 1 31.38 124 GLU B O 1
ATOM 2898 N N . GLU B 1 125 ? -8.672 6.199 34.938 1 33.91 125 GLU B N 1
ATOM 2899 C CA . GLU B 1 125 ? -8.438 7.594 35.281 1 33.91 125 GLU B CA 1
ATOM 2900 C C . GLU B 1 125 ? -7.176 7.734 36.125 1 33.91 125 GLU B C 1
ATOM 2902 O O . GLU B 1 125 ? -7.18 8.422 37.156 1 33.91 125 GLU B O 1
ATOM 2907 N N . ASP B 1 126 ? -6.438 6.805 36.625 1 34.12 126 ASP B N 1
ATOM 2908 C CA . ASP B 1 126 ? -5.461 7.344 37.562 1 34.12 126 ASP B CA 1
ATOM 2909 C C . ASP B 1 126 ? -4.934 8.695 37.094 1 34.12 126 ASP B C 1
ATOM 2911 O O . ASP B 1 126 ? -4.844 8.953 35.875 1 34.12 126 ASP B O 1
ATOM 2915 N N . GLU B 1 127 ? -4.82 9.758 38.062 1 33.09 127 GLU B N 1
ATOM 2916 C CA . GLU B 1 127 ? -4.598 11.195 38.188 1 33.09 127 GLU B CA 1
ATOM 2917 C C . GLU B 1 127 ? -3.555 11.688 37.188 1 33.09 127 GLU B C 1
ATOM 2919 O O . GLU B 1 127 ? -3.559 12.859 36.812 1 33.09 127 GLU B O 1
ATOM 2924 N N . GLU B 1 128 ? -2.295 11.164 37.406 1 35.06 128 GLU B N 1
ATOM 2925 C CA . GLU B 1 128 ? -1.181 11.938 36.844 1 35.06 128 GLU B CA 1
ATOM 2926 C C . GLU B 1 128 ? -1.329 12.133 35.344 1 35.06 128 GLU B C 1
ATOM 2928 O O . GLU B 1 128 ? -1.846 11.258 34.656 1 35.06 128 GLU B O 1
ATOM 2933 N N . GLY B 1 129 ? -1.321 13.445 34.75 1 34 129 GLY B N 1
ATOM 2934 C CA . GLY B 1 129 ? -1.18 14.102 33.469 1 34 129 GLY B CA 1
ATOM 2935 C C . GLY B 1 129 ? -0.515 13.227 32.406 1 34 129 GLY B C 1
ATOM 2936 O O . GLY B 1 129 ? 0.524 13.594 31.859 1 34 129 GLY B O 1
ATOM 2937 N N . SER B 1 130 ? -0.441 12.055 32.562 1 38.31 130 SER B N 1
ATOM 2938 C CA . SER B 1 130 ? 0.322 11.5 31.438 1 38.31 130 SER B CA 1
ATOM 2939 C C . SER B 1 130 ? -0.194 12.023 30.109 1 38.31 130 SER B C 1
ATOM 2941 O O . SER B 1 130 ? -1.362 11.836 29.766 1 38.31 130 SER B O 1
ATOM 2943 N N . MET B 1 131 ? 0.019 13.281 29.625 1 41.59 131 MET B N 1
ATOM 2944 C CA . MET B 1 131 ? -0.143 13.992 28.375 1 41.59 131 MET B CA 1
ATOM 2945 C C . MET B 1 131 ? -0.205 13.016 27.203 1 41.59 131 MET B C 1
ATOM 2947 O O . MET B 1 131 ? 0.792 12.375 26.875 1 41.59 131 MET B O 1
ATOM 2951 N N . ARG B 1 132 ? -1.164 12.328 27.047 1 52.97 132 ARG B N 1
ATOM 2952 C CA . ARG B 1 132 ? -1.384 11.445 25.906 1 52.97 132 ARG B CA 1
ATOM 2953 C C . ARG B 1 132 ? -0.869 12.086 24.625 1 52.97 132 ARG B C 1
ATOM 2955 O O . ARG B 1 132 ? -1.313 13.172 24.234 1 52.97 132 ARG B O 1
ATOM 2962 N N . GLY B 1 133 ? 0.396 11.836 24.266 1 73.69 133 GLY B N 1
ATOM 2963 C CA . GLY B 1 133 ? 1.018 12.367 23.062 1 73.69 133 GLY B CA 1
ATOM 2964 C C . GLY B 1 133 ? 0.112 12.312 21.844 1 73.69 133 GLY B C 1
ATOM 2965 O O . GLY B 1 133 ? -0.958 11.695 21.891 1 73.69 133 GLY B O 1
ATOM 2966 N N . LEU B 1 134 ? 0.181 13.32 21.016 1 87.81 134 LEU B N 1
ATOM 2967 C CA . LEU B 1 134 ? -0.546 13.398 19.75 1 87.81 134 LEU B CA 1
ATOM 2968 C C . LEU B 1 134 ? -0.417 12.094 18.969 1 87.81 134 LEU B C 1
ATOM 2970 O O . LEU B 1 134 ? 0.628 11.438 19.016 1 87.81 134 LEU B O 1
ATOM 2974 N N . PRO B 1 135 ? -1.544 11.664 18.422 1 92.06 135 PRO B N 1
ATOM 2975 C CA . PRO B 1 135 ? -1.477 10.453 17.594 1 92.06 135 PRO B CA 1
ATOM 2976 C C . PRO B 1 135 ? -0.395 10.523 16.516 1 92.06 135 PRO B C 1
ATOM 2978 O O . PRO B 1 135 ? -0.077 11.609 16.031 1 92.06 135 PRO B O 1
ATOM 2981 N N . PRO B 1 136 ? 0.085 9.375 16.141 1 95.75 136 PRO B N 1
ATOM 2982 C CA . PRO B 1 136 ? 1.081 9.352 15.062 1 95.75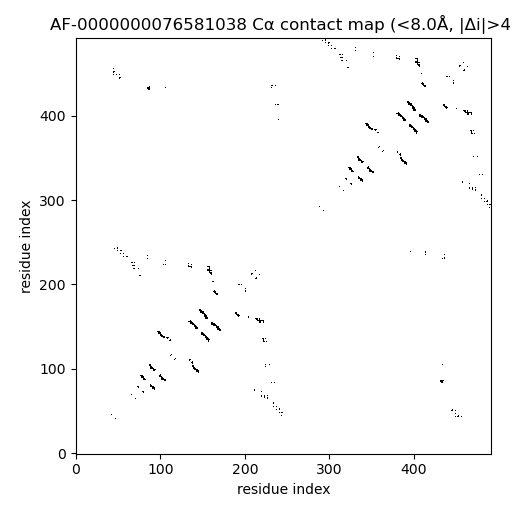 136 PRO B CA 1
ATOM 2983 C C . PRO B 1 136 ? 0.513 9.82 13.719 1 95.75 136 PRO B C 1
ATOM 2985 O O . PRO B 1 136 ? -0.704 9.797 13.523 1 95.75 136 PRO B O 1
ATOM 2988 N N . VAL B 1 137 ? 1.421 10.195 12.883 1 97.12 137 VAL B N 1
ATOM 2989 C CA . VAL B 1 137 ? 1.033 10.75 11.586 1 97.12 137 VAL B CA 1
ATOM 2990 C C . VAL B 1 137 ? 1.639 9.906 10.469 1 97.12 137 VAL B C 1
ATOM 2992 O O . VAL B 1 137 ? 2.834 9.609 10.484 1 97.12 137 VAL B O 1
ATOM 2995 N N . ALA B 1 138 ? 0.794 9.492 9.555 1 97.75 138 ALA B N 1
ATOM 2996 C CA . ALA B 1 138 ? 1.25 8.836 8.328 1 97.75 138 ALA B CA 1
ATOM 2997 C C . ALA B 1 138 ? 1.525 9.852 7.227 1 97.75 138 ALA B C 1
ATOM 2999 O O . ALA B 1 138 ? 0.77 10.812 7.062 1 97.75 138 ALA B O 1
ATOM 3000 N N . PHE B 1 139 ? 2.627 9.656 6.484 1 98.25 139 PHE B N 1
ATOM 3001 C CA . PHE B 1 139 ? 2.967 10.578 5.406 1 98.25 139 PHE B CA 1
ATOM 3002 C C . PHE B 1 139 ? 3.824 9.883 4.355 1 98.25 139 PHE B C 1
ATOM 3004 O O . PHE B 1 139 ? 4.363 8.805 4.598 1 98.25 139 PHE B O 1
ATOM 3011 N N . SER B 1 140 ? 3.883 10.492 3.188 1 98.31 140 SER B N 1
ATOM 3012 C CA . SER B 1 140 ? 4.727 9.984 2.107 1 98.31 140 SER B CA 1
ATOM 3013 C C . SER B 1 140 ? 5.832 10.977 1.761 1 98.31 140 SER B C 1
ATOM 3015 O O . SER B 1 140 ? 5.645 12.188 1.871 1 98.31 140 SER B O 1
ATOM 3017 N N . VAL B 1 141 ? 6.973 10.469 1.379 1 98.81 141 VAL B N 1
ATOM 3018 C CA . VAL B 1 141 ? 8.102 11.258 0.897 1 98.81 141 VAL B CA 1
ATOM 3019 C C . VAL B 1 141 ? 8.477 10.812 -0.514 1 98.81 141 VAL B C 1
ATOM 3021 O O . VAL B 1 141 ? 8.68 9.617 -0.764 1 98.81 141 VAL B O 1
ATOM 3024 N N . ASN B 1 142 ? 8.547 11.75 -1.392 1 98.44 142 ASN B N 1
ATOM 3025 C CA . ASN B 1 142 ? 8.992 11.469 -2.752 1 98.44 142 ASN B CA 1
ATOM 3026 C C . ASN B 1 142 ? 10.266 12.242 -3.098 1 98.44 142 ASN B C 1
ATOM 3028 O O . ASN B 1 142 ? 10.273 13.477 -3.041 1 98.44 142 ASN B O 1
ATOM 3032 N N . VAL B 1 143 ? 11.305 11.547 -3.371 1 98.25 143 VAL B N 1
ATOM 3033 C CA . VAL B 1 143 ? 12.539 12.125 -3.895 1 98.25 143 VAL B CA 1
ATOM 3034 C C . VAL B 1 143 ? 12.547 12.031 -5.418 1 98.25 143 VAL B C 1
ATOM 3036 O O . VAL B 1 143 ? 12.641 10.93 -5.973 1 98.25 143 VAL B O 1
ATOM 3039 N N . VAL B 1 144 ? 12.547 13.164 -6.059 1 97.5 144 VAL B N 1
ATOM 3040 C CA . VAL B 1 144 ? 12.312 13.18 -7.5 1 97.5 144 VAL B CA 1
ATOM 3041 C C . VAL B 1 144 ? 13.586 13.609 -8.227 1 97.5 144 VAL B C 1
ATOM 3043 O O . VAL B 1 144 ? 14.227 14.594 -7.84 1 97.5 144 VAL B O 1
ATOM 3046 N N . LYS B 1 145 ? 13.992 12.844 -9.172 1 95.12 145 LYS B N 1
ATOM 3047 C CA . LYS B 1 145 ? 15.039 13.164 -10.133 1 95.12 145 LYS B CA 1
ATOM 3048 C C . LYS B 1 145 ? 14.539 13.008 -11.562 1 95.12 145 LYS B C 1
ATOM 3050 O O . LYS B 1 145 ? 14.297 11.891 -12.031 1 95.12 145 LYS B O 1
ATOM 3055 N N . GLY B 1 146 ? 14.469 14.109 -12.25 1 91.69 146 GLY B N 1
ATOM 3056 C CA . GLY B 1 146 ? 13.883 13.992 -13.578 1 91.69 146 GLY B CA 1
ATOM 3057 C C . GLY B 1 146 ? 12.484 13.406 -13.57 1 91.69 146 GLY B C 1
ATOM 3058 O O . GLY B 1 146 ? 11.586 13.953 -12.922 1 91.69 146 GLY B O 1
ATOM 3059 N N . ARG B 1 147 ? 12.352 12.258 -14.273 1 90.69 147 ARG B N 1
ATOM 3060 C CA . ARG B 1 147 ? 11.023 11.664 -14.398 1 90.69 147 ARG B CA 1
ATOM 3061 C C . ARG B 1 147 ? 10.82 10.539 -13.391 1 90.69 147 ARG B C 1
ATOM 3063 O O . ARG B 1 147 ? 9.758 9.922 -13.344 1 90.69 147 ARG B O 1
ATOM 3070 N N . ALA B 1 148 ? 11.828 10.227 -12.617 1 93.06 148 ALA B N 1
ATOM 3071 C CA . ALA B 1 148 ? 11.75 9.117 -11.68 1 93.06 148 ALA B CA 1
ATOM 3072 C C . ALA B 1 148 ? 11.602 9.625 -10.242 1 93.06 148 ALA B C 1
ATOM 3074 O O . ALA B 1 148 ? 12.055 10.727 -9.922 1 93.06 148 ALA B O 1
ATOM 3075 N N . ALA B 1 149 ? 10.922 8.867 -9.43 1 96.25 149 ALA B N 1
ATOM 3076 C CA . ALA B 1 149 ? 10.719 9.227 -8.031 1 96.25 149 ALA B CA 1
ATOM 3077 C C . ALA B 1 149 ? 10.883 8 -7.125 1 96.25 149 ALA B C 1
ATOM 3079 O O . ALA B 1 149 ? 10.281 6.953 -7.379 1 96.25 149 ALA B O 1
ATOM 3080 N N . LEU B 1 150 ? 11.711 8.133 -6.199 1 97.25 150 LEU B N 1
ATOM 3081 C CA . LEU B 1 150 ? 11.773 7.164 -5.109 1 97.25 150 LEU B CA 1
ATOM 3082 C C . LEU B 1 150 ? 10.828 7.555 -3.979 1 97.25 150 LEU B C 1
ATOM 3084 O O . LEU B 1 150 ? 11.039 8.57 -3.312 1 97.25 150 LEU B O 1
ATOM 3088 N N . GLY B 1 151 ? 9.812 6.715 -3.775 1 97.31 151 GLY B N 1
ATOM 3089 C CA . GLY B 1 151 ? 8.766 7.031 -2.816 1 97.31 151 GLY B CA 1
ATOM 3090 C C . GLY B 1 151 ? 8.867 6.23 -1.533 1 97.31 151 GLY B C 1
ATOM 3091 O O . GLY B 1 151 ? 9.148 5.027 -1.567 1 97.31 151 GLY B O 1
ATOM 3092 N N . PHE B 1 152 ? 8.594 6.906 -0.427 1 98.25 152 PHE B N 1
ATOM 3093 C CA . PHE B 1 152 ? 8.617 6.293 0.896 1 98.25 152 PHE B CA 1
ATOM 3094 C C . PHE B 1 152 ? 7.281 6.473 1.603 1 98.25 152 PHE B C 1
ATOM 3096 O O . PHE B 1 152 ? 6.758 7.586 1.678 1 98.25 152 PHE B O 1
ATOM 3103 N N . SER B 1 153 ? 6.727 5.375 2.066 1 97.25 153 SER B N 1
ATOM 3104 C CA . SER B 1 153 ? 5.633 5.445 3.031 1 97.25 153 SER B CA 1
ATOM 3105 C C . SER B 1 153 ? 6.16 5.48 4.461 1 97.25 153 SER B C 1
ATOM 3107 O O . SER B 1 153 ? 6.883 4.578 4.887 1 97.25 153 SER B O 1
ATOM 3109 N N . CYS B 1 154 ? 5.684 6.52 5.168 1 98.06 154 CYS B N 1
ATOM 3110 C CA . CYS B 1 154 ? 6.289 6.734 6.477 1 98.06 154 CYS B CA 1
ATOM 3111 C C . CYS B 1 154 ? 5.227 7.031 7.531 1 98.06 154 CYS B C 1
ATOM 3113 O O . CYS B 1 154 ? 4.07 7.297 7.195 1 98.06 154 CYS B O 1
ATOM 3115 N N . GLN B 1 155 ? 5.664 6.918 8.805 1 97.69 155 GLN B N 1
ATOM 3116 C CA . GLN B 1 155 ? 4.898 7.344 9.969 1 97.69 155 GLN B CA 1
ATOM 3117 C C . GLN B 1 155 ? 5.805 7.957 11.031 1 97.69 155 GLN B C 1
ATOM 3119 O O . GLN B 1 155 ? 6.984 7.602 11.133 1 97.69 155 GLN B O 1
ATOM 3124 N N . THR B 1 156 ? 5.207 8.914 11.797 1 97.62 156 THR B N 1
ATOM 3125 C CA . THR B 1 156 ? 5.969 9.5 12.898 1 97.62 156 THR B CA 1
ATOM 3126 C C . THR B 1 156 ? 5.059 9.781 14.094 1 97.62 156 THR B C 1
ATOM 3128 O O . THR B 1 156 ? 3.893 10.141 13.914 1 97.62 156 THR B O 1
ATOM 3131 N N . ASP B 1 157 ? 5.598 9.594 15.242 1 96 157 ASP B N 1
ATOM 3132 C CA . ASP B 1 157 ? 4.918 9.984 16.469 1 96 157 ASP B CA 1
ATOM 3133 C C . ASP B 1 157 ? 5.512 11.273 17.047 1 96 157 ASP B C 1
ATOM 3135 O O . ASP B 1 157 ? 5.211 11.648 18.172 1 96 157 ASP B O 1
ATOM 3139 N N . GLY B 1 158 ? 6.375 11.852 16.312 1 96.94 158 GLY B N 1
ATOM 3140 C CA . GLY B 1 158 ? 7.035 13.07 16.766 1 96.94 158 GLY B CA 1
ATOM 3141 C C . GLY B 1 158 ? 8.406 12.82 17.375 1 96.94 158 GLY B C 1
ATOM 3142 O O . GLY B 1 158 ? 9.148 13.758 17.656 1 96.94 158 GLY B O 1
ATOM 3143 N N . GLU B 1 159 ? 8.781 11.508 17.531 1 97.12 159 GLU B N 1
ATOM 3144 C CA . GLU B 1 159 ? 10.078 11.164 18.109 1 97.12 159 GLU B CA 1
ATOM 3145 C C . GLU B 1 159 ? 10.992 10.539 17.062 1 97.12 159 GLU B C 1
ATOM 3147 O O . GLU B 1 159 ? 12.203 10.758 17.078 1 97.12 159 GLU B O 1
ATOM 3152 N N . ALA B 1 160 ? 10.43 9.734 16.219 1 97.81 160 ALA B N 1
ATOM 3153 C CA . ALA B 1 160 ? 11.195 9.07 15.172 1 97.81 160 ALA B CA 1
ATOM 3154 C C . ALA B 1 160 ? 10.367 8.906 13.898 1 97.81 160 ALA B C 1
ATOM 3156 O O . ALA B 1 160 ? 9.133 8.953 13.945 1 97.81 160 ALA B O 1
ATOM 3157 N N . VAL B 1 161 ? 11.039 8.758 12.836 1 98.31 161 VAL B N 1
ATOM 3158 C CA . VAL B 1 161 ? 10.398 8.469 11.555 1 98.31 161 VAL B CA 1
ATOM 3159 C C . VAL B 1 161 ? 10.594 7 11.195 1 98.31 161 VAL B C 1
ATOM 3161 O O . VAL B 1 161 ? 11.711 6.484 11.227 1 98.31 161 VAL B O 1
ATOM 3164 N N . VAL B 1 162 ? 9.5 6.367 10.883 1 97.88 162 VAL B N 1
ATOM 3165 C CA . VAL B 1 162 ? 9.539 4.957 10.516 1 97.88 162 VAL B CA 1
ATOM 3166 C C . VAL B 1 162 ? 9.125 4.785 9.055 1 97.88 162 VAL B C 1
ATOM 3168 O O . VAL B 1 162 ? 8.109 5.332 8.633 1 97.88 162 VAL B O 1
ATOM 3171 N N . ILE B 1 163 ? 9.891 3.984 8.312 1 98.19 163 ILE B N 1
ATOM 3172 C CA . ILE B 1 163 ? 9.578 3.684 6.922 1 98.19 163 ILE B CA 1
ATOM 3173 C C . ILE B 1 163 ? 8.844 2.346 6.836 1 98.19 163 ILE B C 1
ATOM 3175 O O . ILE B 1 163 ? 9.273 1.355 7.43 1 98.19 163 ILE B O 1
ATOM 3179 N N . SER B 1 164 ? 7.707 2.301 6.117 1 95 164 SER B N 1
ATOM 3180 C CA . SER B 1 164 ? 6.961 1.057 5.98 1 95 164 SER B CA 1
ATOM 3181 C C . SER B 1 164 ? 7.105 0.473 4.578 1 95 164 SER B C 1
ATOM 3183 O O . SER B 1 164 ? 6.93 -0.731 4.379 1 95 164 SER B O 1
ATOM 3185 N N . HIS B 1 165 ? 7.383 1.336 3.594 1 94.5 165 HIS B N 1
ATOM 3186 C CA . HIS B 1 165 ? 7.453 0.877 2.211 1 94.5 165 HIS B CA 1
ATOM 3187 C C . HIS B 1 165 ? 8.297 1.819 1.36 1 94.5 165 HIS B C 1
ATOM 3189 O O . HIS B 1 165 ? 8.312 3.029 1.594 1 94.5 165 HIS B O 1
ATOM 3195 N N . VAL B 1 166 ? 9.016 1.25 0.404 1 96.75 166 VAL B N 1
ATOM 3196 C CA . VAL B 1 166 ? 9.805 2.008 -0.565 1 96.75 166 VAL B CA 1
ATOM 3197 C C . VAL B 1 166 ? 9.43 1.576 -1.981 1 96.75 166 VAL B C 1
ATOM 3199 O O . VAL B 1 166 ? 9.461 0.385 -2.303 1 96.75 166 VAL B O 1
ATOM 3202 N N . SER B 1 167 ? 9.102 2.518 -2.801 1 94.19 167 SER B N 1
ATOM 3203 C CA . SER B 1 167 ? 8.727 2.23 -4.18 1 94.19 167 SER B CA 1
ATOM 3204 C C . SER B 1 167 ? 9.484 3.119 -5.16 1 94.19 167 SER B C 1
ATOM 3206 O O . SER B 1 167 ? 9.93 4.215 -4.801 1 94.19 167 SER B O 1
ATOM 3208 N N . LEU B 1 168 ? 9.734 2.605 -6.312 1 93.5 168 LEU B N 1
ATOM 3209 C CA . LEU B 1 168 ? 10.312 3.385 -7.398 1 93.5 168 LEU B CA 1
ATOM 3210 C C . LEU B 1 168 ? 9.312 3.572 -8.531 1 93.5 168 LEU B C 1
ATOM 3212 O O . LEU B 1 168 ? 8.812 2.596 -9.094 1 93.5 168 LEU B O 1
ATOM 3216 N N . ASN B 1 169 ? 8.969 4.797 -8.742 1 87.94 169 ASN B N 1
ATOM 3217 C CA . ASN B 1 169 ? 8.031 5.129 -9.805 1 87.94 169 ASN B CA 1
ATOM 3218 C C . ASN B 1 169 ? 8.719 5.902 -10.93 1 87.94 169 ASN B C 1
ATOM 3220 O O . ASN B 1 169 ? 9.398 6.902 -10.68 1 87.94 169 ASN B O 1
ATOM 3224 N N . ASP B 1 170 ? 8.82 5.301 -12.047 1 75.19 170 ASP B N 1
ATOM 3225 C CA . ASP B 1 170 ? 9.375 5.996 -13.203 1 75.19 170 ASP B CA 1
ATOM 3226 C C . ASP B 1 170 ? 8.273 6.402 -14.18 1 75.19 170 ASP B C 1
ATOM 3228 O O . ASP B 1 170 ? 7.305 5.668 -14.375 1 75.19 170 ASP B O 1
ATOM 3232 N N . SER B 1 171 ? 7.988 7.746 -14.234 1 60.22 171 SER B N 1
ATOM 3233 C CA . SER B 1 171 ? 7.035 8.188 -15.25 1 60.22 171 SER B CA 1
ATOM 3234 C C . SER B 1 171 ? 7.281 7.492 -16.578 1 60.22 171 SER B C 1
ATOM 3236 O O . SER B 1 171 ? 6.445 7.555 -17.484 1 60.22 171 SER B O 1
ATOM 3238 N N . ALA B 1 172 ? 8.586 7.336 -16.953 1 44.81 172 ALA B N 1
ATOM 3239 C CA . ALA B 1 172 ? 8.766 6.645 -18.219 1 44.81 172 ALA B CA 1
ATOM 3240 C C . ALA B 1 172 ? 7.973 5.344 -18.266 1 44.81 172 ALA B C 1
ATOM 3242 O O . ALA B 1 172 ? 7.742 4.781 -19.328 1 44.81 172 ALA B O 1
ATOM 3243 N N . GLY B 1 173 ? 7.852 4.785 -17.25 1 44.94 173 GLY B N 1
ATOM 3244 C CA . GLY B 1 173 ? 6.965 3.635 -17.281 1 44.94 173 GLY B CA 1
ATOM 3245 C C . GLY B 1 173 ? 5.551 3.98 -17.703 1 44.94 173 GLY B C 1
ATOM 3246 O O . GLY B 1 173 ? 4.727 3.09 -17.922 1 44.94 173 GLY B O 1
ATOM 3247 N N . GLY B 1 174 ? 5.059 5.191 -17.219 1 38.44 174 GLY B N 1
ATOM 3248 C CA . GLY B 1 174 ? 3.916 5.758 -17.906 1 38.44 174 GLY B CA 1
ATOM 3249 C C . GLY B 1 174 ? 4.211 6.121 -19.359 1 38.44 174 GLY B C 1
ATOM 3250 O O . GLY B 1 174 ? 3.574 7.012 -19.922 1 38.44 174 GLY B O 1
ATOM 3251 N N . THR B 1 175 ? 5.391 6.082 -19.812 1 33.62 175 THR B N 1
ATOM 3252 C CA . THR B 1 175 ? 5.438 6.594 -21.172 1 33.62 175 THR B CA 1
ATOM 3253 C C . THR B 1 175 ? 4.164 6.23 -21.922 1 33.62 175 THR B C 1
ATOM 3255 O O . THR B 1 175 ? 3.84 5.051 -22.078 1 33.62 175 THR B O 1
ATOM 3258 N N . GLY B 1 176 ? 3.219 7.102 -22 1 34.81 176 GLY B N 1
ATOM 3259 C CA . GLY B 1 176 ? 2.244 7.293 -23.062 1 34.81 176 GLY B CA 1
ATOM 3260 C C . GLY B 1 176 ? 2.801 6.992 -24.438 1 34.81 176 GLY B C 1
ATOM 3261 O O . GLY B 1 176 ? 2.291 7.492 -25.438 1 34.81 176 GLY B O 1
ATOM 3262 N N . GLY B 1 177 ? 4.09 6.824 -24.734 1 35.06 177 GLY B N 1
ATOM 3263 C CA . GLY B 1 177 ? 4.027 6.699 -26.188 1 35.06 177 GLY B CA 1
ATOM 3264 C C . GLY B 1 177 ? 2.822 5.914 -26.672 1 35.06 177 GLY B C 1
ATOM 3265 O O . GLY B 1 177 ? 2.211 5.172 -25.891 1 35.06 177 GLY B O 1
ATOM 3266 N N . GLU B 1 178 ? 2.205 6.391 -27.891 1 37 178 GLU B N 1
ATOM 3267 C CA . GLU B 1 178 ? 1.098 5.863 -28.688 1 37 178 GLU B CA 1
ATOM 3268 C C . GLU B 1 178 ? 0.944 4.355 -28.484 1 37 178 GLU B C 1
ATOM 3270 O O . GLU B 1 178 ? -0.175 3.848 -28.406 1 37 178 GLU B O 1
ATOM 3275 N N . ASP B 1 179 ? 1.96 3.598 -29 1 36.56 179 ASP B N 1
ATOM 3276 C CA . ASP B 1 179 ? 1.789 2.191 -29.359 1 36.56 179 ASP B CA 1
ATOM 3277 C C . ASP B 1 179 ? 1.723 1.317 -28.109 1 36.56 179 ASP B C 1
ATOM 3279 O O . ASP B 1 179 ? 1.738 0.088 -28.203 1 36.56 179 ASP B O 1
ATOM 3283 N N . GLU B 1 180 ? 2.375 1.714 -27.062 1 39.34 180 GLU B N 1
ATOM 3284 C CA . GLU B 1 180 ? 2.318 0.595 -26.125 1 39.34 180 GLU B CA 1
ATOM 3285 C C . GLU B 1 180 ? 0.892 0.355 -25.641 1 39.34 180 GLU B C 1
ATOM 3287 O O . GLU B 1 180 ? 0.217 1.287 -25.203 1 39.34 180 GLU B O 1
ATOM 3292 N N . GLU B 1 181 ? 0.267 -0.611 -26.031 1 39.78 181 GLU B N 1
ATOM 3293 C CA . GLU B 1 181 ? -0.964 -1.342 -25.75 1 39.78 181 GLU B CA 1
ATOM 3294 C C . GLU B 1 181 ? -1.366 -1.194 -24.281 1 39.78 181 GLU B C 1
ATOM 3296 O O . GLU B 1 181 ? -0.525 -0.905 -23.438 1 39.78 181 GLU B O 1
ATOM 3301 N N . ASP B 1 182 ? -2.691 -1.135 -23.844 1 42.59 182 ASP B N 1
ATOM 3302 C CA . ASP B 1 182 ? -3.611 -1.313 -22.734 1 42.59 182 ASP B CA 1
ATOM 3303 C C . ASP B 1 182 ? -2.994 -2.195 -21.641 1 42.59 182 ASP B C 1
ATOM 3305 O O . ASP B 1 182 ? -3.297 -3.389 -21.562 1 42.59 182 ASP B O 1
ATOM 3309 N N . ASP B 1 183 ? -1.7 -2.357 -21.531 1 48.53 183 ASP B N 1
ATOM 3310 C CA . ASP B 1 183 ? -1.215 -3.311 -20.531 1 48.53 183 ASP B CA 1
ATOM 3311 C C . ASP B 1 183 ? -1.65 -2.904 -19.125 1 48.53 183 ASP B C 1
ATOM 3313 O O . ASP B 1 183 ? -1.115 -1.952 -18.547 1 48.53 183 ASP B O 1
ATOM 3317 N N . ASP B 1 184 ? -2.832 -2.992 -18.781 1 55.78 184 ASP B N 1
ATOM 3318 C CA . ASP B 1 184 ? -3.578 -2.811 -17.531 1 55.78 184 ASP B CA 1
ATOM 3319 C C . ASP B 1 184 ? -2.82 -3.4 -16.344 1 55.78 184 ASP B C 1
ATOM 3321 O O . ASP B 1 184 ? -3.346 -3.451 -15.234 1 55.78 184 ASP B O 1
ATOM 3325 N N . SER B 1 185 ? -1.509 -3.871 -16.672 1 65.94 185 SER B N 1
ATOM 3326 C CA . SER B 1 185 ? -0.939 -4.531 -15.508 1 65.94 185 SER B CA 1
ATOM 3327 C C . SER B 1 185 ? -0.245 -3.531 -14.586 1 65.94 185 SER B C 1
ATOM 3329 O O . SER B 1 185 ? 0.419 -2.605 -15.055 1 65.94 185 SER B O 1
ATOM 3331 N N . MET B 1 186 ? -0.499 -3.533 -13.281 1 77.62 186 MET B N 1
ATOM 3332 C CA . MET B 1 186 ? 0.134 -2.701 -12.266 1 77.62 186 MET B CA 1
ATOM 3333 C C . MET B 1 186 ? 1.546 -3.191 -11.961 1 77.62 186 MET B C 1
ATOM 3335 O O . MET B 1 186 ? 1.779 -4.395 -11.852 1 77.62 186 MET B O 1
ATOM 3339 N N . PRO B 1 187 ? 2.492 -2.24 -12.008 1 82.88 187 PRO B N 1
ATOM 3340 C CA . PRO B 1 187 ? 3.867 -2.641 -11.703 1 82.88 187 PRO B CA 1
ATOM 3341 C C . PRO B 1 187 ? 4.047 -3.098 -10.258 1 82.88 187 PRO B C 1
ATOM 3343 O O . PRO 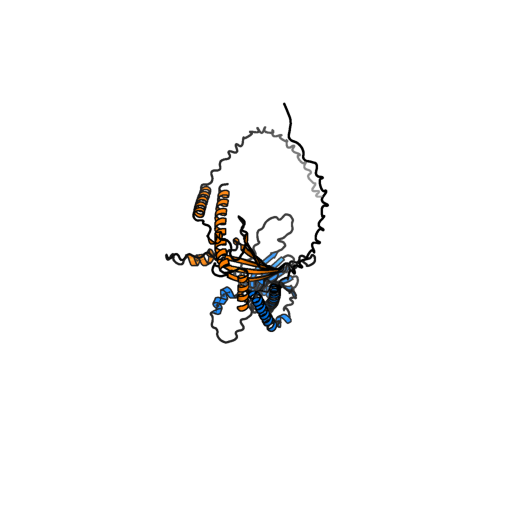B 1 187 ? 3.277 -2.695 -9.383 1 82.88 187 PRO B O 1
ATOM 3346 N N . TYR B 1 188 ? 5.02 -3.941 -10.117 1 85.88 188 TYR B N 1
ATOM 3347 C CA . TYR B 1 188 ? 5.473 -4.289 -8.773 1 85.88 188 TYR B CA 1
ATOM 3348 C C . TYR B 1 188 ? 5.992 -3.059 -8.039 1 85.88 188 TYR B C 1
ATOM 3350 O O . TYR B 1 188 ? 6.805 -2.303 -8.57 1 85.88 188 TYR B O 1
ATOM 3358 N N . THR B 1 189 ? 5.586 -2.904 -6.816 1 85.81 189 THR B N 1
ATOM 3359 C CA . THR B 1 189 ? 5.875 -1.646 -6.137 1 85.81 189 THR B CA 1
ATOM 3360 C C . THR B 1 189 ? 7.09 -1.789 -5.227 1 85.81 189 THR B C 1
ATOM 3362 O O . THR B 1 189 ? 7.672 -0.79 -4.797 1 85.81 189 THR B O 1
ATOM 3365 N N . GLY B 1 190 ? 7.508 -2.98 -4.941 1 86 190 GLY B N 1
ATOM 3366 C CA . GLY B 1 190 ? 8.641 -3.195 -4.055 1 86 190 GLY B CA 1
ATOM 3367 C C . GLY B 1 190 ? 8.336 -4.156 -2.922 1 86 190 GLY B C 1
ATOM 3368 O O . GLY B 1 190 ? 7.188 -4.559 -2.732 1 86 190 GLY B O 1
ATOM 3369 N N . PRO B 1 191 ? 9.375 -4.508 -2.189 1 86.38 191 PRO B N 1
ATOM 3370 C CA . PRO B 1 191 ? 9.234 -5.434 -1.064 1 86.38 191 PRO B CA 1
ATOM 3371 C C . PRO B 1 191 ? 8.68 -4.762 0.188 1 86.38 191 PRO B C 1
ATOM 3373 O O . PRO B 1 191 ? 8.586 -3.533 0.243 1 86.38 191 PRO B O 1
ATOM 3376 N N . LEU B 1 192 ? 8.242 -5.703 1.124 1 86.56 192 LEU B N 1
ATOM 3377 C CA . LEU B 1 192 ? 7.98 -5.172 2.457 1 86.56 192 LEU B CA 1
ATOM 3378 C C . LEU B 1 192 ? 9.258 -4.625 3.084 1 86.56 192 LEU B C 1
ATOM 3380 O O . LEU B 1 192 ? 10.297 -5.289 3.064 1 86.56 192 LEU B O 1
ATOM 3384 N N . PHE B 1 193 ? 9.133 -3.496 3.65 1 94.56 193 PHE B N 1
ATOM 3385 C CA . PHE B 1 193 ? 10.32 -2.83 4.184 1 94.56 193 PHE B CA 1
ATOM 3386 C C . PHE B 1 193 ? 10.969 -3.672 5.273 1 94.56 193 PHE B C 1
ATOM 3388 O O . PHE B 1 193 ? 12.195 -3.758 5.348 1 94.56 193 PHE B O 1
ATOM 3395 N N . THR B 1 194 ? 10.164 -4.301 6.145 1 91.38 194 THR B N 1
ATOM 3396 C CA . THR B 1 194 ? 10.648 -5.055 7.289 1 91.38 194 THR B CA 1
ATOM 3397 C C . THR B 1 194 ? 11.375 -6.32 6.836 1 91.38 194 THR B C 1
ATOM 3399 O O . THR B 1 194 ? 12.094 -6.945 7.621 1 91.38 194 THR B O 1
ATOM 3402 N N . GLU B 1 195 ? 11.227 -6.695 5.562 1 87.5 195 GLU B N 1
ATOM 3403 C CA . GLU B 1 195 ? 11.875 -7.887 5.035 1 87.5 195 GLU B CA 1
ATOM 3404 C C . GLU B 1 195 ? 13.266 -7.559 4.484 1 87.5 195 GLU B C 1
ATOM 3406 O O . GLU B 1 195 ? 14.062 -8.461 4.23 1 87.5 195 GLU B O 1
ATOM 3411 N N . LEU B 1 196 ? 13.484 -6.301 4.316 1 94.44 196 LEU B N 1
ATOM 3412 C CA . LEU B 1 196 ? 14.812 -5.895 3.871 1 94.44 196 LEU B CA 1
ATOM 3413 C C . LEU B 1 196 ? 15.852 -6.129 4.965 1 94.44 196 LEU B C 1
ATOM 3415 O O . LEU B 1 196 ? 15.523 -6.117 6.152 1 94.44 196 LEU B O 1
ATOM 3419 N N . ASP B 1 197 ? 17.125 -6.344 4.535 1 94.94 197 ASP B N 1
ATOM 3420 C CA . ASP B 1 197 ? 18.234 -6.426 5.469 1 94.94 197 ASP B CA 1
ATOM 3421 C C . ASP B 1 197 ? 18.328 -5.172 6.332 1 94.94 197 ASP B C 1
ATOM 3423 O O . ASP B 1 197 ? 18.109 -4.059 5.848 1 94.94 197 ASP B O 1
ATOM 3427 N N . ASP B 1 198 ? 18.797 -5.352 7.578 1 96.88 198 ASP B N 1
ATOM 3428 C CA . ASP B 1 198 ? 18.875 -4.246 8.531 1 96.88 198 ASP B CA 1
ATOM 3429 C C . ASP B 1 198 ? 19.781 -3.133 8 1 96.88 198 ASP B C 1
ATOM 3431 O O . ASP B 1 198 ? 19.516 -1.951 8.219 1 96.88 198 ASP B O 1
ATOM 3435 N N . THR B 1 199 ? 20.828 -3.553 7.418 1 97.69 199 THR B N 1
ATOM 3436 C CA . THR B 1 199 ? 21.766 -2.566 6.91 1 97.69 199 THR B CA 1
ATOM 3437 C C . THR B 1 199 ? 21.125 -1.714 5.816 1 97.69 199 THR B C 1
ATOM 3439 O O . THR B 1 199 ? 21.344 -0.5 5.77 1 97.69 199 THR B O 1
ATOM 3442 N N . LEU B 1 200 ? 20.359 -2.326 4.988 1 97.81 200 LEU B N 1
ATOM 3443 C CA . LEU B 1 200 ? 19.688 -1.601 3.924 1 97.81 200 LEU B CA 1
ATOM 3444 C C . LEU B 1 200 ? 18.578 -0.714 4.488 1 97.81 200 LEU B C 1
ATOM 3446 O O . LEU B 1 200 ? 18.406 0.425 4.051 1 97.81 200 LEU B O 1
ATOM 3450 N N . GLN B 1 201 ? 17.797 -1.21 5.477 1 98.06 201 GLN B N 1
ATOM 3451 C CA . GLN B 1 201 ? 16.797 -0.394 6.164 1 98.06 201 GLN B CA 1
ATOM 3452 C C . GLN B 1 201 ? 17.438 0.867 6.75 1 98.06 201 GLN B C 1
ATOM 3454 O O . GLN B 1 201 ? 16.938 1.973 6.539 1 98.06 201 GLN B O 1
ATOM 3459 N N . GLN B 1 202 ? 18.5 0.665 7.398 1 98.25 202 GLN B N 1
ATOM 3460 C CA . GLN B 1 202 ? 19.203 1.787 8.023 1 98.25 202 GLN B CA 1
ATOM 3461 C C . GLN B 1 202 ? 19.703 2.773 6.977 1 98.25 202 GLN B C 1
ATOM 3463 O O . GLN B 1 202 ? 19.625 3.988 7.172 1 98.25 202 GLN B O 1
ATOM 3468 N N . ALA B 1 203 ? 20.25 2.252 5.906 1 98.31 203 ALA B N 1
ATOM 3469 C CA . ALA B 1 203 ? 20.766 3.113 4.844 1 98.31 203 ALA B CA 1
ATOM 3470 C C . ALA B 1 203 ? 19.656 3.992 4.262 1 98.31 203 ALA B C 1
ATOM 3472 O O . ALA B 1 203 ? 19.891 5.16 3.949 1 98.31 203 ALA B O 1
ATOM 3473 N N . PHE B 1 204 ? 18.453 3.438 4.113 1 98.56 204 PHE B N 1
ATOM 3474 C CA . PHE B 1 204 ? 17.328 4.223 3.627 1 98.56 204 PHE B CA 1
ATOM 3475 C C . PHE B 1 204 ? 16.938 5.297 4.641 1 98.56 204 PHE B C 1
ATOM 3477 O O . PHE B 1 204 ? 16.594 6.418 4.262 1 98.56 204 PHE B O 1
ATOM 3484 N N . SER B 1 205 ? 16.969 4.949 5.891 1 98.5 205 SER B N 1
ATOM 3485 C CA . SER B 1 205 ? 16.672 5.93 6.93 1 98.5 205 SER B CA 1
ATOM 3486 C C . SER B 1 205 ? 17.672 7.078 6.914 1 98.5 205 SER B C 1
ATOM 3488 O O . SER B 1 205 ? 17.281 8.25 6.992 1 98.5 205 SER B O 1
ATOM 3490 N N . ASP B 1 206 ? 18.906 6.727 6.816 1 98.44 206 ASP B N 1
ATOM 3491 C CA . ASP B 1 206 ? 19.953 7.746 6.734 1 98.44 206 ASP B CA 1
ATOM 3492 C C . ASP B 1 206 ? 19.75 8.625 5.5 1 98.44 206 ASP B C 1
ATOM 3494 O O . ASP B 1 206 ? 19.984 9.836 5.551 1 98.44 206 ASP B O 1
ATOM 3498 N N . TYR B 1 207 ? 19.391 8 4.445 1 98.38 207 TYR B N 1
ATOM 3499 C CA . TYR B 1 207 ? 19.141 8.695 3.189 1 98.38 207 TYR B CA 1
ATOM 3500 C C . TYR B 1 207 ? 18.062 9.758 3.367 1 98.38 207 TYR B C 1
ATOM 3502 O O . TYR B 1 207 ? 18.234 10.906 2.939 1 98.38 207 TYR B O 1
ATOM 3510 N N . LEU B 1 208 ? 17 9.477 4.039 1 98.5 208 LEU B N 1
ATOM 3511 C CA . LEU B 1 208 ? 15.922 10.43 4.293 1 98.5 208 LEU B CA 1
ATOM 3512 C C . LEU B 1 208 ? 16.375 11.516 5.266 1 98.5 208 LEU B C 1
ATOM 3514 O O . LEU B 1 208 ? 16.047 12.688 5.086 1 98.5 208 LEU B O 1
ATOM 3518 N N . GLU B 1 209 ? 17.094 11.117 6.25 1 98.12 209 GLU B N 1
ATOM 3519 C CA . GLU B 1 209 ? 17.547 12.086 7.234 1 98.12 209 GLU B CA 1
ATOM 3520 C C . GLU B 1 209 ? 18.422 13.164 6.586 1 98.12 209 GLU B C 1
ATOM 3522 O O . GLU B 1 209 ? 18.266 14.352 6.887 1 98.12 209 GLU B O 1
ATOM 3527 N N . GLU B 1 210 ? 19.25 12.773 5.73 1 97.38 210 GLU B N 1
ATOM 3528 C CA . GLU B 1 210 ? 20.109 13.727 5.02 1 97.38 210 GLU B CA 1
ATOM 3529 C C . GLU B 1 210 ? 19.266 14.711 4.199 1 97.38 210 GLU B C 1
ATOM 3531 O O . GLU B 1 210 ? 19.688 15.836 3.947 1 97.38 210 GLU B O 1
ATOM 3536 N N . ARG B 1 211 ? 18.156 14.297 3.828 1 97.62 211 ARG B N 1
ATOM 3537 C CA . ARG B 1 211 ? 17.281 15.102 2.975 1 97.62 211 ARG B CA 1
ATOM 3538 C C . ARG B 1 211 ? 16.266 15.867 3.805 1 97.62 211 ARG B C 1
ATOM 3540 O O . ARG B 1 211 ? 15.305 16.422 3.26 1 97.62 211 ARG B O 1
ATOM 3547 N N . GLY B 1 212 ? 16.422 15.828 5.094 1 98 212 GLY B N 1
ATOM 3548 C CA . GLY B 1 212 ? 15.648 16.703 5.961 1 98 212 GLY B CA 1
ATOM 3549 C C . GLY B 1 212 ? 14.516 16 6.676 1 98 212 GLY B C 1
ATOM 3550 O O . GLY B 1 212 ? 13.781 16.625 7.449 1 98 212 GLY B O 1
ATOM 3551 N N . ILE B 1 213 ? 14.336 14.719 6.391 1 98.75 213 ILE B N 1
ATOM 3552 C CA . ILE B 1 213 ? 13.297 13.953 7.078 1 98.75 213 ILE B CA 1
ATOM 3553 C C . ILE B 1 213 ? 13.852 13.398 8.391 1 98.75 213 ILE B C 1
ATOM 3555 O O . ILE B 1 213 ? 14.164 12.211 8.484 1 98.75 213 ILE B O 1
ATOM 3559 N N . THR B 1 214 ? 13.961 14.258 9.359 1 98.38 214 THR B N 1
ATOM 3560 C CA . THR B 1 214 ? 14.562 13.984 10.656 1 98.38 214 THR B CA 1
ATOM 3561 C C . THR B 1 214 ? 13.484 13.836 11.734 1 98.38 214 THR B C 1
ATOM 3563 O O . THR B 1 214 ? 12.297 14.023 11.453 1 98.38 214 THR B O 1
ATOM 3566 N N . ALA B 1 215 ? 13.969 13.508 12.922 1 98.06 215 ALA B N 1
ATOM 3567 C CA . ALA B 1 215 ? 13.062 13.484 14.07 1 98.06 215 ALA B CA 1
ATOM 3568 C C . ALA B 1 215 ? 12.453 14.867 14.305 1 98.06 215 ALA B C 1
ATOM 3570 O O . ALA B 1 215 ? 11.281 14.977 14.664 1 98.06 215 ALA B O 1
ATOM 3571 N N . GLU B 1 216 ? 13.211 15.883 14.102 1 98.12 216 GLU B N 1
ATOM 3572 C CA . GLU B 1 216 ? 12.727 17.25 14.25 1 98.12 216 GLU B CA 1
ATOM 3573 C C . GLU B 1 216 ? 11.609 17.547 13.242 1 98.12 216 GLU B C 1
ATOM 3575 O O . GLU B 1 216 ? 10.594 18.156 13.602 1 98.12 216 GLU B O 1
ATOM 3580 N N . PHE B 1 217 ? 11.844 17.141 12.086 1 98.5 217 PHE B N 1
ATOM 3581 C CA . PHE B 1 217 ? 10.805 17.297 11.07 1 98.5 217 PHE B CA 1
ATOM 3582 C C . PHE B 1 217 ? 9.539 16.547 11.461 1 98.5 217 PHE B C 1
ATOM 3584 O O . PHE B 1 217 ? 8.43 17.062 11.328 1 98.5 217 PHE B O 1
ATOM 3591 N N . GLY B 1 218 ? 9.703 15.328 11.938 1 98.38 218 GLY B N 1
ATOM 3592 C CA . GLY B 1 218 ? 8.578 14.555 12.43 1 98.38 218 GLY B CA 1
ATOM 3593 C C . GLY B 1 218 ? 7.809 15.266 13.531 1 98.38 218 GLY B C 1
ATOM 3594 O O . GLY B 1 218 ? 6.574 15.273 13.523 1 98.38 218 GLY B O 1
ATOM 3595 N N . ALA B 1 219 ? 8.508 15.828 14.43 1 98.06 219 ALA B N 1
ATOM 3596 C CA . ALA B 1 219 ? 7.875 16.578 15.516 1 98.06 219 ALA B CA 1
ATOM 3597 C C . ALA B 1 219 ? 7.051 17.734 14.977 1 98.06 219 ALA B C 1
ATOM 3599 O O . ALA B 1 219 ? 5.922 17.969 15.422 1 98.06 219 ALA B O 1
ATOM 3600 N N . TYR B 1 220 ? 7.621 18.406 14.07 1 98.38 220 TYR B N 1
ATOM 3601 C CA . TYR B 1 220 ? 6.91 19.5 13.422 1 98.38 220 TYR B CA 1
ATOM 3602 C C . TYR B 1 220 ? 5.645 19 12.734 1 98.38 220 TYR B C 1
ATOM 3604 O O . TYR B 1 220 ? 4.582 19.625 12.859 1 98.38 220 TYR B O 1
ATOM 3612 N N . LEU B 1 221 ? 5.789 17.891 12.023 1 98.31 221 LEU B N 1
ATOM 3613 C CA . LEU B 1 221 ? 4.684 17.359 11.234 1 98.31 221 LEU B CA 1
ATOM 3614 C C . LEU B 1 221 ? 3.504 16.984 12.125 1 98.31 221 LEU B C 1
ATOM 3616 O O . LEU B 1 221 ? 2.352 17.25 11.781 1 98.31 221 LEU B O 1
ATOM 3620 N N . VAL B 1 222 ? 3.77 16.359 13.234 1 97.38 222 VAL B N 1
ATOM 3621 C CA . VAL B 1 222 ? 2.719 15.969 14.164 1 97.38 222 VAL B CA 1
ATOM 3622 C C . VAL B 1 222 ? 1.942 17.203 14.625 1 97.38 222 VAL B C 1
ATOM 3624 O O . VAL B 1 222 ? 0.709 17.203 14.609 1 97.38 222 VAL B O 1
ATOM 3627 N N . GLU B 1 223 ? 2.658 18.25 14.984 1 97.62 223 GLU B N 1
ATOM 3628 C CA . GLU B 1 223 ? 2.016 19.5 15.414 1 97.62 223 GLU B CA 1
ATOM 3629 C C . GLU B 1 223 ? 1.215 20.125 14.281 1 97.62 223 GLU B C 1
ATOM 3631 O O . GLU B 1 223 ? 0.095 20.594 14.492 1 97.62 223 GLU B O 1
ATOM 3636 N N . LEU B 1 224 ? 1.79 20.109 13.148 1 98.06 224 LEU B N 1
ATOM 3637 C CA . LEU B 1 224 ? 1.152 20.719 11.992 1 98.06 224 LEU B CA 1
ATOM 3638 C C . LEU B 1 224 ? -0.158 20.016 11.656 1 98.06 224 LEU B C 1
ATOM 3640 O O . LEU B 1 224 ? -1.183 20.672 11.445 1 98.06 224 LEU B O 1
ATOM 3644 N N . VAL B 1 225 ? -0.106 18.703 11.594 1 97.12 225 VAL B N 1
ATOM 3645 C CA . VAL B 1 225 ? -1.274 17.922 11.203 1 97.12 225 VAL B CA 1
ATOM 3646 C C . VAL B 1 225 ? -2.385 18.094 12.234 1 97.12 225 VAL B C 1
ATOM 3648 O O . VAL B 1 225 ? -3.547 18.297 11.875 1 97.12 225 VAL B O 1
ATOM 3651 N N . HIS B 1 226 ? -2.035 18.047 13.461 1 94.62 226 HIS B N 1
ATOM 3652 C CA . HIS B 1 226 ? -3.039 18.203 14.5 1 94.62 226 HIS B CA 1
ATOM 3653 C C . HIS B 1 226 ? -3.643 19.609 14.461 1 94.62 226 HIS B C 1
ATOM 3655 O O . HIS B 1 226 ? -4.852 19.766 14.648 1 94.62 226 HIS B O 1
ATOM 3661 N N . ASP B 1 227 ? -2.824 20.594 14.25 1 96.06 227 ASP B N 1
ATOM 3662 C CA . ASP B 1 227 ? -3.32 21.953 14.117 1 96.06 227 ASP B CA 1
ATOM 3663 C C . ASP B 1 227 ? -4.293 22.078 12.945 1 96.06 227 ASP B C 1
ATOM 3665 O O . ASP B 1 227 ? -5.375 22.641 13.086 1 96.06 227 ASP B O 1
ATOM 3669 N N . LYS B 1 228 ? -3.885 21.5 11.828 1 97 228 LYS B N 1
ATOM 3670 C CA . LYS B 1 228 ? -4.719 21.547 10.633 1 97 228 LYS B CA 1
ATOM 3671 C C . LYS B 1 228 ? -6.055 20.844 10.867 1 97 228 LYS B C 1
ATOM 3673 O O . LYS B 1 228 ? -7.102 21.359 10.453 1 97 228 LYS B O 1
ATOM 3678 N N . LEU B 1 229 ? -6.055 19.734 11.539 1 94.69 229 LEU B N 1
ATOM 3679 C CA . LEU B 1 229 ? -7.277 18.984 11.836 1 94.69 229 LEU B CA 1
ATOM 3680 C C . LEU B 1 229 ? -8.219 19.812 12.703 1 94.69 229 LEU B C 1
ATOM 3682 O O . LEU B 1 229 ? -9.438 19.797 12.492 1 94.69 229 LEU B O 1
ATOM 3686 N N . GLU B 1 230 ? -7.633 20.547 13.641 1 94.31 230 GLU B N 1
ATOM 3687 C CA . GLU B 1 230 ? -8.445 21.391 14.508 1 94.31 230 GLU B CA 1
ATOM 3688 C C . GLU B 1 230 ? -9.07 22.547 13.719 1 94.31 230 GLU B C 1
ATOM 3690 O O . GLU B 1 230 ? -10.258 22.828 13.867 1 94.31 230 GLU B O 1
ATOM 3695 N N . VAL B 1 231 ? -8.312 23.125 12.922 1 95.94 231 VAL B N 1
ATOM 3696 C CA . VAL B 1 231 ? -8.781 24.25 12.109 1 95.94 231 VAL B CA 1
ATOM 3697 C C . VAL B 1 231 ? -9.898 23.781 11.172 1 95.94 231 VAL B C 1
ATOM 3699 O O . VAL B 1 231 ? -10.945 24.422 11.078 1 95.94 231 VAL B O 1
ATOM 3702 N N . GLU B 1 232 ? -9.648 22.656 10.555 1 95.56 232 GLU B N 1
ATOM 3703 C CA . GLU B 1 232 ? -10.641 22.125 9.625 1 95.56 232 GLU B CA 1
ATOM 3704 C C . GLU B 1 232 ? -11.898 21.688 10.367 1 95.56 232 GLU B C 1
ATOM 3706 O O . GLU B 1 232 ? -13.008 21.797 9.836 1 95.56 232 GLU B O 1
ATOM 3711 N N . TYR B 1 233 ? -11.719 21.156 11.602 1 95.31 233 TYR B N 1
ATOM 3712 C CA . TYR B 1 233 ? -12.859 20.781 12.43 1 95.31 233 TYR B CA 1
ATOM 3713 C C . TYR B 1 233 ? -13.742 21.984 12.727 1 95.31 233 TYR B C 1
ATOM 3715 O O . TYR B 1 233 ? -14.961 21.938 12.547 1 95.31 233 TYR B O 1
ATOM 3723 N N . MET B 1 234 ? -13.211 23.078 13.07 1 97.19 234 MET B N 1
ATOM 3724 C CA . MET B 1 234 ? -13.961 24.297 13.344 1 97.19 234 MET B CA 1
ATOM 3725 C C . MET B 1 234 ? -14.648 24.812 12.078 1 97.19 234 MET B C 1
ATOM 3727 O O . MET B 1 234 ? -15.797 25.266 12.133 1 97.19 234 MET B O 1
ATOM 3731 N N . ALA B 1 235 ? -13.938 24.719 10.953 1 96.81 235 ALA B N 1
ATOM 3732 C CA . ALA B 1 235 ? -14.531 25.109 9.68 1 96.81 235 ALA B CA 1
ATOM 3733 C C . ALA B 1 235 ? -15.734 24.234 9.344 1 96.81 235 ALA B C 1
ATOM 3735 O O . ALA B 1 235 ? -16.75 24.719 8.852 1 96.81 235 ALA B O 1
ATOM 3736 N N . TRP B 1 236 ? -15.531 23 9.641 1 96.69 236 TRP B N 1
ATOM 3737 C CA . TRP B 1 236 ? -16.609 22.031 9.406 1 96.69 236 TRP B CA 1
ATOM 3738 C C . TRP B 1 236 ? -17.812 22.344 10.289 1 96.69 236 TRP B C 1
ATOM 3740 O O . TRP B 1 236 ? -18.953 22.391 9.797 1 96.69 236 TRP B O 1
ATOM 3750 N N . LEU B 1 237 ? -17.609 22.609 11.555 1 97.62 237 LEU B N 1
ATOM 3751 C CA . LEU B 1 237 ? -18.688 22.984 12.469 1 97.62 237 LEU B CA 1
ATOM 3752 C C . LEU B 1 237 ? -19.438 24.203 11.938 1 97.62 237 LEU B C 1
ATOM 3754 O O . LEU B 1 237 ? -20.672 24.234 11.969 1 97.62 237 LEU B O 1
ATOM 3758 N N . THR B 1 238 ? -18.75 25.125 11.453 1 97.06 238 THR B N 1
ATOM 3759 C CA . THR B 1 238 ? -19.344 26.344 10.914 1 97.06 238 THR B CA 1
ATOM 3760 C C . THR B 1 238 ? -20.219 26.031 9.711 1 97.06 238 THR B C 1
ATOM 3762 O O . THR B 1 238 ? -21.359 26.484 9.625 1 97.06 238 THR B O 1
ATOM 3765 N N . ARG B 1 239 ? -19.703 25.234 8.859 1 96.56 239 ARG B N 1
ATOM 3766 C CA . ARG B 1 239 ? -20.422 24.906 7.633 1 96.56 239 ARG B CA 1
ATOM 3767 C C . ARG B 1 239 ? -21.672 24.078 7.934 1 96.56 239 ARG B C 1
ATOM 3769 O O . ARG B 1 239 ? -22.719 24.281 7.32 1 96.56 239 ARG B O 1
ATOM 3776 N N . VAL B 1 240 ? -21.562 23.203 8.883 1 97.62 240 VAL B N 1
ATOM 3777 C CA . VAL B 1 240 ? -22.703 22.375 9.281 1 97.62 240 VAL B CA 1
ATOM 3778 C C . VAL B 1 240 ? -23.766 23.25 9.938 1 97.62 240 VAL B C 1
ATOM 3780 O O . VAL B 1 240 ? -24.953 23.094 9.68 1 97.62 240 VAL B O 1
ATOM 3783 N N . GLN B 1 241 ? -23.297 24.125 10.789 1 96.5 241 GLN B N 1
ATOM 3784 C CA . GLN B 1 241 ? -24.219 25.062 11.43 1 96.5 241 GLN B CA 1
ATOM 3785 C C . GLN B 1 241 ? -25 25.875 10.391 1 96.5 241 GLN B C 1
ATOM 3787 O O . GLN B 1 241 ? -26.219 26.031 10.5 1 96.5 241 GLN B O 1
ATOM 3792 N N . ASP B 1 242 ? -24.359 26.281 9.352 1 95.88 242 ASP B N 1
ATOM 3793 C CA . ASP B 1 242 ? -24.984 27.047 8.289 1 95.88 242 ASP B CA 1
ATOM 3794 C C . ASP B 1 242 ? -26 26.219 7.52 1 95.88 242 ASP B C 1
ATOM 3796 O O . ASP B 1 242 ? -27.078 26.703 7.172 1 95.88 242 ASP B O 1
ATOM 3800 N N . PHE B 1 243 ? -25.609 25.047 7.301 1 97.12 243 PHE B N 1
ATOM 3801 C CA . PHE B 1 243 ? -26.5 24.141 6.598 1 97.12 243 PHE B CA 1
ATOM 3802 C C . PHE B 1 243 ? -27.797 23.922 7.379 1 97.12 243 PHE B C 1
ATOM 3804 O O . PHE B 1 243 ? -28.891 24.016 6.816 1 97.12 243 PHE B O 1
ATOM 3811 N N . VAL B 1 244 ? -27.625 23.656 8.648 1 95.75 244 VAL B N 1
ATOM 3812 C CA . VAL B 1 244 ? -28.781 23.359 9.5 1 95.75 244 VAL B CA 1
ATOM 3813 C C . VAL B 1 244 ? -29.641 24.609 9.656 1 95.75 244 VAL B C 1
ATOM 3815 O O . VAL B 1 244 ? -30.875 24.516 9.719 1 95.75 244 VAL B O 1
ATOM 3818 N N . ALA B 1 245 ? -29.141 25.688 9.578 1 91.44 245 ALA B N 1
ATOM 3819 C CA . ALA B 1 245 ? -29.859 26.953 9.75 1 91.44 245 ALA B CA 1
ATOM 3820 C C . ALA B 1 245 ? -30.578 27.344 8.469 1 91.44 245 ALA B C 1
ATOM 3822 O O . ALA B 1 245 ? -31.5 28.172 8.492 1 91.44 245 ALA B O 1
ATOM 3823 N N . SER B 1 246 ? -30.219 26.719 7.359 1 88.5 246 SER B N 1
ATOM 3824 C CA . SER B 1 246 ? -30.797 27.094 6.078 1 88.5 246 SER B CA 1
ATOM 3825 C C . SER B 1 246 ? -32.156 26.391 5.859 1 88.5 246 SER B C 1
ATOM 3827 O O . SER B 1 246 ? -33.062 26.984 5.297 1 88.5 246 SER B O 1
#

Sequence (492 aa):
MLSSSSSLRHHSRGSTSSRRHPRPFVTSYSRRICVVAQAKKRSPVTEGLQLVLKDELKIEKERYRTPEAVLEGPPGGFELEDRPHSNVLLLSRSHGSEEIYVEVDLDTQQDETDEDAEAALLEEEDEEGSMRGLPPVAFSVNVVKGRAALGFSCQTDGEAVVISHVSLNDSAGGTGGEDEEDDDSMPYTGPLFTELDDTLQQAFSDYLEERGITAEFGAYLVELVHDKLEVEYMAWLTRVQDFVASMLSSSSSLRHHSRGSTSSRRHPRPFVTSYSRRICVVAQAKKRSPVTEGLQLVLKDELKIEKERYRTPEAVLEGPPGGFELEDRPHSNVLLLSRSHGSEEIYVEVDLDTQQDETDEDAEAALLEEEDEEGSMRGLPPVAFSVNVVKGRAALGFSCQTDGEAVVISHVSLNDSAGGTGGEDEEDDDSMPYTGPLFTELDDTLQQAFSDYLEERGITAEFGAYLVELVHDKLEVEYMAWLTRVQDFVAS

Secondary structure (DSSP, 8-state):
-------------------------------------------HHHHHHHHHHHHHHHHHHHH----HHHHH--STT-EEEE-TTBSEEEEEEEETTEEEEEEEEGGG---TIIIIIHHHSSS---SS-----PPPEEEEEEEEETTEEEEEEEEE-SS-EEEEEEEEEESGGG---TT------------BGGGS-HHHHHHHHHHHHHTT--HHHHHHHHHHHHHHHHHHHHHHHHHHHHHHH-/-------------------------------------------HHHHHHHHHHHHHHHHHHHH----HHHHH--STT-EEEE-TT-SEEEEEEEETTEEEEEEEEGGG---TIIIIIHHHHSS---SS-----PPPEEEEEEEEETTEEEEEEEEE-SS-EEEEEEEEEESGGG---TTS----PPBP---BGGGS-HHHHHHHHHHHHHTT--HHHHHHHHHHHHHHHHHHHHHHHHHHHHHHH-

Nearest PDB structures (foldseek):
  7pkq-assembly1_N  TM=9.013E-01  e=4.679E-18  Chlamydomonas reinhardtii
  7pkq-assembly1_M  TM=8.960E-01  e=3.516E-17  Chlamydomonas reinhardtii
  7pkq-assembly1_L  TM=9.137E-01  e=1.296E-16  Chlamydomonas reinhardtii
  3jv1-assembly1_A  TM=7.955E-01  e=5.046E-11  Trypanosoma brucei
  1p32-assembly1_A  TM=7.673E-01  e=7.644E-11  Homo sapiens

Foldseek 3Di:
DDDDDDDDDDPDDPPPDPPPPPDPPPPPPPPPPPPPPPPPDDDPVLVVVLVVLVVVLVVLVVPDDQDPLVVVPFPDAWDWDDDPPDQKIWIWDDDVQKIKIKMFGLVPFDPVCPPCVVVVVPPDPPDDPPPPQFRKGWMKMWIDHDQKTWIWTWIASLQFIGTFFIFIDGCCVVVPPPPPDDPPDDDDGDDTLVPDDPVVNVVVRVVVVVNPRGSNSRNSVSSVSVSSVSVSVSVVSVVVSVVSVD/DPCVDDDPPDDCPPPPDPPPPDDPPPPPPPPPPPPPPPPPPPDPVLVVVLVVLVVVLVVLVVPDDQDPLVVVPFPDAWDWDDDPPDQKIWIWDDDVQKIKIKMFGLVPFDDPCDPVVVVVVPPDPPPDPPPPQQRKGWMKMWIDHVQKTWMFTWIASLQFIDTFFIFIDGCVVVPPPPPDDPPVDDDDGDDGLVPDDPVVNVVVRVVVVVSPPGSNSRNSVSSVSVSSVSVSVSVVSVVVSVVSVD

Radius of gyration: 40.14 Å; Cα contacts (8 Å, |Δi|>4): 565; chains: 2; bounding box: 125×150×84 Å

pLDDT: mean 75.87, std 28.82, range [18.16, 98.81]

InterPro domains:
  IPR003428 Mitochondrial glycoprotein [PF02330] (53-244)
  IPR003428 Mitochondrial glycoprotein [PTHR10826] (10-245)
  IPR036561 Mitochondrial glycoprotein superfamily [G3DSA:3.10.280.10] (38-244)
  IPR036561 Mitochondrial glycoprotein superfamily [SSF54529] (46-244)

Organism: Tetradesmus obliquus (NCBI:txid3088)